Protein AF-A0A1P8YBC1-F1 (afdb_monomer)

Radius of gyration: 30.81 Å; Cα contacts (8 Å, |Δi|>4): 524; chains: 1; bounding box: 71×52×91 Å

Mean predicted aligned error: 14.17 Å

pLDDT: mean 74.78, std 17.91, range [32.97, 98.19]

Sequence (508 aa):
MTTPADAQEAFTELSEHVWLVTRVGPDTVVHRADVRRLLVPGLEHSTEVDTKAIHHEAAEYYATRPASVPSDVAEIEEIYHRGFLNNIPEDMTEPQADDVARRLGEDLEYWPVQARATVKSFAGRHDQLTEEEVASLEASQQRLTRGARLEKRLASSDIGSAGYEEAQLELLDDDTGAAIPDSRWALLFDRGDFEFMTESSRVLSAFDRYFAADHSAALSTPSSNPTHEHPWYIALAISMVERGERPLFSDATLNRLESSWAEVRRYGAALAAVAGDFPAHTRIIDQVRGEIPPRLDLARVDDIVVCQAAASRDHLDHFATTFQTSSCDQFRLSHIASIATAAGDSALADRVAETTDQYATRRPDTKTINHFRATLARKYLNLGGANELRAAPTTLSFLYGAIRTIVAPLDRTSWLDLVEDLERRSVFWPVDLTARVLEPTLRATLTPSDLTALIETADRCGLIVDLIDAASSRATTRLSLQLALGIRRIEGLLFPFAKPRAELPSIR

Nearest PDB structures (foldseek):
  1sly-assembly1_A  TM=1.915E-01  e=8.825E-01  Escherichia coli
  1qsa-assembly1_A  TM=1.783E-01  e=1.276E+00  Escherichia coli
  9e8j-assembly1_Y  TM=2.706E-01  e=6.314E+00  Homo sapiens

Structure (mmCIF, N/CA/C/O backbone):
data_AF-A0A1P8YBC1-F1
#
_entry.id   AF-A0A1P8YBC1-F1
#
loop_
_atom_site.group_PDB
_atom_site.id
_atom_site.type_symbol
_atom_site.label_atom_id
_atom_site.label_alt_id
_atom_site.label_comp_id
_atom_site.label_asym_id
_atom_site.label_entity_id
_atom_site.label_seq_id
_atom_site.pdbx_PDB_ins_code
_atom_site.Cartn_x
_atom_site.Cartn_y
_atom_site.Cartn_z
_atom_site.occupancy
_atom_site.B_iso_or_equiv
_atom_site.auth_seq_id
_atom_site.auth_comp_id
_atom_site.auth_asym_id
_atom_site.auth_atom_id
_atom_site.pdbx_PDB_model_num
ATOM 1 N N . MET A 1 1 ? -26.951 -0.087 47.797 1.00 49.94 1 MET A N 1
ATOM 2 C CA . MET A 1 1 ? -28.108 0.100 46.900 1.00 49.94 1 MET A CA 1
ATOM 3 C C . MET A 1 1 ? -28.586 1.523 47.079 1.00 49.94 1 MET A C 1
ATOM 5 O O . MET A 1 1 ? -29.176 1.822 48.107 1.00 49.94 1 MET A O 1
ATOM 9 N N . THR A 1 2 ? -28.237 2.390 46.139 1.00 71.88 2 THR A N 1
ATOM 10 C CA . THR A 1 2 ? -28.827 3.722 45.982 1.00 71.88 2 THR A CA 1
ATOM 11 C C . THR A 1 2 ? -30.273 3.558 45.522 1.00 71.88 2 THR A C 1
ATOM 13 O O . THR A 1 2 ? -30.566 2.711 44.676 1.00 71.88 2 THR A O 1
ATOM 16 N N . THR A 1 3 ? -31.200 4.302 46.115 1.00 89.81 3 THR A N 1
ATOM 17 C CA . THR A 1 3 ? -32.588 4.332 45.643 1.00 89.81 3 THR A CA 1
ATOM 18 C C . THR A 1 3 ? -32.687 5.182 44.367 1.00 89.81 3 THR A C 1
ATOM 20 O O . THR A 1 3 ? -31.817 6.020 44.124 1.00 89.81 3 THR A O 1
ATOM 23 N N . PRO A 1 4 ? -33.741 5.028 43.540 1.00 86.44 4 PRO A N 1
ATOM 24 C CA . PRO A 1 4 ? -33.962 5.918 42.395 1.00 86.44 4 PRO A CA 1
ATOM 25 C C . PRO A 1 4 ? -34.032 7.403 42.783 1.00 86.44 4 PRO A C 1
ATOM 27 O O . PRO A 1 4 ? -33.641 8.259 41.998 1.00 86.44 4 PRO A O 1
ATOM 30 N N . ALA A 1 5 ? -34.499 7.706 44.001 1.00 90.12 5 ALA A N 1
ATOM 31 C CA . ALA A 1 5 ? -34.513 9.064 44.533 1.00 90.12 5 ALA A CA 1
ATOM 32 C C . ALA A 1 5 ? -33.089 9.586 44.783 1.00 90.12 5 ALA A C 1
ATOM 34 O O . ALA A 1 5 ? -32.772 10.681 44.328 1.00 90.12 5 ALA A O 1
ATOM 35 N N . ASP A 1 6 ? -32.222 8.777 45.405 1.00 89.94 6 ASP A N 1
ATOM 36 C CA . ASP A 1 6 ? -30.817 9.146 45.643 1.00 89.94 6 ASP A CA 1
ATOM 37 C C . ASP A 1 6 ? -30.065 9.358 44.317 1.00 89.94 6 ASP A C 1
ATOM 39 O O . ASP A 1 6 ? -29.264 10.279 44.183 1.00 89.94 6 ASP A O 1
ATOM 43 N N . ALA A 1 7 ? -30.344 8.523 43.307 1.00 86.00 7 ALA A N 1
ATOM 44 C CA . ALA A 1 7 ? -29.755 8.664 41.976 1.00 86.00 7 ALA A CA 1
ATOM 45 C C . ALA A 1 7 ? -30.205 9.960 41.278 1.00 86.00 7 ALA A C 1
ATOM 47 O O . ALA A 1 7 ? -29.386 10.641 40.662 1.00 86.00 7 ALA A O 1
ATOM 48 N N . GLN A 1 8 ? -31.486 10.325 41.399 1.00 88.25 8 GLN A N 1
ATOM 49 C CA . GLN A 1 8 ? -32.014 11.568 40.834 1.00 88.25 8 GLN A CA 1
ATOM 50 C C . GLN A 1 8 ? -31.465 12.809 41.552 1.00 88.25 8 GLN A C 1
ATOM 52 O O . GLN A 1 8 ? -31.193 13.819 40.899 1.00 88.25 8 GLN A O 1
ATOM 57 N N . GLU A 1 9 ? -31.294 12.750 42.875 1.00 93.12 9 GLU A N 1
ATOM 58 C CA . GLU A 1 9 ? -30.666 13.818 43.661 1.00 93.12 9 GLU A CA 1
ATOM 59 C C . GLU A 1 9 ? -29.211 14.024 43.221 1.00 93.12 9 GLU A C 1
ATOM 61 O O . GLU A 1 9 ? -28.847 15.133 42.826 1.00 93.12 9 GLU A O 1
ATOM 66 N N . ALA A 1 10 ? -28.424 12.945 43.147 1.00 89.44 10 ALA A N 1
ATOM 67 C CA . ALA A 1 10 ? -27.040 12.991 42.676 1.00 89.44 10 ALA A CA 1
ATOM 68 C C . ALA A 1 10 ? -26.922 13.487 41.223 1.00 89.44 10 ALA A C 1
ATOM 70 O O . ALA A 1 10 ? -26.030 14.272 40.899 1.00 89.44 10 ALA A O 1
ATOM 71 N N . PHE A 1 11 ? -27.834 13.072 40.335 1.00 90.25 11 PHE A N 1
ATOM 72 C CA . PHE A 1 11 ? -27.891 13.586 38.965 1.00 90.25 11 PHE A CA 1
ATOM 73 C C . PHE A 1 11 ? -28.188 15.088 38.938 1.00 90.25 11 PHE A C 1
ATOM 75 O O . PHE A 1 11 ? -27.555 15.827 38.184 1.00 90.25 11 PHE A O 1
ATOM 82 N N . THR A 1 12 ? -29.142 15.543 39.755 1.00 91.75 12 THR A N 1
ATOM 83 C CA . THR A 1 12 ? -29.522 16.958 39.827 1.00 91.75 12 THR A CA 1
ATOM 84 C C . THR A 1 12 ? -28.323 17.796 40.260 1.00 91.75 12 THR A C 1
ATOM 86 O O . THR A 1 12 ? -27.970 18.733 39.546 1.00 91.75 12 THR A O 1
ATOM 89 N N . GLU A 1 13 ? -27.634 17.390 41.329 1.00 93.88 13 GLU A N 1
ATOM 90 C CA . GLU A 1 13 ? -26.409 18.041 41.812 1.00 93.88 13 GLU A CA 1
ATOM 91 C C . GLU A 1 13 ? -25.314 18.072 40.733 1.00 93.88 13 GLU A C 1
ATOM 93 O O . GLU A 1 13 ? -24.784 19.135 40.401 1.00 93.88 13 GLU A O 1
ATOM 98 N N . LEU A 1 14 ? -25.027 16.931 40.094 1.00 90.75 14 LEU A N 1
ATOM 99 C CA . LEU A 1 14 ? -24.037 16.862 39.017 1.00 90.75 14 LEU A CA 1
ATOM 100 C C . LEU A 1 14 ? -24.401 17.783 37.842 1.00 90.75 14 LEU A C 1
ATOM 102 O O . LEU A 1 14 ? -23.526 18.445 37.283 1.00 90.75 14 LEU A O 1
ATOM 106 N N . SER A 1 15 ? -25.683 17.848 37.472 1.00 90.88 15 SER A N 1
ATOM 107 C CA . SER A 1 15 ? -26.168 18.653 36.346 1.00 90.88 15 SER A CA 1
ATOM 108 C C . SER A 1 15 ? -26.046 20.164 36.569 1.00 90.88 15 SER A C 1
ATOM 110 O O . SER A 1 15 ? -25.969 20.921 35.598 1.00 90.88 15 SER A O 1
ATOM 112 N N . GLU A 1 16 ? -25.991 20.609 37.827 1.00 93.06 16 GLU A N 1
ATOM 113 C CA . GLU A 1 16 ? -25.779 22.013 38.195 1.00 93.06 16 GLU A CA 1
ATOM 114 C C . GLU A 1 16 ? -24.304 22.427 38.077 1.00 93.06 16 GLU A C 1
ATOM 116 O O . GLU A 1 16 ? -23.983 23.607 37.890 1.00 93.06 16 GLU A O 1
ATOM 121 N N . HIS A 1 17 ? -23.379 21.466 38.099 1.00 90.75 17 HIS A N 1
ATOM 122 C CA . HIS A 1 17 ? -21.957 21.705 37.890 1.00 90.75 17 HIS A CA 1
ATOM 123 C C . HIS A 1 17 ? -21.612 21.821 36.399 1.00 90.75 17 HIS A C 1
ATOM 125 O O . HIS A 1 17 ? -20.918 20.984 35.826 1.00 90.75 17 HIS A O 1
ATOM 131 N N . VAL A 1 18 ? -22.022 22.929 35.773 1.00 84.06 18 VAL A N 1
ATOM 132 C CA . VAL A 1 18 ? -21.775 23.243 34.344 1.00 84.06 18 VAL A CA 1
ATOM 133 C C . VAL A 1 18 ? -20.295 23.236 33.931 1.00 84.06 18 VAL A C 1
ATOM 135 O O . VAL A 1 18 ? -19.959 23.190 32.751 1.00 84.06 18 VAL A O 1
ATOM 138 N N . TRP A 1 19 ? -19.383 23.308 34.901 1.00 87.06 19 TRP A N 1
ATOM 139 C CA . TRP A 1 19 ? -17.947 23.204 34.669 1.00 87.06 19 TRP A CA 1
ATOM 140 C C . TRP A 1 19 ? -17.472 21.749 34.525 1.00 87.06 19 TRP A C 1
ATOM 142 O O . TRP A 1 19 ? -16.408 21.549 33.944 1.00 87.06 19 TRP A O 1
ATOM 152 N N . LEU A 1 20 ? -18.258 20.764 34.981 1.00 86.88 20 LEU A N 1
ATOM 153 C CA . LEU A 1 20 ? -18.002 19.323 34.873 1.00 86.88 20 LEU A CA 1
ATOM 154 C C . LEU A 1 20 ? -18.723 18.674 33.688 1.00 86.88 20 LEU A C 1
ATOM 156 O O . LEU A 1 20 ? -18.166 17.803 33.014 1.00 86.88 20 LEU A O 1
ATOM 160 N N . VAL A 1 21 ? -19.968 19.084 33.445 1.00 92.19 21 VAL A N 1
ATOM 161 C CA . VAL A 1 21 ? -20.861 18.431 32.485 1.00 92.19 21 VAL A CA 1
ATOM 162 C C . VAL A 1 21 ? -21.571 19.429 31.579 1.00 92.19 21 VAL A C 1
ATOM 164 O O . VAL A 1 21 ? -21.800 20.582 31.936 1.00 92.19 21 VAL A O 1
ATOM 167 N N . THR A 1 22 ? -21.955 18.959 30.397 1.00 89.81 22 THR A N 1
ATOM 168 C CA . THR A 1 22 ? -22.850 19.647 29.468 1.00 89.81 22 THR A CA 1
ATOM 169 C C . THR A 1 22 ? -24.192 18.931 29.468 1.00 89.81 22 THR A C 1
ATOM 171 O O . THR A 1 22 ? -24.256 17.720 29.264 1.00 89.81 22 THR A O 1
ATOM 174 N N . ARG A 1 23 ? -25.281 19.666 29.692 1.00 88.25 23 ARG A N 1
ATOM 175 C CA . ARG A 1 23 ? -26.631 19.098 29.641 1.00 88.25 23 ARG A CA 1
ATOM 176 C C . ARG A 1 23 ? -27.043 18.880 28.186 1.00 88.25 23 ARG A C 1
ATOM 178 O O . ARG A 1 23 ? -27.060 19.834 27.413 1.00 88.25 23 ARG A O 1
ATOM 185 N N . VAL A 1 24 ? -27.374 17.641 27.830 1.00 86.25 24 VAL A N 1
ATOM 186 C CA . VAL A 1 24 ? -27.813 17.262 26.470 1.00 86.25 24 VAL A CA 1
ATOM 187 C C . VAL A 1 24 ? -29.301 16.912 26.410 1.00 86.25 24 VAL A C 1
ATOM 189 O O . VAL A 1 24 ? -29.890 16.950 25.336 1.00 86.25 24 VAL A O 1
ATOM 192 N N . GLY A 1 25 ? -29.920 16.650 27.565 1.00 84.00 25 GLY A N 1
ATOM 193 C CA . GLY A 1 25 ? -31.348 16.382 27.707 1.00 84.00 25 GLY A CA 1
ATOM 194 C C . GLY A 1 25 ? -31.865 16.721 29.113 1.00 84.00 25 GLY A C 1
ATOM 195 O O . GLY A 1 25 ? -31.088 17.157 29.969 1.00 84.00 25 GLY A O 1
ATOM 196 N N . PRO A 1 26 ? -33.172 16.541 29.382 1.00 85.75 26 PRO A N 1
ATOM 197 C CA . PRO A 1 26 ? -33.752 16.799 30.704 1.00 85.75 26 PRO A CA 1
ATOM 198 C C . PRO A 1 26 ? -33.064 15.969 31.798 1.00 85.75 26 PRO A C 1
ATOM 200 O O . PRO A 1 26 ? -32.621 16.537 32.799 1.00 85.75 26 PRO A O 1
ATOM 203 N N . ASP A 1 27 ? -32.852 14.683 31.516 1.00 85.88 27 ASP A N 1
ATOM 204 C CA . ASP A 1 27 ? -32.270 13.692 32.427 1.00 85.88 27 ASP A CA 1
ATOM 205 C C . ASP A 1 27 ? -30.984 13.085 31.844 1.00 85.88 27 ASP A C 1
ATOM 207 O O . ASP A 1 27 ? -30.668 11.913 32.036 1.00 85.88 27 ASP A O 1
ATOM 211 N N . THR A 1 28 ? -30.245 13.871 31.053 1.00 84.31 28 THR A N 1
ATOM 212 C CA . THR A 1 28 ? -28.983 13.416 30.463 1.00 84.31 28 THR A CA 1
ATOM 213 C C . THR A 1 28 ? -27.942 14.526 30.447 1.00 84.31 28 THR A C 1
ATOM 215 O O . THR A 1 28 ? -28.183 15.645 29.977 1.00 84.31 28 THR A O 1
ATOM 218 N N . VAL A 1 29 ? -26.752 14.189 30.935 1.00 87.81 29 VAL A N 1
ATOM 219 C CA . VAL A 1 29 ? -25.568 15.043 30.910 1.00 87.81 29 VAL A CA 1
ATOM 220 C C . VAL A 1 29 ? -24.408 14.281 30.283 1.00 87.81 29 VAL A C 1
ATOM 222 O O . VAL A 1 29 ? -24.320 13.064 30.406 1.00 87.81 29 VAL A O 1
ATOM 225 N N . VAL A 1 30 ? -23.516 15.006 29.619 1.00 85.00 30 VAL A N 1
ATOM 226 C CA . VAL A 1 30 ? -22.272 14.473 29.060 1.00 85.00 30 VAL A CA 1
ATOM 227 C C . VAL A 1 30 ? -21.117 15.161 29.767 1.00 85.00 30 VAL A C 1
ATOM 229 O O . VAL A 1 30 ? -21.085 16.390 29.858 1.00 85.00 30 VAL A O 1
ATOM 232 N N . HIS A 1 31 ? -20.165 14.390 30.289 1.00 88.25 31 HIS A N 1
ATOM 233 C CA . HIS A 1 31 ? -18.943 14.969 30.841 1.00 88.25 31 HIS A CA 1
ATOM 234 C C . HIS A 1 31 ? -18.188 15.726 29.756 1.00 88.25 31 HIS A C 1
ATOM 236 O O . HIS A 1 31 ? -18.060 15.259 28.626 1.00 88.25 31 HIS A O 1
ATOM 242 N N . ARG A 1 32 ? -17.654 16.897 30.101 1.00 89.06 32 ARG A N 1
ATOM 243 C CA . ARG A 1 32 ? -16.724 17.567 29.193 1.00 89.06 32 ARG A CA 1
ATOM 244 C C . ARG A 1 32 ? -15.494 16.681 28.976 1.00 89.06 32 ARG A C 1
ATOM 246 O O . ARG A 1 32 ? -15.059 15.991 29.898 1.00 89.06 32 ARG A O 1
ATOM 253 N N . ALA A 1 33 ? -14.921 16.733 27.776 1.00 86.12 33 ALA A N 1
ATOM 254 C CA . ALA A 1 33 ? -13.785 15.888 27.407 1.00 86.12 33 ALA A CA 1
ATOM 255 C C . ALA A 1 33 ? -12.587 16.055 28.364 1.00 86.12 33 ALA A C 1
ATOM 257 O O . ALA A 1 33 ? -12.018 15.078 28.833 1.00 86.12 33 ALA A O 1
ATOM 258 N N . ASP A 1 34 ? -12.249 17.288 28.749 1.00 88.56 34 ASP A N 1
ATOM 259 C CA . ASP A 1 34 ? -11.161 17.573 29.694 1.00 88.56 34 ASP A CA 1
ATOM 260 C C . ASP A 1 34 ? -11.398 16.976 31.089 1.00 88.56 34 ASP A C 1
ATOM 262 O O . ASP A 1 34 ? -10.477 16.452 31.714 1.00 88.56 34 ASP A O 1
ATOM 266 N N . VAL A 1 35 ? -12.643 17.001 31.560 1.00 89.12 35 VAL A N 1
ATOM 267 C CA . VAL A 1 35 ? -13.047 16.418 32.845 1.00 89.12 35 VAL A CA 1
ATOM 268 C C . VAL A 1 35 ? -12.976 14.894 32.793 1.00 89.12 35 VAL A C 1
ATOM 270 O O . VAL A 1 35 ? -12.430 14.268 33.699 1.00 89.12 35 VAL A O 1
ATOM 273 N N . ARG A 1 36 ? -13.471 14.289 31.710 1.00 87.75 36 ARG A N 1
ATOM 274 C CA . ARG A 1 36 ? -13.416 12.840 31.478 1.00 87.75 36 ARG A CA 1
ATOM 275 C C . ARG A 1 36 ? -11.977 12.318 31.540 1.00 87.75 36 ARG A C 1
ATOM 277 O O . ARG A 1 36 ? -11.724 11.335 32.228 1.00 87.75 36 ARG A O 1
ATOM 284 N N . ARG A 1 37 ? -11.023 13.026 30.929 1.00 86.81 37 ARG A N 1
ATOM 285 C CA . ARG A 1 37 ? -9.586 12.678 30.951 1.00 86.81 37 ARG A CA 1
ATOM 286 C C . ARG A 1 37 ? -8.959 12.691 32.341 1.00 86.81 37 ARG A C 1
ATOM 288 O O . ARG A 1 37 ? -7.995 11.972 32.581 1.00 86.81 37 ARG A O 1
ATOM 295 N N . LEU A 1 38 ? -9.486 13.510 33.247 1.00 88.00 38 LEU A N 1
ATOM 296 C CA . LEU A 1 38 ? -9.039 13.549 34.639 1.00 88.00 38 LEU A CA 1
ATOM 297 C C . LEU A 1 38 ? -9.704 12.452 35.478 1.00 88.00 38 LEU A C 1
ATOM 299 O O . LEU A 1 38 ? -9.048 11.853 36.327 1.00 88.00 38 LEU A O 1
ATOM 303 N N . LEU A 1 39 ? -10.995 12.194 35.250 1.00 86.19 39 LEU A N 1
ATOM 304 C CA . LEU A 1 39 ? -11.785 11.271 36.067 1.00 86.19 39 LEU A CA 1
ATOM 305 C C . LEU A 1 39 ? -11.553 9.802 35.716 1.00 86.19 39 LEU A C 1
ATOM 307 O O . LEU A 1 39 ? -11.412 8.988 36.625 1.00 86.19 39 LEU A O 1
ATOM 311 N N . VAL A 1 40 ? -11.516 9.456 34.426 1.00 86.19 40 VAL A N 1
ATOM 312 C CA . VAL A 1 40 ? -11.479 8.057 33.970 1.00 86.19 40 VAL A CA 1
ATOM 313 C C . VAL A 1 40 ? -10.266 7.304 34.522 1.00 86.19 40 VAL A C 1
ATOM 315 O O . VAL A 1 40 ? -10.484 6.280 35.169 1.00 86.19 40 VAL A O 1
ATOM 318 N N . PRO A 1 41 ? -9.022 7.822 34.426 1.00 86.12 41 PRO A N 1
ATOM 319 C CA . PRO A 1 41 ? -7.880 7.141 35.030 1.00 86.12 41 PRO A CA 1
ATOM 320 C C . PRO A 1 41 ? -8.047 6.946 36.542 1.00 86.12 41 PRO A C 1
ATOM 322 O O . PRO A 1 41 ? -7.664 5.912 37.077 1.00 86.12 41 PRO A O 1
ATOM 325 N N . GLY A 1 42 ? -8.644 7.910 37.251 1.00 86.31 42 GLY A N 1
ATOM 326 C CA . GLY A 1 42 ? -8.899 7.788 38.689 1.00 86.31 42 GLY A CA 1
ATOM 327 C C . GLY A 1 42 ? -9.917 6.695 39.028 1.00 86.31 42 GLY A C 1
ATOM 328 O O . GLY A 1 42 ? -9.733 5.966 40.002 1.00 86.31 42 GLY A O 1
ATOM 329 N N . LEU A 1 43 ? -10.963 6.554 38.210 1.00 85.19 43 LEU A N 1
ATOM 330 C CA . LEU A 1 43 ? -11.990 5.525 38.375 1.00 85.19 43 LEU A CA 1
ATOM 331 C C . LEU A 1 43 ? -11.443 4.124 38.089 1.00 85.19 43 LEU A C 1
ATOM 333 O O . LEU A 1 43 ? -11.737 3.204 38.844 1.00 85.19 43 LEU A O 1
ATOM 337 N N . GLU A 1 44 ? -10.616 3.958 37.057 1.00 83.00 44 GLU A N 1
ATOM 338 C CA . GLU A 1 44 ? -10.039 2.654 36.689 1.00 83.00 44 GLU A CA 1
ATOM 339 C C . GLU A 1 44 ? -9.112 2.067 37.761 1.00 83.00 44 GLU A C 1
ATOM 341 O O . GLU A 1 44 ? -8.998 0.849 37.881 1.00 83.00 44 GLU A O 1
ATOM 346 N N . HIS A 1 45 ? -8.475 2.922 38.564 1.00 85.12 45 HIS A N 1
ATOM 347 C CA . HIS A 1 45 ? -7.622 2.498 39.678 1.00 85.12 45 HIS A CA 1
ATOM 348 C C . HIS A 1 45 ? -8.389 2.351 41.001 1.00 85.12 45 HIS A C 1
ATOM 350 O O . HIS A 1 45 ? -7.805 1.937 42.006 1.00 85.12 45 HIS A O 1
ATOM 356 N N . SER A 1 46 ? -9.678 2.697 41.031 1.00 86.81 46 SER A N 1
ATOM 357 C CA . SER A 1 46 ? -10.501 2.569 42.229 1.00 86.81 46 SER A CA 1
ATOM 358 C C . SER A 1 46 ? -10.918 1.118 42.449 1.00 86.81 46 SER A C 1
ATOM 360 O O . SER A 1 46 ? -11.469 0.473 41.563 1.00 86.81 46 SER A O 1
ATOM 362 N N . THR A 1 47 ? -10.718 0.604 43.664 1.00 83.50 47 THR A N 1
ATOM 363 C CA . THR A 1 47 ? -11.268 -0.697 44.082 1.00 83.50 47 THR A CA 1
ATOM 364 C C . THR A 1 47 ? -12.708 -0.596 44.585 1.00 83.50 47 THR A C 1
ATOM 366 O O . THR A 1 47 ? -13.330 -1.617 44.866 1.00 83.50 47 THR A O 1
ATOM 369 N N . GLU A 1 48 ? -13.231 0.621 44.748 1.00 82.81 48 GLU A N 1
ATOM 370 C CA . GLU A 1 48 ? -14.563 0.877 45.308 1.00 82.81 48 GLU A CA 1
ATOM 371 C C . GLU A 1 48 ? -15.664 0.895 44.239 1.00 82.81 48 GLU A C 1
ATOM 373 O O . GLU A 1 48 ? -16.841 0.750 44.568 1.00 82.81 48 GLU A O 1
ATOM 378 N N . VAL A 1 49 ? -15.293 1.064 42.966 1.00 84.44 49 VAL A N 1
ATOM 379 C CA . VAL A 1 49 ? -16.226 1.243 41.849 1.00 84.44 49 VAL A CA 1
ATOM 380 C C . VAL A 1 49 ? -15.988 0.168 40.794 1.00 84.44 49 VAL A C 1
ATOM 382 O O . VAL A 1 49 ? -14.885 0.036 40.273 1.00 84.44 49 VAL A O 1
ATOM 385 N N . ASP A 1 50 ? -17.037 -0.573 40.437 1.00 89.75 50 ASP A N 1
ATOM 386 C CA . ASP A 1 50 ? -17.001 -1.493 39.297 1.00 89.75 50 ASP A CA 1
ATOM 387 C C . ASP A 1 50 ? -17.180 -0.708 37.988 1.00 89.75 50 ASP A C 1
ATOM 389 O O . ASP A 1 50 ? -18.286 -0.529 37.472 1.00 89.75 50 ASP A O 1
ATOM 393 N N . THR A 1 51 ? -16.073 -0.184 37.466 1.00 90.12 51 THR A N 1
ATOM 394 C CA . THR A 1 51 ? -16.056 0.623 36.237 1.00 90.12 51 THR A CA 1
ATOM 395 C C . THR A 1 51 ? -16.543 -0.146 35.015 1.00 90.12 51 THR A C 1
ATOM 397 O O . THR A 1 51 ? -17.188 0.435 34.141 1.00 90.12 51 THR A O 1
ATOM 400 N N . LYS A 1 52 ? -16.308 -1.462 34.959 1.00 92.00 52 LYS A N 1
ATOM 401 C CA . LYS A 1 52 ? -16.785 -2.305 33.856 1.00 92.00 52 LYS A CA 1
ATOM 402 C C . LYS A 1 52 ? -18.302 -2.413 33.860 1.00 92.00 52 LYS A C 1
ATOM 404 O O . LYS A 1 52 ? -18.901 -2.288 32.795 1.00 92.00 52 LYS A O 1
ATOM 409 N N . ALA A 1 53 ? -18.918 -2.590 35.031 1.00 92.62 53 ALA A N 1
ATOM 410 C CA . ALA A 1 53 ? -20.374 -2.585 35.149 1.00 92.62 53 ALA A CA 1
ATOM 411 C C . ALA A 1 53 ? -20.972 -1.247 34.682 1.00 92.62 53 ALA A C 1
ATOM 413 O O . ALA A 1 53 ? -21.936 -1.243 33.924 1.00 92.62 53 ALA A O 1
ATOM 414 N N . ILE A 1 54 ? -20.351 -0.116 35.044 1.00 91.19 54 ILE A N 1
ATOM 415 C CA . ILE A 1 54 ? -20.787 1.213 34.579 1.00 91.19 54 ILE A CA 1
ATOM 416 C C . ILE A 1 54 ? -20.718 1.315 33.051 1.00 91.19 54 ILE A C 1
ATOM 418 O O . ILE A 1 54 ? -21.681 1.753 32.427 1.00 91.19 54 ILE A O 1
ATOM 422 N N . HIS A 1 55 ? -19.605 0.905 32.435 1.00 94.00 55 HIS A N 1
ATOM 423 C CA . HIS A 1 55 ? -19.474 0.927 30.977 1.00 94.00 55 HIS A CA 1
ATOM 424 C C . HIS A 1 55 ? -20.468 -0.008 30.281 1.00 94.00 55 HIS A C 1
ATOM 426 O O . HIS A 1 55 ? -20.990 0.350 29.230 1.00 94.00 55 HIS A O 1
ATOM 432 N N . HIS A 1 56 ? -20.767 -1.169 30.864 1.00 95.81 56 HIS A N 1
ATOM 433 C CA . HIS A 1 56 ? -21.747 -2.100 30.311 1.00 95.81 56 HIS A CA 1
ATOM 434 C C . HIS A 1 56 ? -23.157 -1.498 30.303 1.00 95.81 56 HIS A C 1
ATOM 436 O O . HIS A 1 56 ? -23.774 -1.394 29.246 1.00 95.81 56 HIS A O 1
ATOM 442 N N . GLU A 1 57 ? -23.630 -1.024 31.457 1.00 94.94 57 GLU A N 1
ATOM 443 C CA . GLU A 1 57 ? -24.951 -0.395 31.604 1.00 94.94 57 GLU A CA 1
ATOM 444 C C . GLU A 1 57 ? -25.082 0.859 30.726 1.00 94.94 57 GLU A C 1
ATOM 446 O O . GLU A 1 57 ? -26.113 1.090 30.095 1.00 94.94 57 GLU A O 1
ATOM 451 N N . ALA A 1 58 ? -24.019 1.665 30.629 1.00 92.75 58 ALA A N 1
ATOM 452 C CA . ALA A 1 58 ? -24.020 2.850 29.782 1.00 92.75 58 ALA A CA 1
ATOM 453 C C . ALA A 1 58 ? -24.067 2.493 28.285 1.00 92.75 58 ALA A C 1
ATOM 455 O O . ALA A 1 58 ? -24.821 3.115 27.534 1.00 92.75 58 ALA A O 1
ATOM 456 N N . ALA A 1 59 ? -23.315 1.477 27.847 1.00 96.19 59 ALA A N 1
ATOM 457 C CA . ALA A 1 59 ? -23.386 0.984 26.473 1.00 96.19 59 ALA A CA 1
ATOM 458 C C . ALA A 1 59 ? -24.796 0.472 26.131 1.00 96.19 59 ALA A C 1
ATOM 460 O O . ALA A 1 59 ? -25.335 0.834 25.085 1.00 96.19 59 ALA A O 1
ATOM 461 N N . GLU A 1 60 ? -25.424 -0.304 27.022 1.00 96.69 60 GLU A N 1
ATOM 462 C CA . GLU A 1 60 ? -26.800 -0.786 26.842 1.00 96.69 60 GLU A CA 1
ATOM 463 C C . GLU A 1 60 ? -27.811 0.362 26.781 1.00 96.69 60 GLU A C 1
ATOM 465 O O . GLU A 1 60 ? -28.663 0.387 25.892 1.00 96.69 60 GLU A O 1
ATOM 470 N N . TYR A 1 61 ? -27.692 1.349 27.673 1.00 93.94 61 TYR A N 1
ATOM 471 C CA . TYR A 1 61 ? -28.553 2.528 27.679 1.00 93.94 61 TYR A CA 1
ATOM 472 C C . TYR A 1 61 ? -28.504 3.272 26.339 1.00 93.94 61 TYR A C 1
ATOM 474 O O . TYR A 1 61 ? -29.551 3.505 25.728 1.00 93.94 61 TYR A O 1
ATOM 482 N N . TYR A 1 62 ? -27.311 3.608 25.839 1.00 94.50 62 TYR A N 1
ATOM 483 C CA . TYR A 1 62 ? -27.178 4.346 24.580 1.00 94.50 62 TYR A CA 1
ATOM 484 C C . TYR A 1 62 ? -27.563 3.515 23.349 1.00 94.50 62 TYR A C 1
ATOM 486 O O . TYR A 1 62 ? -28.121 4.074 22.399 1.00 94.50 62 TYR A O 1
ATOM 494 N N . ALA A 1 63 ? -27.389 2.190 23.394 1.00 96.00 63 ALA A N 1
ATOM 495 C CA . ALA A 1 63 ? -27.859 1.287 22.345 1.00 96.00 63 ALA A CA 1
ATOM 496 C C . ALA A 1 63 ? -29.385 1.365 22.137 1.00 96.00 63 ALA A C 1
ATOM 498 O O . ALA A 1 63 ? -29.859 1.201 21.013 1.00 96.00 63 ALA A O 1
ATOM 499 N N . THR A 1 64 ? -30.166 1.694 23.180 1.00 96.12 64 THR A N 1
ATOM 500 C CA . THR A 1 64 ? -31.628 1.890 23.060 1.00 96.12 64 THR A CA 1
ATOM 501 C C . THR A 1 64 ? -32.039 3.161 22.311 1.00 96.12 64 THR A C 1
ATOM 503 O O . THR A 1 64 ? -33.219 3.320 21.999 1.00 96.12 64 THR A O 1
ATOM 506 N N . ARG A 1 65 ? -31.088 4.060 22.009 1.00 94.94 65 ARG A N 1
ATOM 507 C CA . ARG A 1 65 ? -31.325 5.372 21.379 1.00 94.94 65 ARG A CA 1
ATOM 508 C C . ARG A 1 65 ? -32.362 6.194 22.154 1.00 94.94 65 ARG A C 1
ATOM 510 O O . ARG A 1 65 ? -33.440 6.494 21.633 1.00 94.94 65 ARG A O 1
ATOM 517 N N . PRO A 1 66 ? -32.055 6.557 23.413 1.00 91.81 66 PRO A N 1
ATOM 518 C CA . PRO A 1 66 ? -32.994 7.260 24.276 1.00 91.81 66 PRO A CA 1
ATOM 519 C C . PRO A 1 66 ? -33.455 8.567 23.626 1.00 91.81 66 PRO A C 1
ATOM 521 O O . PRO A 1 66 ? -32.648 9.348 23.130 1.00 91.81 66 PRO A O 1
ATOM 524 N N . ALA A 1 67 ? -34.763 8.836 23.666 1.00 91.56 67 ALA A N 1
ATOM 525 C CA . ALA A 1 67 ? -35.369 9.984 22.983 1.00 91.56 67 ALA A CA 1
ATOM 526 C C . ALA A 1 67 ? -34.846 11.353 23.465 1.00 91.56 67 ALA A C 1
ATOM 528 O O . ALA A 1 67 ? -35.008 12.356 22.772 1.00 91.56 67 ALA A O 1
ATOM 529 N N . SER A 1 68 ? -34.239 11.405 24.655 1.00 88.06 68 SER A N 1
ATOM 530 C CA . SER A 1 68 ? -33.613 12.599 25.228 1.00 88.06 68 SER A CA 1
ATOM 531 C C . SER A 1 68 ? -32.225 12.909 24.663 1.00 88.06 68 SER A C 1
ATOM 533 O O . SER A 1 68 ? -31.692 13.973 24.971 1.00 88.06 68 SER A O 1
ATOM 535 N N . VAL A 1 69 ? -31.634 12.010 23.869 1.00 88.06 69 VAL A N 1
ATOM 536 C CA . VAL A 1 69 ? -30.271 12.133 23.341 1.00 88.06 69 VAL A CA 1
ATOM 537 C C . VAL A 1 69 ? -30.315 12.114 21.813 1.00 88.06 69 VAL A C 1
ATOM 539 O O . VAL A 1 69 ? -30.943 11.229 21.232 1.00 88.06 69 VAL A O 1
ATOM 542 N N . PRO A 1 70 ? -29.647 13.059 21.126 1.00 92.19 70 PRO A N 1
ATOM 543 C CA . PRO A 1 70 ? -29.494 12.990 19.676 1.00 92.19 70 PRO A CA 1
ATOM 544 C C . PRO A 1 70 ? -28.898 11.644 19.237 1.00 92.19 70 PRO A C 1
ATOM 546 O O . PRO A 1 70 ? -27.955 11.145 19.851 1.00 92.19 70 PRO A O 1
ATOM 549 N N . SER A 1 71 ? -29.441 11.050 18.172 1.00 93.38 71 SER A N 1
ATOM 550 C CA . SER A 1 71 ? -29.077 9.687 17.751 1.00 93.38 71 SER A CA 1
ATOM 551 C C . SER A 1 71 ? -27.587 9.524 17.440 1.00 93.38 71 SER A C 1
ATOM 553 O O . SER A 1 71 ? -27.014 8.479 17.739 1.00 93.38 71 SER A O 1
ATOM 555 N N . ASP A 1 72 ? -26.967 10.548 16.855 1.00 93.19 72 ASP A N 1
ATOM 556 C CA . ASP A 1 72 ? -25.542 10.584 16.521 1.00 93.19 72 ASP A CA 1
ATOM 557 C C . ASP A 1 72 ? -24.653 10.697 17.767 1.00 93.19 72 ASP A C 1
ATOM 559 O O . ASP A 1 72 ? -23.519 10.231 17.765 1.00 93.19 72 ASP A O 1
ATOM 563 N N . VAL A 1 73 ? -25.146 11.330 18.835 1.00 91.50 73 VAL A N 1
ATOM 564 C CA . VAL A 1 73 ? -24.455 11.397 20.129 1.00 91.50 73 VAL A CA 1
ATOM 565 C C . VAL A 1 73 ? -24.567 10.052 20.836 1.00 91.50 73 VAL A C 1
ATOM 567 O O . VAL A 1 73 ? -23.561 9.542 21.318 1.00 91.50 73 VAL A O 1
ATOM 570 N N . ALA A 1 74 ? -25.760 9.447 20.836 1.00 92.94 74 ALA A N 1
ATOM 571 C CA . ALA A 1 74 ? -25.972 8.121 21.408 1.00 92.94 74 ALA A CA 1
ATOM 572 C C . ALA A 1 74 ? -25.091 7.054 20.732 1.00 92.94 74 ALA A C 1
ATOM 574 O O . ALA A 1 74 ? -24.554 6.198 21.420 1.00 92.94 74 ALA A O 1
ATOM 575 N N . GLU A 1 75 ? -24.877 7.133 19.413 1.00 95.50 75 GLU A N 1
ATOM 576 C CA . GLU A 1 75 ? -23.976 6.211 18.699 1.00 95.50 75 GLU A CA 1
ATOM 577 C C . GLU A 1 75 ? -22.539 6.285 19.206 1.00 95.50 75 GLU A C 1
ATOM 579 O O . GLU A 1 75 ? -21.919 5.267 19.505 1.00 95.50 75 GLU A O 1
ATOM 584 N N . ILE A 1 76 ? -22.010 7.502 19.317 1.00 95.12 76 ILE A N 1
ATOM 585 C CA . ILE A 1 76 ? -20.627 7.709 19.733 1.00 95.12 76 ILE A CA 1
ATOM 586 C C . ILE A 1 76 ? -20.434 7.365 21.202 1.00 95.12 76 ILE A C 1
ATOM 588 O O . ILE A 1 76 ? -19.413 6.777 21.541 1.00 95.12 76 ILE A O 1
ATOM 592 N N . GLU A 1 77 ? -21.396 7.686 22.068 1.00 93.75 77 GLU A N 1
ATOM 593 C CA . GLU A 1 77 ? -21.325 7.321 23.486 1.00 93.75 77 GLU A CA 1
ATOM 594 C C . GLU A 1 77 ? -21.470 5.801 23.693 1.00 93.75 77 GLU A C 1
ATOM 596 O O . GLU A 1 77 ? -20.755 5.220 24.511 1.00 93.75 77 GLU A O 1
ATOM 601 N N . GLU A 1 78 ? -22.303 5.118 22.899 1.00 96.00 78 GLU A N 1
ATOM 602 C CA . GLU A 1 78 ? -22.354 3.651 22.874 1.00 96.00 78 GLU A CA 1
ATOM 603 C C . GLU A 1 78 ? -20.979 3.060 22.515 1.00 96.00 78 GLU A C 1
ATOM 605 O O . GLU A 1 78 ? -20.444 2.226 23.251 1.00 96.00 78 GLU A O 1
ATOM 610 N N . ILE A 1 79 ? -20.381 3.513 21.407 1.00 97.56 79 ILE A N 1
ATOM 611 C CA . ILE A 1 79 ? -19.064 3.044 20.951 1.00 97.56 79 ILE A CA 1
ATOM 612 C C . ILE A 1 79 ? -17.973 3.406 21.965 1.00 97.56 79 ILE A C 1
ATOM 614 O O . ILE A 1 79 ? -17.080 2.598 22.217 1.00 97.56 79 ILE A O 1
ATOM 618 N N . TYR A 1 80 ? -18.070 4.579 22.595 1.00 95.88 80 TYR A N 1
ATOM 619 C CA . TYR A 1 80 ? -17.168 5.017 23.654 1.00 95.88 80 TYR A CA 1
ATOM 620 C C . TYR A 1 80 ? -17.112 4.022 24.805 1.00 95.88 80 TYR A C 1
ATOM 622 O O . TYR A 1 80 ? -16.033 3.560 25.174 1.00 95.88 80 TYR A O 1
ATOM 630 N N . HIS A 1 81 ? -18.268 3.635 25.334 1.00 95.69 81 HIS A N 1
ATOM 631 C CA . HIS A 1 81 ? -18.332 2.677 26.428 1.00 95.69 81 HIS A CA 1
ATOM 632 C C . HIS A 1 81 ? -17.946 1.258 26.002 1.00 95.69 81 HIS A C 1
ATOM 634 O O . HIS A 1 81 ? -17.227 0.575 26.733 1.00 95.69 81 HIS A O 1
ATOM 640 N N . ARG A 1 82 ? -18.329 0.834 24.793 1.00 97.81 82 ARG A N 1
ATOM 641 C CA . ARG A 1 82 ? -17.875 -0.436 24.207 1.00 97.81 82 ARG A CA 1
ATOM 642 C C . ARG A 1 82 ? -16.352 -0.506 24.045 1.00 97.81 82 ARG A C 1
ATOM 644 O O . ARG A 1 82 ? -15.775 -1.574 24.246 1.00 97.81 82 ARG A O 1
ATOM 651 N N . GLY A 1 83 ? -15.695 0.615 23.742 1.00 97.19 83 GLY A N 1
ATOM 652 C CA . GLY A 1 83 ? -14.240 0.708 23.626 1.00 97.19 83 GLY A CA 1
ATOM 653 C C . GLY A 1 83 ? -13.502 0.366 24.917 1.00 97.19 83 GLY A C 1
ATOM 654 O O . GLY A 1 83 ? -12.593 -0.462 24.891 1.00 97.19 83 GLY A O 1
ATOM 655 N N . PHE A 1 84 ? -13.956 0.880 26.065 1.00 95.94 84 PHE A N 1
ATOM 656 C CA . PHE A 1 84 ? -13.405 0.505 27.381 1.00 95.94 84 PHE A CA 1
ATOM 657 C C . PHE A 1 84 ? -13.587 -0.978 27.722 1.00 95.94 84 PHE A C 1
ATOM 659 O O . PHE A 1 84 ? -12.840 -1.536 28.526 1.00 95.94 84 PHE A O 1
ATOM 666 N N . LEU A 1 85 ? -14.559 -1.636 27.092 1.00 96.44 85 LEU A N 1
ATOM 667 C CA . LEU A 1 85 ? -14.834 -3.059 27.258 1.00 96.44 85 LEU A CA 1
ATOM 668 C C . LEU A 1 85 ? -14.109 -3.945 26.231 1.00 96.44 85 LEU A C 1
ATOM 670 O O . LEU A 1 85 ? -14.315 -5.156 26.255 1.00 96.44 85 LEU A O 1
ATOM 674 N N . ASN A 1 86 ? -13.276 -3.381 25.341 1.00 96.94 86 ASN A N 1
ATOM 675 C CA . ASN A 1 86 ? -12.692 -4.099 24.198 1.00 96.94 86 ASN A CA 1
ATOM 676 C C . ASN A 1 86 ? -13.747 -4.785 23.302 1.00 96.94 86 ASN A C 1
ATOM 678 O O . ASN A 1 86 ? -13.485 -5.826 22.709 1.00 96.94 86 ASN A O 1
ATOM 682 N N . ASN A 1 87 ? -14.946 -4.205 23.195 1.00 97.19 87 ASN A N 1
ATOM 683 C CA . ASN A 1 87 ? -16.084 -4.783 22.472 1.00 97.19 87 ASN A CA 1
ATOM 684 C C . ASN A 1 87 ? -16.517 -3.896 21.291 1.00 97.19 87 ASN A C 1
ATOM 686 O O . ASN A 1 87 ? -17.670 -3.463 21.198 1.00 97.19 87 ASN A O 1
ATOM 690 N N . ILE A 1 88 ? -15.561 -3.562 20.424 1.00 97.75 88 ILE A N 1
ATOM 691 C CA . ILE A 1 88 ? -15.808 -2.760 19.220 1.00 97.75 88 ILE A CA 1
ATOM 692 C C . ILE A 1 88 ? -16.603 -3.598 18.203 1.00 97.75 88 ILE A C 1
ATOM 694 O O . ILE A 1 88 ? -16.210 -4.735 17.954 1.00 97.75 88 ILE A O 1
ATOM 698 N N . PRO A 1 89 ? -17.691 -3.068 17.608 1.00 96.25 89 PRO A N 1
ATOM 699 C CA . PRO A 1 89 ? -18.438 -3.769 16.563 1.00 96.25 89 PRO A CA 1
ATOM 700 C C . PRO A 1 89 ? -17.541 -4.218 15.400 1.00 96.25 89 PRO A C 1
ATOM 702 O O . PRO A 1 89 ? -16.826 -3.404 14.815 1.00 96.25 89 PRO A O 1
ATOM 705 N N . GLU A 1 90 ? -17.593 -5.507 15.057 1.00 93.69 90 GLU A N 1
ATOM 706 C CA . GLU A 1 90 ? -16.806 -6.097 13.961 1.00 93.69 90 GLU A CA 1
ATOM 707 C C . GLU A 1 90 ? -17.234 -5.579 12.578 1.00 93.69 90 GLU A C 1
ATOM 709 O O . GLU A 1 90 ? -16.441 -5.575 11.640 1.00 93.69 90 GLU A O 1
ATOM 714 N N . ASP A 1 91 ? -18.483 -5.128 12.452 1.00 93.50 91 ASP A N 1
ATOM 715 C CA . ASP A 1 91 ? -19.093 -4.600 11.231 1.00 93.50 91 ASP A CA 1
ATOM 716 C C . ASP A 1 91 ? -18.982 -3.070 11.103 1.00 93.50 91 ASP A C 1
ATOM 718 O O . ASP A 1 91 ? -19.634 -2.464 10.248 1.00 93.50 91 ASP A O 1
ATOM 722 N N . MET A 1 92 ? -18.145 -2.430 11.928 1.00 96.44 92 MET A N 1
ATOM 723 C CA . MET A 1 92 ? -17.899 -0.992 11.858 1.00 96.44 92 MET A CA 1
ATOM 724 C C . MET A 1 92 ? -17.293 -0.606 10.503 1.00 96.44 92 MET A C 1
ATOM 726 O O . MET A 1 92 ? -16.206 -1.048 10.132 1.00 96.44 92 MET A O 1
ATOM 730 N N . THR A 1 93 ? -17.986 0.262 9.766 1.00 95.38 93 THR A N 1
ATOM 731 C CA . THR A 1 93 ? -17.492 0.765 8.476 1.00 95.38 93 THR A CA 1
ATOM 732 C C . THR A 1 93 ? -16.368 1.790 8.660 1.00 95.38 93 THR A C 1
ATOM 734 O O . THR A 1 93 ? -16.297 2.468 9.687 1.00 95.38 93 THR A O 1
ATOM 737 N N . GLU A 1 94 ? -15.520 1.969 7.642 1.00 95.19 94 GLU A N 1
ATOM 738 C CA . GLU A 1 94 ? -14.437 2.967 7.666 1.00 95.19 94 GLU A CA 1
ATOM 739 C C . GLU A 1 94 ? -14.932 4.397 7.982 1.00 95.19 94 GLU A C 1
ATOM 741 O O . GLU A 1 94 ? -14.363 5.023 8.879 1.00 95.19 94 GLU A O 1
ATOM 746 N N . PRO A 1 95 ? -16.024 4.919 7.376 1.00 96.44 95 PRO A N 1
ATOM 747 C CA . PRO A 1 95 ? -16.541 6.245 7.726 1.00 96.44 95 PRO A CA 1
ATOM 748 C C . PRO A 1 95 ? -17.014 6.364 9.180 1.00 96.44 95 PRO A C 1
ATOM 750 O O . PRO A 1 95 ? -16.847 7.418 9.791 1.00 96.44 95 PRO A O 1
ATOM 753 N N . GLN A 1 96 ? -17.599 5.302 9.745 1.00 96.19 96 GLN A N 1
ATOM 754 C CA . GLN A 1 96 ? -18.008 5.288 11.153 1.00 96.19 96 GLN A CA 1
ATOM 755 C C . GLN A 1 96 ? -16.788 5.279 12.076 1.00 96.19 96 GLN A C 1
ATOM 757 O O . GLN A 1 96 ? -16.734 6.058 13.025 1.00 96.19 96 GLN A O 1
ATOM 762 N N . ALA A 1 97 ? -15.790 4.443 11.779 1.00 97.56 97 ALA A N 1
ATOM 763 C CA . ALA A 1 97 ? -14.549 4.385 12.543 1.00 97.56 97 ALA A CA 1
ATOM 764 C C . ALA A 1 97 ? -13.794 5.723 12.508 1.00 97.56 97 ALA A C 1
ATOM 766 O O . ALA A 1 97 ? -13.293 6.176 13.541 1.00 97.56 97 ALA A O 1
ATOM 767 N N . ASP A 1 98 ? -13.749 6.392 11.350 1.00 97.50 98 ASP A N 1
ATOM 768 C CA . ASP A 1 98 ? -13.147 7.722 11.237 1.00 97.50 98 ASP A CA 1
ATOM 769 C C . ASP A 1 98 ? -13.933 8.781 12.026 1.00 97.50 98 ASP A C 1
ATOM 771 O O . ASP A 1 98 ? -13.318 9.594 12.724 1.00 97.50 98 ASP A O 1
ATOM 775 N N . ASP A 1 99 ? -15.273 8.743 12.002 1.00 96.69 99 ASP A N 1
ATOM 776 C CA . ASP A 1 99 ? -16.099 9.648 12.811 1.00 96.69 99 ASP A CA 1
ATOM 777 C C . ASP A 1 99 ? -15.856 9.452 14.313 1.00 96.69 99 ASP A C 1
ATOM 779 O O . ASP A 1 99 ? -15.643 10.430 15.034 1.00 96.69 99 ASP A O 1
ATOM 783 N N . VAL A 1 100 ? -15.788 8.199 14.774 1.00 97.06 100 VAL A N 1
ATOM 784 C CA . VAL A 1 100 ? -15.447 7.843 16.160 1.00 97.06 100 VAL A CA 1
ATOM 785 C C . VAL A 1 100 ? -14.069 8.386 16.528 1.00 97.06 100 VAL A C 1
ATOM 787 O O . VAL A 1 100 ? -13.941 9.138 17.497 1.00 97.06 100 VAL A O 1
ATOM 790 N N . ALA A 1 101 ? -13.039 8.079 15.733 1.00 97.06 101 ALA A N 1
ATOM 791 C CA . ALA A 1 101 ? -11.674 8.535 15.986 1.00 97.06 101 ALA A CA 1
ATOM 792 C C . ALA A 1 101 ? -11.572 10.070 16.009 1.00 97.06 101 ALA A C 1
ATOM 794 O O . ALA A 1 101 ? -10.837 10.646 16.812 1.00 97.06 101 ALA A O 1
ATOM 795 N N . ARG A 1 102 ? -12.321 10.757 15.140 1.00 96.56 102 ARG A N 1
ATOM 796 C CA . ARG A 1 102 ? -12.354 12.222 15.058 1.00 96.56 102 ARG A CA 1
ATOM 797 C C . ARG A 1 102 ? -13.094 12.863 16.231 1.00 96.56 102 ARG A C 1
ATOM 799 O O . ARG A 1 102 ? -12.620 13.874 16.744 1.00 96.56 102 ARG A O 1
ATOM 806 N N . ARG A 1 103 ? -14.249 12.325 16.634 1.00 94.88 103 ARG A N 1
ATOM 807 C CA . ARG A 1 103 ? -15.085 12.900 17.703 1.00 94.88 103 ARG A CA 1
ATOM 808 C C . ARG A 1 103 ? -14.514 12.644 19.090 1.00 94.88 103 ARG A C 1
ATOM 810 O O . ARG A 1 103 ? -14.612 13.527 19.936 1.00 94.88 103 ARG A O 1
ATOM 817 N N . LEU A 1 104 ? -13.903 11.482 19.311 1.00 93.94 104 LEU A N 1
ATOM 818 C CA . LEU A 1 104 ? -13.243 11.167 20.578 1.00 93.94 104 LEU A CA 1
ATOM 819 C C . LEU A 1 104 ? -11.877 11.851 20.698 1.00 93.94 104 LEU A C 1
ATOM 821 O O . LEU A 1 104 ? -11.500 12.290 21.785 1.00 93.94 104 LEU A O 1
ATOM 825 N N . GLY A 1 105 ? -11.145 11.988 19.588 1.00 94.88 105 GLY A N 1
ATOM 826 C CA . GLY A 1 105 ? -9.830 12.623 19.581 1.00 94.88 105 GLY A CA 1
ATOM 827 C C . GLY A 1 105 ? -8.885 11.953 20.581 1.00 94.88 105 GLY A C 1
ATOM 828 O O . GLY A 1 105 ? -8.646 10.752 20.509 1.00 94.88 105 GLY A O 1
ATOM 829 N N . GLU A 1 106 ? -8.371 12.725 21.538 1.00 92.75 106 GLU A N 1
ATOM 830 C CA . GLU A 1 106 ? -7.445 12.226 22.566 1.00 92.75 106 GLU A CA 1
ATOM 831 C C . GLU A 1 106 ? -8.114 11.294 23.591 1.00 92.75 106 GLU A C 1
ATOM 833 O O . GLU A 1 106 ? -7.414 10.538 24.255 1.00 92.75 106 GLU A O 1
ATOM 838 N N . ASP A 1 107 ? -9.448 11.292 23.717 1.00 92.38 107 ASP A N 1
ATOM 839 C CA . ASP A 1 107 ? -10.145 10.378 24.638 1.00 92.38 107 ASP A CA 1
ATOM 840 C C . ASP A 1 107 ? -9.940 8.909 24.232 1.00 92.38 107 ASP A C 1
ATOM 842 O O . ASP A 1 107 ? -9.985 8.014 25.076 1.00 92.38 107 ASP A O 1
ATOM 846 N N . LEU A 1 108 ? -9.663 8.668 22.946 1.00 95.50 108 LEU A N 1
ATOM 847 C CA . LEU A 1 108 ? -9.338 7.352 22.408 1.00 95.50 108 LEU A CA 1
ATOM 848 C C . LEU A 1 108 ? -8.036 6.790 23.008 1.00 95.50 108 LEU A C 1
ATOM 850 O O . LEU A 1 108 ? -7.879 5.578 23.095 1.00 95.50 108 LEU A O 1
ATOM 854 N N . GLU A 1 109 ? -7.110 7.645 23.458 1.00 94.25 109 GLU A N 1
ATOM 855 C CA . GLU A 1 109 ? -5.821 7.226 24.031 1.00 94.25 109 GLU A CA 1
ATOM 856 C C . GLU A 1 109 ? -5.940 6.583 25.422 1.00 94.25 109 GLU A C 1
ATOM 858 O O . GLU A 1 109 ? -4.988 5.965 25.898 1.00 94.25 109 GLU A O 1
ATOM 863 N N . TYR A 1 110 ? -7.111 6.695 26.052 1.00 92.81 110 TYR A N 1
ATOM 864 C CA . TYR A 1 110 ? -7.415 6.068 27.340 1.00 92.81 110 TYR A CA 1
ATOM 865 C C . TYR A 1 110 ? -8.072 4.699 27.190 1.00 92.81 110 TYR A C 1
ATOM 867 O O . TYR A 1 110 ? -8.270 4.004 28.180 1.00 92.81 110 TYR A O 1
ATOM 875 N N . TRP A 1 111 ? -8.433 4.303 25.971 1.00 95.44 111 TRP A N 1
ATOM 876 C CA . TRP A 1 111 ? -8.981 2.977 25.743 1.00 95.44 111 TRP A CA 1
ATOM 877 C C . TRP A 1 111 ? -7.910 1.900 25.917 1.00 95.44 111 TRP A C 1
ATOM 879 O O . TRP A 1 111 ? -6.716 2.162 25.719 1.00 95.44 111 TRP A O 1
ATOM 889 N N . PRO A 1 112 ? -8.323 0.652 26.191 1.00 96.25 112 PRO A N 1
ATOM 890 C CA . PRO A 1 112 ? -7.423 -0.475 26.058 1.00 96.25 112 PRO A CA 1
ATOM 891 C C . PRO A 1 112 ? -6.788 -0.500 24.659 1.00 96.25 112 PRO A C 1
ATOM 893 O O . PRO A 1 112 ? -7.435 -0.203 23.649 1.00 96.25 112 PRO A O 1
ATOM 896 N N . VAL A 1 113 ? -5.509 -0.886 24.610 1.00 97.56 113 VAL A N 1
ATOM 897 C CA . VAL A 1 113 ? -4.663 -0.817 23.406 1.00 97.56 113 VAL A CA 1
ATOM 898 C C . VAL A 1 113 ? -5.333 -1.462 22.187 1.00 97.56 113 VAL A C 1
ATOM 900 O O . VAL A 1 113 ? -5.330 -0.869 21.111 1.00 97.56 113 VAL A O 1
ATOM 903 N N . GLN A 1 114 ? -5.967 -2.624 22.373 1.00 97.81 114 GLN A N 1
ATOM 904 C CA . GLN A 1 114 ? -6.640 -3.369 21.307 1.00 97.81 114 GLN A CA 1
ATOM 905 C C . GLN A 1 114 ? -7.839 -2.620 20.707 1.00 97.81 114 GLN A C 1
ATOM 907 O O . GLN A 1 114 ? -7.932 -2.510 19.484 1.00 97.81 114 GLN A O 1
ATOM 912 N N . ALA A 1 115 ? -8.745 -2.070 21.524 1.00 97.94 115 ALA A N 1
ATOM 913 C CA . ALA A 1 115 ? -9.885 -1.296 21.027 1.00 97.94 115 ALA A CA 1
ATOM 914 C C . ALA A 1 115 ? -9.436 -0.050 20.256 1.00 97.94 115 ALA A C 1
ATOM 916 O O . ALA A 1 115 ? -9.943 0.225 19.164 1.00 97.94 115 ALA A O 1
ATOM 917 N N . ARG A 1 116 ? -8.446 0.676 20.794 1.00 98.00 116 ARG A N 1
ATOM 918 C CA . ARG A 1 116 ? -7.860 1.850 20.135 1.00 98.00 116 ARG A CA 1
ATOM 919 C C . ARG A 1 116 ? -7.237 1.480 18.790 1.00 98.00 116 ARG A C 1
ATOM 921 O O . ARG A 1 116 ? -7.513 2.138 17.787 1.00 98.00 116 ARG A O 1
ATOM 928 N N . ALA A 1 117 ? -6.441 0.411 18.760 1.00 98.12 117 ALA A N 1
ATOM 929 C CA . ALA A 1 117 ? -5.834 -0.101 17.539 1.00 98.12 117 ALA A CA 1
ATOM 930 C C . ALA A 1 117 ? -6.899 -0.486 16.503 1.00 98.12 117 ALA A C 1
ATOM 932 O O . ALA A 1 117 ? -6.781 -0.117 15.336 1.00 98.12 117 ALA A O 1
ATOM 933 N N . THR A 1 118 ? -7.959 -1.175 16.935 1.00 97.75 118 THR A N 1
ATOM 934 C CA . THR A 1 118 ? -9.052 -1.642 16.069 1.00 97.75 118 THR A CA 1
ATOM 935 C C . THR A 1 118 ? -9.750 -0.471 15.382 1.00 97.75 118 THR A C 1
ATOM 937 O O . THR A 1 118 ? -9.851 -0.456 14.157 1.00 97.75 118 THR A O 1
ATOM 940 N N . VAL A 1 119 ? -10.145 0.562 16.137 1.00 98.00 119 VAL A N 1
ATOM 941 C CA . VAL A 1 119 ? -10.788 1.755 15.561 1.00 98.00 119 VAL A CA 1
ATOM 942 C C . VAL A 1 119 ? -9.843 2.515 14.630 1.00 98.00 119 VAL A C 1
ATOM 944 O O . VAL A 1 119 ? -10.250 2.888 13.533 1.00 98.00 119 VAL A O 1
ATOM 947 N N . LYS A 1 120 ? -8.570 2.713 15.007 1.00 98.06 120 LYS A N 1
ATOM 948 C CA . LYS A 1 120 ? -7.587 3.377 14.127 1.00 98.06 120 LYS A CA 1
ATOM 949 C C . LYS A 1 120 ? -7.360 2.591 12.828 1.00 98.06 120 LYS A C 1
ATOM 951 O O . LYS A 1 120 ? -7.224 3.203 11.771 1.00 98.06 120 LYS A O 1
ATOM 956 N N . SER A 1 121 ? -7.329 1.260 12.907 1.00 97.00 121 SER A N 1
ATOM 957 C CA . SER A 1 121 ? -7.190 0.368 11.753 1.00 97.00 121 SER A CA 1
ATOM 958 C C . SER A 1 121 ? -8.407 0.458 10.827 1.00 97.00 121 SER A C 1
ATOM 960 O O . SER A 1 121 ? -8.237 0.702 9.636 1.00 97.00 121 SER A O 1
ATOM 962 N N . PHE A 1 122 ? -9.628 0.358 11.366 1.00 96.50 122 PHE A N 1
ATOM 963 C CA . PHE A 1 122 ? -10.859 0.505 10.579 1.00 96.50 122 PHE A CA 1
ATOM 964 C C . PHE A 1 122 ? -11.015 1.893 9.959 1.00 96.50 122 PHE A C 1
ATOM 966 O O . PHE A 1 122 ? -11.517 1.999 8.850 1.00 96.50 122 PHE A O 1
ATOM 973 N N . ALA A 1 123 ? -10.535 2.945 10.623 1.00 97.12 123 ALA A N 1
ATOM 974 C CA . ALA A 1 123 ? -10.539 4.308 10.096 1.00 97.12 123 ALA A CA 1
ATOM 975 C C . ALA A 1 123 ? -9.479 4.562 9.000 1.00 97.12 123 ALA A C 1
ATOM 977 O O . ALA A 1 123 ? -9.265 5.713 8.623 1.00 97.12 123 ALA A O 1
ATOM 978 N N . GLY A 1 124 ? -8.723 3.543 8.567 1.00 95.12 124 GLY A N 1
ATOM 979 C CA . GLY A 1 124 ? -7.637 3.695 7.592 1.00 95.12 124 GLY A CA 1
ATOM 980 C C . GLY A 1 124 ? -6.433 4.495 8.115 1.00 95.12 124 GLY A C 1
ATOM 981 O O . GLY A 1 124 ? -5.543 4.882 7.356 1.00 95.12 124 GLY A O 1
ATOM 982 N N . ARG A 1 125 ? -6.354 4.759 9.427 1.00 96.56 125 ARG A N 1
ATOM 983 C CA . ARG A 1 125 ? -5.320 5.604 10.053 1.00 96.56 125 ARG A CA 1
ATOM 984 C C . ARG A 1 125 ? -4.064 4.809 10.402 1.00 96.56 125 ARG A C 1
ATOM 986 O O . ARG A 1 125 ? -3.473 5.012 11.461 1.00 96.56 125 ARG A O 1
ATOM 993 N N . HIS A 1 126 ? -3.633 3.924 9.507 1.00 96.06 126 HIS A N 1
ATOM 994 C CA . HIS A 1 126 ? -2.597 2.920 9.761 1.00 96.06 126 HIS A CA 1
ATOM 995 C C . HIS A 1 126 ? -1.279 3.501 10.304 1.00 96.06 126 HIS A C 1
ATOM 997 O O . HIS A 1 126 ? -0.654 2.910 11.187 1.00 96.06 126 HIS A O 1
ATOM 1003 N N . ASP A 1 127 ? -0.875 4.691 9.853 1.00 94.81 127 ASP A N 1
ATOM 1004 C CA . ASP A 1 127 ? 0.359 5.355 10.305 1.00 94.81 127 ASP A CA 1
ATOM 1005 C C . ASP A 1 127 ? 0.280 5.977 11.703 1.00 94.81 127 ASP A C 1
ATOM 1007 O O . ASP A 1 127 ? 1.304 6.379 12.248 1.00 94.81 127 ASP A O 1
ATOM 1011 N N . GLN A 1 128 ? -0.922 6.102 12.270 1.00 96.25 128 GLN A N 1
ATOM 1012 C CA . GLN A 1 128 ? -1.131 6.646 13.616 1.00 96.25 128 GLN A CA 1
ATOM 1013 C C . GLN A 1 128 ? -1.107 5.564 14.698 1.00 96.25 128 GLN A C 1
ATOM 1015 O O . GLN A 1 128 ? -1.179 5.895 15.882 1.00 96.25 128 GLN A O 1
ATOM 1020 N N . LEU A 1 129 ? -1.044 4.285 14.314 1.00 97.25 129 LEU A N 1
ATOM 1021 C CA . LEU A 1 129 ? -0.851 3.210 15.279 1.00 97.25 129 LEU A CA 1
ATOM 1022 C C . LEU A 1 129 ? 0.622 3.179 15.735 1.00 97.25 129 LEU A C 1
ATOM 1024 O O . LEU A 1 129 ? 1.560 3.471 14.997 1.00 97.25 129 LEU A O 1
ATOM 1028 N N . THR A 1 130 ? 0.846 2.781 16.966 1.00 97.12 130 THR A N 1
ATOM 1029 C CA . THR A 1 130 ? 2.137 2.394 17.532 1.00 97.12 130 THR A CA 1
ATOM 1030 C C . THR A 1 130 ? 2.391 0.908 17.269 1.00 97.12 130 THR A C 1
ATOM 1032 O O . THR A 1 130 ? 1.474 0.175 16.901 1.00 97.12 130 THR A O 1
ATOM 1035 N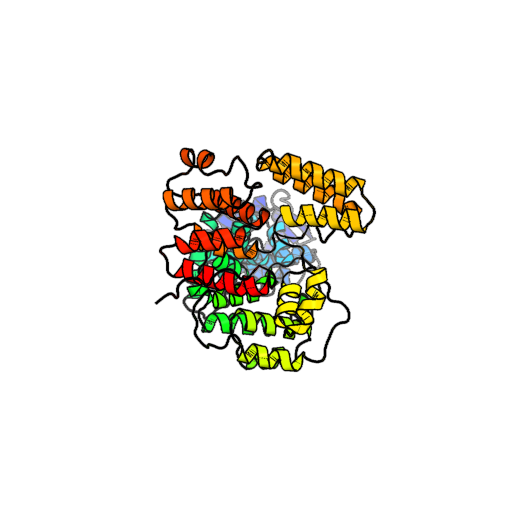 N . GLU A 1 131 ? 3.618 0.421 17.465 1.00 95.56 131 GLU A N 1
ATOM 1036 C CA . GLU A 1 131 ? 3.892 -1.019 17.307 1.00 95.56 131 GLU A CA 1
ATOM 1037 C C . GLU A 1 131 ? 3.150 -1.882 18.334 1.00 95.56 131 GLU A C 1
ATOM 1039 O O . GLU A 1 131 ? 2.750 -2.996 18.011 1.00 95.56 131 GLU A O 1
ATOM 1044 N N . GLU A 1 132 ? 2.915 -1.367 19.544 1.00 97.56 132 GLU A N 1
ATOM 1045 C CA . GLU A 1 132 ? 2.107 -2.051 20.560 1.00 97.56 132 GLU A CA 1
ATOM 1046 C C . GLU A 1 132 ? 0.647 -2.186 20.104 1.00 97.56 132 GLU A C 1
ATOM 1048 O O . GLU A 1 132 ? 0.057 -3.260 20.202 1.00 97.56 132 GLU A O 1
ATOM 1053 N N . GLU A 1 133 ? 0.083 -1.119 19.529 1.00 98.19 133 GLU A N 1
ATOM 1054 C CA . GLU A 1 133 ? -1.257 -1.151 18.944 1.00 98.19 133 GLU A CA 1
ATOM 1055 C C . GLU A 1 133 ? -1.335 -2.140 17.785 1.00 98.19 133 GLU A C 1
ATOM 1057 O O . GLU A 1 133 ? -2.234 -2.977 17.778 1.00 98.19 133 GLU A O 1
ATOM 1062 N N . VAL A 1 134 ? -0.378 -2.113 16.850 1.00 97.50 134 VAL A N 1
ATOM 1063 C CA . VAL A 1 134 ? -0.338 -3.093 15.756 1.00 97.50 134 VAL A CA 1
ATOM 1064 C C . VAL A 1 134 ? -0.252 -4.512 16.316 1.00 97.50 134 VAL A C 1
ATOM 1066 O O . VAL A 1 134 ? -1.044 -5.354 15.919 1.00 97.50 134 VAL A O 1
ATOM 1069 N N . ALA A 1 135 ? 0.628 -4.783 17.281 1.00 95.56 135 ALA A N 1
ATOM 1070 C CA . ALA A 1 135 ? 0.770 -6.114 17.875 1.00 95.56 135 ALA A CA 1
ATOM 1071 C C . ALA A 1 135 ? -0.497 -6.611 18.600 1.00 95.56 135 ALA A C 1
ATOM 1073 O O . ALA A 1 135 ? -0.689 -7.820 18.723 1.00 95.56 135 ALA A O 1
ATOM 1074 N N . SER A 1 136 ? -1.356 -5.700 19.068 1.00 97.19 136 SER A N 1
ATOM 1075 C CA . SER A 1 136 ? -2.626 -6.034 19.727 1.00 97.19 136 SER A CA 1
ATOM 1076 C C . SER A 1 136 ? -3.774 -6.370 18.766 1.00 97.19 136 SER A C 1
ATOM 1078 O O . SER A 1 136 ? -4.792 -6.903 19.205 1.00 97.19 136 SER A O 1
ATOM 1080 N N . LEU A 1 137 ? -3.631 -6.058 17.473 1.00 96.50 137 LEU A N 1
ATOM 1081 C CA . LEU A 1 137 ? -4.633 -6.367 16.449 1.00 96.50 137 LEU A CA 1
ATOM 1082 C C . LEU A 1 137 ? -4.680 -7.866 16.134 1.00 96.50 137 LEU A C 1
ATOM 1084 O O . LEU A 1 137 ? -3.711 -8.598 16.340 1.00 96.50 137 LEU A O 1
ATOM 1088 N N . GLU A 1 138 ? -5.773 -8.317 15.520 1.00 93.56 138 GLU A N 1
ATOM 1089 C CA . GLU A 1 138 ? -5.822 -9.650 14.913 1.00 93.56 138 GLU A CA 1
ATOM 1090 C C . GLU A 1 138 ? -4.863 -9.769 13.719 1.00 93.56 138 GLU A C 1
ATOM 1092 O O . GLU A 1 138 ? -4.606 -8.794 13.014 1.00 93.56 138 GLU A O 1
ATOM 1097 N N . ALA A 1 139 ? -4.368 -10.975 13.422 1.00 89.69 139 ALA A N 1
ATOM 1098 C CA . ALA A 1 139 ? -3.371 -11.195 12.365 1.00 89.69 139 ALA A CA 1
ATOM 1099 C C . ALA A 1 139 ? -3.805 -10.676 10.976 1.00 89.69 139 ALA A C 1
ATOM 1101 O O . ALA A 1 139 ? -2.986 -10.178 10.203 1.00 89.69 139 ALA A O 1
ATOM 1102 N N . SER A 1 140 ? -5.097 -10.766 10.642 1.00 87.12 140 SER A N 1
ATOM 1103 C CA . SER A 1 140 ? -5.672 -10.195 9.414 1.00 87.12 140 SER A CA 1
ATOM 1104 C C . SER A 1 140 ? -5.529 -8.668 9.370 1.00 87.12 140 SER A C 1
ATOM 1106 O O . SER A 1 140 ? -5.049 -8.120 8.377 1.00 87.12 140 SER A O 1
ATOM 1108 N N . GLN A 1 141 ? -5.877 -7.987 10.462 1.00 90.75 141 GLN A N 1
ATOM 1109 C CA . GLN A 1 141 ? -5.779 -6.535 10.610 1.00 90.75 141 GLN A CA 1
ATOM 1110 C C . GLN A 1 141 ? -4.328 -6.053 10.728 1.00 90.75 141 GLN A C 1
ATOM 1112 O O . GLN A 1 141 ? -4.001 -4.989 10.197 1.00 90.75 141 GLN A O 1
ATOM 1117 N N . GLN A 1 142 ? -3.445 -6.833 11.363 1.00 93.75 142 GLN A N 1
ATOM 1118 C CA . GLN A 1 142 ? -2.003 -6.575 11.378 1.00 93.75 142 GLN A CA 1
ATOM 1119 C C . GLN A 1 142 ? -1.448 -6.541 9.958 1.00 93.75 142 GLN A C 1
ATOM 1121 O O . GLN A 1 142 ? -0.772 -5.583 9.588 1.00 93.75 142 GLN A O 1
ATOM 1126 N N . ARG A 1 143 ? -1.785 -7.546 9.139 1.00 88.00 143 ARG A N 1
ATOM 1127 C CA . ARG A 1 143 ? -1.367 -7.602 7.732 1.00 88.00 143 ARG A CA 1
ATOM 1128 C C . ARG A 1 143 ? -1.876 -6.418 6.926 1.00 88.00 143 ARG A C 1
ATOM 1130 O O . ARG A 1 143 ? -1.085 -5.795 6.225 1.00 88.00 143 ARG A O 1
ATOM 1137 N N . LEU A 1 144 ? -3.160 -6.080 7.058 1.00 86.88 144 LEU A N 1
ATOM 1138 C CA . LEU A 1 144 ? -3.735 -4.900 6.404 1.00 86.88 144 LEU A CA 1
ATOM 1139 C C . LEU A 1 144 ? -2.997 -3.619 6.812 1.00 86.88 144 LEU A C 1
ATOM 1141 O O . LEU A 1 144 ? -2.533 -2.872 5.955 1.00 86.88 144 LEU A O 1
ATOM 1145 N N . THR A 1 145 ? -2.813 -3.407 8.116 1.00 92.19 145 THR A N 1
ATOM 1146 C CA . THR A 1 145 ? -2.165 -2.201 8.647 1.00 92.19 145 THR A CA 1
ATOM 1147 C C . THR A 1 145 ? -0.711 -2.084 8.208 1.00 92.19 145 THR A C 1
ATOM 1149 O O . THR A 1 145 ? -0.290 -1.025 7.742 1.00 92.19 145 THR A O 1
ATOM 1152 N N . ARG A 1 146 ? 0.066 -3.165 8.321 1.00 92.75 146 ARG A N 1
ATOM 1153 C CA . ARG A 1 146 ? 1.471 -3.172 7.896 1.00 92.75 146 ARG A CA 1
ATOM 1154 C C . ARG A 1 146 ? 1.606 -3.039 6.381 1.00 92.75 146 ARG A C 1
ATOM 1156 O O . ARG A 1 146 ? 2.482 -2.314 5.923 1.00 92.75 146 ARG A O 1
ATOM 1163 N N . GLY A 1 147 ? 0.708 -3.652 5.607 1.00 86.81 147 GLY A N 1
ATOM 1164 C CA . GLY A 1 147 ? 0.646 -3.500 4.151 1.00 86.81 147 GLY A CA 1
ATOM 1165 C C . GLY A 1 147 ? 0.392 -2.054 3.716 1.00 86.81 147 GLY A C 1
ATOM 1166 O O . GLY A 1 147 ? 1.112 -1.538 2.863 1.00 86.81 147 GLY A O 1
ATOM 1167 N N . ALA A 1 148 ? -0.560 -1.369 4.354 1.00 87.31 148 ALA A N 1
ATOM 1168 C CA . ALA A 1 148 ? -0.851 0.037 4.072 1.00 87.31 148 ALA A CA 1
ATOM 1169 C C . ALA A 1 148 ? 0.321 0.967 4.442 1.00 87.31 148 ALA A C 1
ATOM 1171 O O . ALA A 1 148 ? 0.686 1.865 3.680 1.00 87.31 148 ALA A O 1
ATOM 1172 N N . ARG A 1 149 ? 0.970 0.727 5.590 1.00 92.12 149 ARG A N 1
ATOM 1173 C CA . ARG A 1 149 ? 2.185 1.464 5.986 1.00 92.12 149 ARG A CA 1
ATOM 1174 C C . ARG A 1 149 ? 3.334 1.242 5.018 1.00 92.12 149 ARG A C 1
ATOM 1176 O O . ARG A 1 149 ? 4.051 2.189 4.701 1.00 92.12 149 ARG A O 1
ATOM 1183 N N . LEU A 1 150 ? 3.524 0.001 4.577 1.00 85.81 150 LEU A N 1
ATOM 1184 C CA . LEU A 1 150 ? 4.546 -0.357 3.607 1.00 85.81 150 LEU A CA 1
ATOM 1185 C C . LEU A 1 150 ? 4.339 0.430 2.313 1.00 85.81 150 LEU A C 1
ATOM 1187 O O . LEU A 1 150 ? 5.253 1.129 1.886 1.00 85.81 150 LEU A O 1
ATOM 1191 N N . GLU A 1 151 ? 3.130 0.398 1.749 1.00 79.06 151 GLU A N 1
ATOM 1192 C CA . GLU A 1 151 ? 2.784 1.139 0.531 1.00 79.06 151 GLU A CA 1
ATOM 1193 C C . GLU A 1 151 ? 3.079 2.637 0.671 1.00 79.06 151 GLU A C 1
ATOM 1195 O O . GLU A 1 151 ? 3.758 3.228 -0.173 1.00 79.06 151 GLU A O 1
ATOM 1200 N N . LYS A 1 152 ? 2.667 3.248 1.786 1.00 83.75 152 LYS A N 1
ATOM 1201 C CA . LYS A 1 152 ? 2.945 4.663 2.038 1.00 83.75 152 LYS A CA 1
ATOM 1202 C C . LYS A 1 152 ? 4.441 4.965 2.152 1.00 83.75 152 LYS A C 1
ATOM 1204 O O . LYS A 1 152 ? 4.901 5.967 1.606 1.00 83.75 152 LYS A O 1
ATOM 1209 N N . ARG A 1 153 ? 5.206 4.115 2.845 1.00 83.62 153 ARG A N 1
ATOM 1210 C CA . ARG A 1 153 ? 6.663 4.276 3.018 1.00 83.62 153 ARG A CA 1
ATOM 1211 C C . ARG A 1 153 ? 7.413 4.120 1.698 1.00 83.62 153 ARG A C 1
ATOM 1213 O O . ARG A 1 153 ? 8.378 4.845 1.458 1.00 83.62 153 ARG A O 1
ATOM 1220 N N . LEU A 1 154 ? 6.943 3.232 0.822 1.00 72.31 154 LEU A N 1
ATOM 1221 C CA . LEU A 1 154 ? 7.455 3.107 -0.542 1.00 72.31 154 LEU A CA 1
ATOM 1222 C C . LEU A 1 154 ? 7.159 4.359 -1.362 1.00 72.31 154 LEU A C 1
ATOM 1224 O O . LEU A 1 154 ? 8.075 4.922 -1.961 1.00 72.31 154 LEU A O 1
ATOM 1228 N N . ALA A 1 155 ? 5.922 4.856 -1.310 1.00 72.88 155 ALA A N 1
ATOM 1229 C CA . ALA A 1 155 ? 5.541 6.092 -1.985 1.00 72.88 155 ALA A CA 1
ATOM 1230 C C . ALA A 1 155 ? 6.368 7.301 -1.504 1.00 72.88 155 ALA A C 1
ATOM 1232 O O . ALA A 1 155 ? 6.702 8.181 -2.297 1.00 72.88 155 ALA A O 1
ATOM 1233 N N . SER A 1 156 ? 6.761 7.335 -0.225 1.00 76.00 156 SER A N 1
ATOM 1234 C CA . SER A 1 156 ? 7.629 8.380 0.331 1.00 76.00 156 SER A CA 1
ATOM 1235 C C . SER A 1 156 ? 9.133 8.118 0.174 1.00 76.00 156 SER A C 1
ATOM 1237 O O . SER A 1 156 ? 9.928 8.910 0.677 1.00 76.00 156 SER A O 1
ATOM 1239 N N . SER A 1 157 ? 9.545 7.034 -0.497 1.00 75.44 157 SER A N 1
ATOM 1240 C CA . SER A 1 157 ? 10.953 6.614 -0.634 1.00 75.44 157 SER A CA 1
ATOM 1241 C C . SER A 1 157 ? 11.694 6.403 0.701 1.00 75.44 157 SER A C 1
ATOM 1243 O O . SER A 1 157 ? 12.922 6.504 0.756 1.00 75.44 157 SER A O 1
ATOM 1245 N N . ASP A 1 158 ? 10.979 6.082 1.784 1.00 79.19 158 ASP A N 1
ATOM 1246 C CA . ASP A 1 158 ? 11.578 5.743 3.080 1.00 79.19 158 ASP A CA 1
ATOM 1247 C C . ASP A 1 158 ? 11.903 4.243 3.133 1.00 79.19 158 ASP A C 1
ATOM 1249 O O . ASP A 1 158 ? 11.199 3.431 3.739 1.00 79.19 158 ASP A O 1
ATOM 1253 N N . ILE A 1 159 ? 12.978 3.871 2.431 1.00 71.69 159 ILE A N 1
ATOM 1254 C CA . ILE A 1 159 ? 13.371 2.472 2.202 1.00 71.69 159 ILE A CA 1
ATOM 1255 C C . ILE A 1 159 ? 13.655 1.736 3.521 1.00 71.69 159 ILE A C 1
ATOM 1257 O O . ILE A 1 159 ? 13.320 0.560 3.648 1.00 71.69 159 ILE A O 1
ATOM 1261 N N . GLY A 1 160 ? 14.252 2.410 4.511 1.00 71.81 160 GLY A N 1
ATOM 1262 C CA . GLY A 1 160 ? 14.596 1.790 5.795 1.00 71.81 160 GLY A CA 1
ATOM 1263 C C . GLY A 1 160 ? 13.351 1.383 6.578 1.00 71.81 160 GLY A C 1
ATOM 1264 O O . GLY A 1 160 ? 13.224 0.241 7.022 1.00 71.81 160 GLY A O 1
ATOM 1265 N N . SER A 1 161 ? 12.394 2.302 6.673 1.00 80.50 161 SER A N 1
ATOM 1266 C CA . SER A 1 161 ? 11.107 2.055 7.312 1.00 80.50 161 SER A CA 1
ATOM 1267 C C . SER A 1 161 ? 10.268 1.039 6.526 1.00 80.50 161 SER A C 1
ATOM 1269 O O . SER A 1 161 ? 9.562 0.239 7.140 1.00 80.50 161 SER A O 1
ATOM 1271 N N . ALA A 1 162 ? 10.328 1.043 5.190 1.00 76.62 162 ALA A N 1
ATOM 1272 C CA . ALA A 1 162 ? 9.653 0.048 4.354 1.00 76.62 162 ALA A CA 1
ATOM 1273 C C . ALA A 1 162 ? 10.202 -1.369 4.603 1.00 76.62 162 ALA A C 1
ATOM 1275 O O . ALA A 1 162 ? 9.428 -2.299 4.810 1.00 76.62 162 ALA A O 1
ATOM 1276 N N . GLY A 1 163 ? 11.529 -1.524 4.673 1.00 72.25 163 GLY A N 1
ATOM 1277 C CA . GLY A 1 163 ? 12.161 -2.808 4.995 1.00 72.25 163 GLY A CA 1
ATOM 1278 C C . GLY A 1 163 ? 11.751 -3.358 6.365 1.00 72.25 163 GLY A C 1
ATOM 1279 O O . GLY A 1 163 ? 11.573 -4.563 6.510 1.00 72.25 163 GLY A O 1
ATOM 1280 N N . TYR A 1 164 ? 11.536 -2.487 7.359 1.00 82.62 164 TYR A N 1
ATOM 1281 C CA . TYR A 1 164 ? 11.021 -2.905 8.666 1.00 82.62 164 TYR A CA 1
ATOM 1282 C C . TYR A 1 164 ? 9.593 -3.467 8.589 1.00 82.62 164 TYR A C 1
ATOM 1284 O O . TYR A 1 164 ? 9.351 -4.554 9.107 1.00 82.62 164 TYR A O 1
ATOM 1292 N N . GLU A 1 165 ? 8.652 -2.759 7.949 1.00 87.62 165 GLU A N 1
ATOM 1293 C CA . GLU A 1 165 ? 7.254 -3.225 7.864 1.00 87.62 165 GLU A CA 1
ATOM 1294 C C . GLU A 1 165 ? 7.137 -4.546 7.106 1.00 87.62 165 GLU A C 1
ATOM 1296 O O . GLU A 1 165 ? 6.342 -5.409 7.464 1.00 87.62 165 GLU A O 1
ATOM 1301 N N . GLU A 1 166 ? 7.961 -4.728 6.083 1.00 79.75 166 GLU A N 1
ATOM 1302 C CA . GLU A 1 166 ? 8.004 -5.969 5.326 1.00 79.75 166 GLU A CA 1
ATO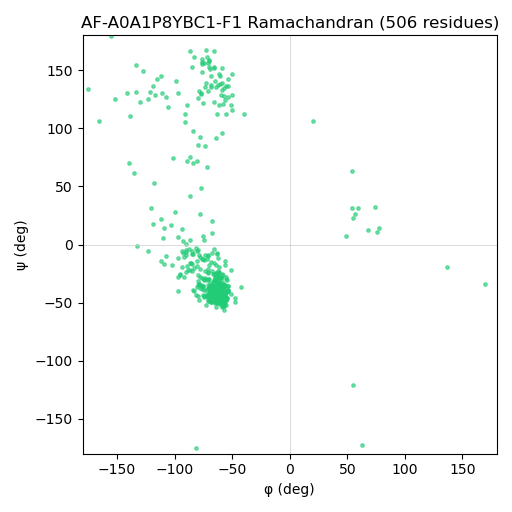M 1303 C C . GLU A 1 166 ? 8.577 -7.137 6.125 1.00 79.75 166 GLU A C 1
ATOM 1305 O O . GLU A 1 166 ? 7.968 -8.201 6.130 1.00 79.75 166 GLU A O 1
ATOM 1310 N N . ALA A 1 167 ? 9.681 -6.943 6.852 1.00 77.69 167 ALA A N 1
ATOM 1311 C CA . ALA A 1 167 ? 10.207 -7.981 7.737 1.00 77.69 167 ALA A CA 1
ATOM 1312 C C . ALA A 1 167 ? 9.157 -8.401 8.781 1.00 77.69 167 ALA A C 1
ATOM 1314 O O . ALA A 1 167 ? 9.049 -9.571 9.135 1.00 77.69 167 ALA A O 1
ATOM 1315 N N . GLN A 1 168 ? 8.337 -7.458 9.254 1.00 87.12 168 GLN A N 1
ATOM 1316 C CA . GLN A 1 168 ? 7.215 -7.772 10.137 1.00 87.12 168 GLN A CA 1
ATOM 1317 C C . GLN A 1 168 ? 6.077 -8.512 9.414 1.00 87.12 168 GLN A C 1
ATOM 1319 O O . GLN A 1 168 ? 5.479 -9.409 9.999 1.00 87.12 168 GLN A O 1
ATOM 1324 N N . LEU A 1 169 ? 5.779 -8.179 8.154 1.00 84.38 169 LEU A N 1
ATOM 1325 C CA . LEU A 1 169 ? 4.820 -8.930 7.333 1.00 84.38 169 LEU A CA 1
ATOM 1326 C C . LEU A 1 169 ? 5.291 -10.362 7.056 1.00 84.38 169 LEU A C 1
ATOM 1328 O O . LEU A 1 169 ? 4.477 -11.277 7.087 1.00 84.38 169 LEU A O 1
ATOM 1332 N N . GLU A 1 170 ? 6.588 -10.572 6.830 1.00 79.81 170 GLU A N 1
ATOM 1333 C CA . GLU A 1 170 ? 7.182 -11.904 6.662 1.00 79.81 170 GLU A CA 1
ATOM 1334 C C . GLU A 1 170 ? 6.955 -12.790 7.882 1.00 79.81 170 GLU A C 1
ATOM 1336 O O . GLU A 1 170 ? 6.502 -13.923 7.740 1.00 79.81 170 GLU A O 1
ATOM 1341 N N . LEU A 1 171 ? 7.163 -12.243 9.082 1.00 81.38 171 LEU A N 1
ATOM 1342 C CA . LEU A 1 171 ? 6.902 -12.955 10.335 1.00 81.38 171 LEU A CA 1
ATOM 1343 C C . LEU A 1 171 ? 5.424 -13.346 10.509 1.00 81.38 171 LEU A C 1
ATOM 1345 O O . LEU A 1 171 ? 5.128 -14.293 11.234 1.00 81.38 171 LEU A O 1
ATOM 1349 N N . LEU A 1 172 ? 4.496 -12.632 9.863 1.00 82.75 172 LEU A N 1
ATOM 1350 C CA . LEU A 1 172 ? 3.059 -12.933 9.896 1.00 82.75 172 LEU A CA 1
ATOM 1351 C C . LEU A 1 172 ? 2.628 -13.958 8.832 1.00 82.75 172 LEU A C 1
ATOM 1353 O O . LEU A 1 172 ? 1.520 -14.502 8.920 1.00 82.75 172 LEU A O 1
ATOM 1357 N N . ASP A 1 173 ? 3.467 -14.216 7.829 1.00 71.56 173 ASP A N 1
ATOM 1358 C CA . ASP A 1 173 ? 3.139 -15.071 6.685 1.00 71.56 173 ASP A CA 1
ATOM 1359 C C . ASP A 1 173 ? 3.558 -16.533 6.862 1.00 71.56 173 ASP A C 1
ATOM 1361 O O . ASP A 1 173 ? 2.982 -17.400 6.199 1.00 71.56 173 ASP A O 1
ATOM 1365 N N . ASP A 1 174 ? 4.483 -16.820 7.781 1.00 62.38 174 ASP A N 1
ATOM 1366 C CA . ASP A 1 174 ? 5.112 -18.142 7.919 1.00 62.38 174 ASP A CA 1
ATOM 1367 C C . ASP A 1 174 ? 4.147 -19.291 8.280 1.00 62.38 174 ASP A C 1
ATOM 1369 O O . ASP A 1 174 ? 4.525 -20.451 8.139 1.00 62.38 174 ASP A O 1
ATOM 1373 N N . ASP A 1 175 ? 2.893 -19.015 8.672 1.00 56.34 175 ASP A N 1
ATOM 1374 C CA . ASP A 1 175 ? 2.016 -20.062 9.229 1.00 56.34 175 ASP A CA 1
ATOM 1375 C C . ASP A 1 175 ? 0.583 -20.139 8.668 1.00 56.34 175 ASP A C 1
ATOM 1377 O O . ASP A 1 175 ? -0.196 -20.999 9.073 1.00 56.34 175 ASP A O 1
ATOM 1381 N N . THR A 1 176 ? 0.175 -19.270 7.733 1.00 54.50 176 THR A N 1
ATOM 1382 C CA . THR A 1 176 ? -1.267 -19.170 7.387 1.00 54.50 176 THR A CA 1
ATOM 1383 C C . THR A 1 176 ? -1.630 -19.395 5.926 1.00 54.50 176 THR A C 1
ATOM 1385 O O . THR A 1 176 ? -2.819 -19.414 5.604 1.00 54.50 176 THR A O 1
ATOM 1388 N N . GLY A 1 177 ? -0.655 -19.560 5.023 1.00 57.59 177 GLY A N 1
ATOM 1389 C CA . GLY A 1 177 ? -0.939 -19.601 3.579 1.00 57.59 177 GLY A CA 1
ATOM 1390 C C . GLY A 1 177 ? -1.713 -18.362 3.107 1.00 57.59 177 GLY A C 1
ATOM 1391 O O . GLY A 1 177 ? -2.454 -18.416 2.123 1.00 57.59 177 GLY A O 1
ATOM 1392 N N . ALA A 1 178 ? -1.605 -17.265 3.863 1.00 58.62 178 ALA A N 1
ATOM 1393 C CA . ALA A 1 178 ? -2.375 -16.072 3.626 1.00 58.62 178 ALA A CA 1
ATOM 1394 C C . ALA A 1 178 ? -1.916 -15.383 2.346 1.00 58.62 178 ALA A C 1
ATOM 1396 O O . ALA A 1 178 ? -0.782 -15.485 1.882 1.00 58.62 178 ALA A O 1
ATOM 1397 N N . ALA A 1 179 ? -2.872 -14.679 1.768 1.00 63.38 179 ALA A N 1
ATOM 1398 C CA . ALA A 1 179 ? -2.691 -13.806 0.638 1.00 63.38 179 ALA A CA 1
ATOM 1399 C C . ALA A 1 179 ? -1.528 -12.826 0.832 1.00 63.38 179 ALA A C 1
ATOM 1401 O O . ALA A 1 179 ? -1.640 -11.933 1.665 1.00 63.38 179 ALA A O 1
ATOM 1402 N N . ILE A 1 180 ? -0.481 -12.926 0.003 1.00 65.81 180 ILE A N 1
ATOM 1403 C CA . ILE A 1 180 ? 0.471 -11.823 -0.176 1.00 65.81 180 ILE A CA 1
ATOM 1404 C C . ILE A 1 180 ? -0.333 -10.603 -0.654 1.00 65.81 180 ILE A C 1
ATOM 1406 O O . ILE A 1 180 ? -1.004 -10.725 -1.688 1.00 65.81 180 ILE A O 1
ATOM 1410 N N . PRO A 1 181 ? -0.307 -9.471 0.078 1.00 66.56 181 PRO A N 1
ATOM 1411 C CA . PRO A 1 181 ? -0.969 -8.249 -0.354 1.00 66.56 181 PRO A CA 1
ATOM 1412 C C . PRO A 1 181 ? -0.405 -7.757 -1.687 1.00 66.56 181 PRO A C 1
ATOM 1414 O O . PRO A 1 181 ? 0.793 -7.851 -1.946 1.00 66.56 181 PRO A O 1
ATOM 1417 N N . ASP A 1 182 ? -1.275 -7.178 -2.499 1.00 65.06 182 ASP A N 1
ATOM 1418 C CA . ASP A 1 182 ? -1.001 -6.620 -3.823 1.00 65.06 182 ASP A CA 1
ATOM 1419 C C . ASP A 1 182 ? 0.241 -5.703 -3.855 1.00 65.06 182 ASP A C 1
ATOM 1421 O O . ASP A 1 182 ? 1.190 -5.944 -4.608 1.00 65.06 182 ASP A O 1
ATOM 1425 N N . SER A 1 183 ? 0.334 -4.744 -2.929 1.00 61.38 183 SER A N 1
ATOM 1426 C CA . SER A 1 183 ? 1.474 -3.820 -2.807 1.00 61.38 183 SER A CA 1
ATOM 1427 C C . SER A 1 183 ? 2.828 -4.510 -2.581 1.00 61.38 183 SER A C 1
ATOM 1429 O O . SER A 1 183 ? 3.871 -3.982 -2.974 1.00 61.38 183 SER A O 1
ATOM 1431 N N . ARG A 1 184 ? 2.838 -5.719 -2.008 1.00 70.88 184 ARG A N 1
ATOM 1432 C CA . ARG A 1 184 ? 4.070 -6.475 -1.766 1.00 70.88 184 ARG A CA 1
ATOM 1433 C C . ARG A 1 184 ? 4.629 -7.104 -3.041 1.00 70.88 184 ARG A C 1
ATOM 1435 O O . ARG A 1 184 ? 5.843 -7.229 -3.154 1.00 70.88 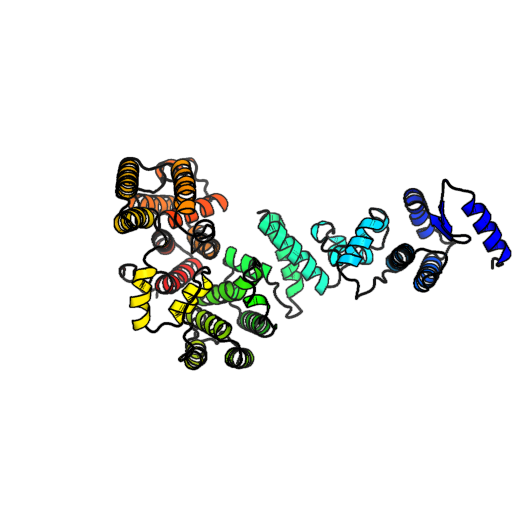184 ARG A O 1
ATOM 1442 N N . TRP A 1 185 ? 3.798 -7.440 -4.029 1.00 72.94 185 TRP A N 1
ATOM 1443 C CA . TRP A 1 185 ? 4.291 -7.975 -5.306 1.00 72.94 185 TRP A CA 1
ATOM 1444 C C . TRP A 1 185 ? 5.126 -6.957 -6.083 1.00 72.94 185 TRP A C 1
ATOM 1446 O O . TRP A 1 185 ? 6.173 -7.318 -6.615 1.00 72.94 185 TRP A O 1
ATOM 1456 N N . ALA A 1 186 ? 4.697 -5.692 -6.112 1.00 65.06 186 ALA A N 1
ATOM 1457 C CA . ALA A 1 186 ? 5.466 -4.618 -6.741 1.00 65.06 186 ALA A CA 1
ATOM 1458 C C . ALA A 1 186 ? 6.814 -4.411 -6.031 1.00 65.06 186 ALA A C 1
ATOM 1460 O O . ALA A 1 186 ? 7.852 -4.320 -6.679 1.00 65.06 186 ALA A O 1
ATOM 1461 N N . LEU A 1 187 ? 6.815 -4.439 -4.693 1.00 64.81 187 LEU A N 1
ATOM 1462 C CA . LEU A 1 187 ? 8.036 -4.300 -3.901 1.00 64.81 187 LEU A CA 1
ATOM 1463 C C . LEU A 1 187 ? 9.043 -5.431 -4.140 1.00 64.81 187 LEU A C 1
ATOM 1465 O O . LEU A 1 187 ? 10.225 -5.166 -4.359 1.00 64.81 187 LEU A O 1
ATOM 1469 N N . LEU A 1 188 ? 8.575 -6.681 -4.098 1.00 69.31 188 LEU A N 1
ATOM 1470 C CA . LEU A 1 188 ? 9.411 -7.855 -4.346 1.00 69.31 188 LEU A CA 1
ATOM 1471 C C . LEU A 1 188 ? 10.026 -7.793 -5.750 1.00 69.31 188 LEU A C 1
ATOM 1473 O O . LEU A 1 188 ? 11.207 -8.094 -5.928 1.00 69.31 188 LEU A O 1
ATOM 1477 N N . PHE A 1 189 ? 9.250 -7.338 -6.737 1.00 69.19 189 PHE A N 1
ATOM 1478 C CA . PHE A 1 189 ? 9.741 -7.136 -8.096 1.00 69.19 189 PHE A CA 1
ATOM 1479 C C . PHE A 1 189 ? 10.809 -6.038 -8.155 1.00 69.19 189 PHE A C 1
ATOM 1481 O O . PHE A 1 189 ? 11.865 -6.229 -8.760 1.00 69.19 189 PHE A O 1
ATOM 1488 N N . ASP A 1 190 ? 10.576 -4.912 -7.477 1.00 63.72 190 ASP A N 1
ATOM 1489 C CA . ASP A 1 190 ? 11.489 -3.767 -7.457 1.00 63.72 190 ASP A CA 1
ATOM 1490 C C . ASP A 1 190 ? 12.842 -4.058 -6.798 1.00 63.72 190 ASP A C 1
ATOM 1492 O O . ASP A 1 190 ? 13.859 -3.447 -7.152 1.00 63.72 190 ASP A O 1
ATOM 1496 N N . ARG A 1 191 ? 12.863 -4.990 -5.843 1.00 63.81 191 ARG A N 1
ATOM 1497 C CA . ARG A 1 191 ? 14.082 -5.488 -5.185 1.00 63.81 191 ARG A CA 1
ATOM 1498 C C . ARG A 1 191 ? 14.768 -6.608 -5.950 1.00 63.81 191 ARG A C 1
ATOM 1500 O O . ARG A 1 191 ? 15.948 -6.883 -5.735 1.00 63.81 191 ARG A O 1
ATOM 1507 N N . GLY A 1 192 ? 14.042 -7.213 -6.875 1.00 60.47 192 GLY A N 1
ATOM 1508 C CA . GLY A 1 192 ? 14.480 -8.369 -7.621 1.00 60.47 192 GLY A CA 1
ATOM 1509 C C . GLY A 1 192 ? 14.487 -9.663 -6.817 1.00 60.47 192 GLY A C 1
ATOM 1510 O O . GLY A 1 192 ? 15.294 -10.550 -7.099 1.00 60.47 192 GLY A O 1
ATOM 1511 N N . ASP A 1 193 ? 13.560 -9.802 -5.868 1.00 71.00 193 ASP A N 1
ATOM 1512 C CA . ASP A 1 193 ? 13.319 -11.024 -5.092 1.00 71.00 193 ASP A CA 1
ATOM 1513 C C . ASP A 1 193 ? 12.542 -12.064 -5.925 1.00 71.00 193 ASP A C 1
ATOM 1515 O O . ASP A 1 193 ? 11.532 -12.645 -5.516 1.00 71.00 193 ASP A O 1
ATOM 1519 N N . PHE A 1 194 ? 13.014 -12.306 -7.149 1.00 73.06 194 PHE A N 1
ATOM 1520 C CA . PHE A 1 194 ? 12.315 -13.116 -8.142 1.00 73.06 194 PHE A CA 1
ATOM 1521 C C . PHE A 1 194 ? 12.179 -14.577 -7.713 1.00 73.06 194 PHE A C 1
ATOM 1523 O O . PHE A 1 194 ? 11.173 -15.207 -8.024 1.00 73.06 194 PHE A O 1
ATOM 1530 N N . GLU A 1 195 ? 13.132 -15.132 -6.960 1.00 70.62 195 GLU A N 1
ATOM 1531 C CA . GLU A 1 195 ? 13.016 -16.497 -6.423 1.00 70.62 195 GLU A CA 1
ATOM 1532 C C . GLU A 1 195 ? 11.795 -16.638 -5.502 1.00 70.62 195 GLU A C 1
ATOM 1534 O O . GLU A 1 195 ? 11.009 -17.574 -5.654 1.00 70.62 195 GLU A O 1
ATOM 1539 N N . PHE A 1 19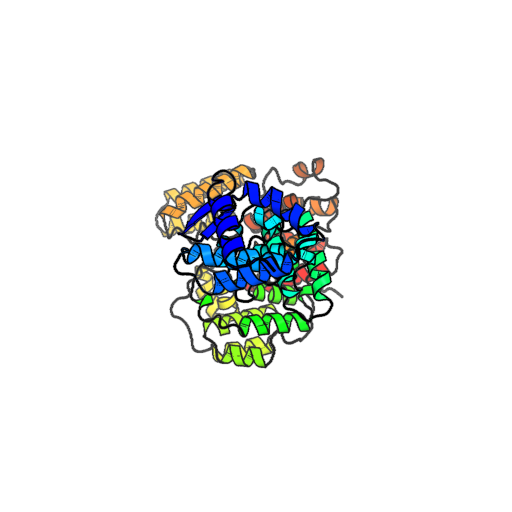6 ? 11.574 -15.661 -4.616 1.00 74.38 196 PHE A N 1
ATOM 1540 C CA . PHE A 1 196 ? 10.413 -15.623 -3.726 1.00 74.38 196 PHE A CA 1
ATOM 1541 C C . PHE A 1 196 ? 9.108 -15.470 -4.517 1.00 74.38 196 PHE A C 1
ATOM 1543 O O . PHE A 1 196 ? 8.125 -16.173 -4.254 1.00 74.38 196 PHE A O 1
ATOM 1550 N N . MET A 1 197 ? 9.103 -14.568 -5.506 1.00 72.88 197 MET A N 1
ATOM 1551 C CA . MET A 1 197 ? 7.938 -14.318 -6.360 1.00 72.88 197 MET A CA 1
ATOM 1552 C C . MET A 1 197 ? 7.571 -15.524 -7.228 1.00 72.88 197 MET A C 1
ATOM 1554 O O . MET A 1 197 ? 6.410 -15.711 -7.588 1.00 72.88 197 MET A O 1
ATOM 1558 N N . THR A 1 198 ? 8.559 -16.347 -7.571 1.00 73.56 198 THR A N 1
ATOM 1559 C CA . THR A 1 198 ? 8.420 -17.498 -8.463 1.00 73.56 198 THR A CA 1
ATOM 1560 C C . THR A 1 198 ? 8.309 -18.815 -7.704 1.00 73.56 198 THR A C 1
ATOM 1562 O O . THR A 1 198 ? 8.566 -19.889 -8.257 1.00 73.56 198 THR A O 1
ATOM 1565 N N . GLU A 1 199 ? 7.795 -18.808 -6.477 1.00 80.12 199 GLU A N 1
ATOM 1566 C CA . GLU A 1 199 ? 7.365 -20.037 -5.813 1.00 80.12 199 GLU A CA 1
ATOM 1567 C C . GLU A 1 199 ? 6.006 -20.516 -6.364 1.00 80.12 199 GLU A C 1
ATOM 1569 O O . GLU A 1 199 ? 5.063 -19.740 -6.521 1.00 80.12 199 GLU A O 1
ATOM 1574 N N . SER A 1 200 ? 5.903 -21.794 -6.754 1.00 71.12 200 SER A N 1
ATOM 1575 C CA . SER A 1 200 ? 4.755 -22.323 -7.524 1.00 71.12 200 SER A CA 1
ATOM 1576 C C . SER A 1 200 ? 3.411 -22.179 -6.809 1.00 71.12 200 SER A C 1
ATOM 1578 O O . SER A 1 200 ? 2.436 -21.783 -7.442 1.00 71.12 200 SER A O 1
ATOM 1580 N N . SER A 1 201 ? 3.370 -22.428 -5.503 1.00 72.88 201 SER A N 1
ATOM 1581 C CA . SER A 1 201 ? 2.175 -22.267 -4.665 1.00 72.88 201 SER A CA 1
ATOM 1582 C C . SER A 1 201 ? 1.671 -20.819 -4.638 1.00 72.88 201 SER A C 1
ATOM 1584 O O . SER A 1 201 ? 0.473 -20.575 -4.778 1.00 72.88 201 SER A O 1
ATOM 1586 N N . ARG A 1 202 ? 2.586 -19.851 -4.519 1.00 76.88 202 ARG A N 1
ATOM 1587 C CA . ARG A 1 202 ? 2.268 -18.418 -4.428 1.00 76.88 202 ARG A CA 1
ATOM 1588 C C . ARG A 1 202 ? 1.785 -17.851 -5.747 1.00 76.88 202 ARG A C 1
ATOM 1590 O O . ARG A 1 202 ? 0.778 -17.154 -5.769 1.00 76.88 202 ARG A O 1
ATOM 1597 N N . VAL A 1 203 ? 2.467 -18.201 -6.836 1.00 74.06 203 VAL A N 1
ATOM 1598 C CA . VAL A 1 203 ? 2.072 -17.809 -8.193 1.00 74.06 203 VAL A CA 1
ATOM 1599 C C . VAL A 1 203 ? 0.654 -18.280 -8.495 1.00 74.06 203 VAL A C 1
ATOM 1601 O O . VAL A 1 203 ? -0.192 -17.466 -8.854 1.00 74.06 203 VAL A O 1
ATOM 1604 N N . LEU A 1 204 ? 0.379 -19.574 -8.294 1.00 75.75 204 LEU A N 1
ATOM 1605 C CA . LEU A 1 204 ? -0.947 -20.134 -8.546 1.00 75.75 204 LEU A CA 1
ATOM 1606 C C . LEU A 1 204 ? -1.998 -19.466 -7.659 1.00 75.75 204 LEU A C 1
ATOM 1608 O O . LEU A 1 204 ? -3.022 -19.028 -8.167 1.00 75.75 204 LEU A O 1
ATOM 1612 N N . SER A 1 205 ? -1.723 -19.292 -6.361 1.00 74.94 205 SER A N 1
ATOM 1613 C CA . SER A 1 205 ? -2.657 -18.617 -5.455 1.00 74.94 205 SER A CA 1
ATOM 1614 C C . SER A 1 205 ? -2.930 -17.161 -5.846 1.00 74.94 205 SER A C 1
ATOM 1616 O O . SER A 1 205 ? -4.064 -16.705 -5.685 1.00 74.94 205 SER A O 1
ATOM 1618 N N . ALA A 1 206 ? -1.922 -16.428 -6.321 1.00 75.31 206 ALA A N 1
ATOM 1619 C CA . ALA A 1 206 ? -2.064 -15.035 -6.726 1.00 75.31 206 ALA A CA 1
ATOM 1620 C C . ALA A 1 206 ? -2.909 -14.912 -7.999 1.00 75.31 206 ALA A C 1
ATOM 1622 O O . ALA A 1 206 ? -3.885 -14.162 -8.007 1.00 75.31 206 ALA A O 1
ATOM 1623 N N . PHE A 1 207 ? -2.607 -15.702 -9.034 1.00 76.50 207 PHE A N 1
ATOM 1624 C CA . PHE A 1 207 ? -3.403 -15.722 -10.263 1.00 76.50 207 PHE A CA 1
ATOM 1625 C C . PHE A 1 207 ? -4.823 -16.234 -10.028 1.00 76.50 207 PHE A C 1
ATOM 1627 O O . PHE A 1 207 ? -5.776 -15.626 -10.514 1.00 76.50 207 PHE A O 1
ATOM 1634 N N . ASP A 1 208 ? -4.981 -17.301 -9.242 1.00 79.12 208 ASP A N 1
ATOM 1635 C CA . ASP A 1 208 ? -6.291 -17.848 -8.904 1.00 79.12 208 ASP A CA 1
ATOM 1636 C C . ASP A 1 208 ? -7.159 -16.821 -8.188 1.00 79.12 208 ASP A C 1
ATOM 1638 O O . ASP A 1 208 ? -8.353 -16.755 -8.466 1.00 79.12 208 ASP A O 1
ATOM 1642 N N . ARG A 1 209 ? -6.580 -16.006 -7.297 1.00 75.06 209 ARG A N 1
ATOM 1643 C CA . ARG A 1 209 ? -7.300 -14.928 -6.612 1.00 75.06 209 ARG A CA 1
ATOM 1644 C C . ARG A 1 209 ? -7.640 -13.787 -7.560 1.00 75.06 209 ARG A C 1
ATOM 1646 O O . ARG A 1 209 ? -8.795 -13.366 -7.585 1.00 75.06 209 ARG A O 1
ATOM 1653 N N . TYR A 1 210 ? -6.663 -13.322 -8.338 1.00 75.75 210 TYR A N 1
ATOM 1654 C CA . TYR A 1 210 ? -6.848 -12.224 -9.285 1.00 75.75 210 TYR A CA 1
ATOM 1655 C C . TYR A 1 210 ? -7.992 -12.528 -10.260 1.00 75.75 210 TYR A C 1
ATOM 1657 O O . TYR A 1 210 ? -8.918 -11.735 -10.404 1.00 75.75 210 TYR A O 1
ATOM 1665 N N . PHE A 1 211 ? -7.998 -13.729 -10.844 1.00 76.94 211 PHE A N 1
ATOM 1666 C CA . PHE A 1 211 ? -9.044 -14.160 -11.773 1.00 76.94 211 PHE A CA 1
ATOM 1667 C C . PHE A 1 211 ? -10.292 -14.764 -11.094 1.00 76.94 211 PHE A C 1
ATOM 1669 O O . PHE A 1 211 ? -11.258 -15.079 -11.788 1.00 76.94 211 PHE A O 1
ATOM 1676 N N . ALA A 1 212 ? -10.306 -14.958 -9.765 1.00 75.06 212 ALA A N 1
ATOM 1677 C CA . ALA A 1 212 ? -11.514 -15.336 -9.012 1.00 75.06 212 ALA A CA 1
ATOM 1678 C C . ALA A 1 212 ? -12.375 -14.133 -8.635 1.00 75.06 212 ALA A C 1
ATOM 1680 O O . ALA A 1 212 ? -13.600 -14.246 -8.615 1.00 75.06 212 ALA A O 1
ATOM 1681 N N . ALA A 1 213 ? -11.745 -13.022 -8.257 1.00 68.44 213 ALA A N 1
ATOM 1682 C CA . ALA A 1 213 ? -12.469 -11.811 -7.919 1.00 68.44 213 ALA A CA 1
ATOM 1683 C C . ALA A 1 213 ? -13.113 -11.243 -9.191 1.00 68.44 213 ALA A C 1
ATOM 1685 O O . ALA A 1 213 ? -12.501 -11.252 -10.260 1.00 68.44 213 ALA A O 1
ATOM 1686 N N . ASP A 1 214 ? -14.366 -10.801 -9.075 1.00 63.31 214 ASP A N 1
ATOM 1687 C CA . ASP A 1 214 ? -15.212 -10.339 -10.181 1.00 63.31 214 ASP A CA 1
ATOM 1688 C C . ASP A 1 214 ? -14.729 -8.971 -10.706 1.00 63.31 214 ASP A C 1
ATOM 1690 O O . ASP A 1 214 ? -15.359 -7.929 -10.544 1.00 63.31 214 ASP A O 1
ATOM 1694 N N . HIS A 1 215 ? -13.538 -8.963 -11.309 1.00 59.16 215 HIS A N 1
ATOM 1695 C CA . HIS A 1 215 ? -12.854 -7.789 -11.852 1.00 59.16 215 HIS A CA 1
ATOM 1696 C C . HIS A 1 215 ? -13.454 -7.310 -13.181 1.00 59.16 215 HIS A C 1
ATOM 1698 O O . HIS A 1 215 ? -12.914 -6.389 -13.800 1.00 59.16 215 HIS A O 1
ATOM 1704 N N . SER A 1 216 ? -14.580 -7.894 -13.608 1.00 53.59 216 SER A N 1
ATOM 1705 C CA . SER A 1 216 ? -15.333 -7.472 -14.792 1.00 53.59 216 SER A CA 1
ATOM 1706 C C . SER A 1 216 ? -15.676 -5.977 -14.742 1.00 53.59 216 SER A C 1
ATOM 1708 O O . SER A 1 216 ? -15.572 -5.293 -15.756 1.00 53.59 216 SER A O 1
ATOM 1710 N N . ALA A 1 217 ? -15.969 -5.443 -13.550 1.00 54.00 217 ALA A N 1
ATOM 1711 C CA . ALA A 1 217 ? -16.210 -4.017 -13.335 1.00 54.00 217 ALA A CA 1
ATOM 1712 C C . ALA A 1 217 ? -14.921 -3.170 -13.270 1.00 54.00 217 ALA A C 1
ATOM 1714 O O . ALA A 1 217 ? -14.908 -2.028 -13.730 1.00 54.00 217 ALA A O 1
ATOM 1715 N N . ALA A 1 218 ? -13.829 -3.716 -12.726 1.00 51.31 218 ALA A N 1
ATOM 1716 C CA . ALA A 1 218 ? -12.599 -2.963 -12.467 1.00 51.31 218 ALA A CA 1
ATOM 1717 C C . ALA A 1 218 ? -11.771 -2.710 -13.740 1.00 51.31 218 ALA A C 1
ATOM 1719 O O . ALA A 1 218 ? -11.223 -1.624 -13.917 1.00 51.31 218 ALA A O 1
ATOM 1720 N N . LEU A 1 219 ? -11.740 -3.672 -14.671 1.00 50.72 219 LEU A N 1
ATOM 1721 C CA . LEU A 1 219 ? -11.048 -3.510 -15.958 1.00 50.72 219 LEU A CA 1
ATOM 1722 C C . LEU A 1 219 ? -11.766 -2.533 -16.903 1.00 50.72 219 LEU A C 1
ATOM 1724 O O . LEU A 1 219 ? -11.119 -1.904 -17.737 1.00 50.72 219 LEU A O 1
ATOM 1728 N N . SER A 1 220 ? -13.081 -2.350 -16.737 1.00 48.94 220 SER A N 1
ATOM 1729 C CA . SER A 1 220 ? -13.884 -1.426 -17.550 1.00 48.94 220 SER A CA 1
ATOM 1730 C C . SER A 1 220 ? -13.754 0.058 -17.171 1.00 48.94 220 SER A C 1
ATOM 1732 O O . SER A 1 220 ? -14.215 0.917 -17.924 1.00 48.94 220 SER A O 1
ATOM 1734 N N . THR A 1 221 ? -13.122 0.393 -16.040 1.00 47.34 221 THR A N 1
ATOM 1735 C CA . THR A 1 221 ? -12.881 1.786 -15.624 1.00 47.34 221 THR A CA 1
ATOM 1736 C C . THR A 1 221 ? -11.412 2.182 -15.821 1.00 47.34 221 THR A C 1
ATOM 1738 O O . THR A 1 221 ? -10.547 1.630 -15.146 1.00 47.34 221 THR A O 1
ATOM 1741 N N . PRO A 1 222 ? -11.091 3.180 -16.670 1.00 39.91 222 PRO A N 1
ATOM 1742 C CA . PRO A 1 222 ? -9.712 3.628 -16.929 1.00 39.91 222 PRO A CA 1
ATOM 1743 C C . PRO A 1 222 ? -8.987 4.310 -15.748 1.00 39.91 222 PRO A C 1
ATOM 1745 O O . PRO A 1 222 ? -7.939 4.924 -15.947 1.00 39.91 222 PRO A O 1
ATOM 1748 N N . SER A 1 223 ? -9.531 4.298 -14.528 1.00 38.12 223 SER A N 1
ATOM 1749 C CA . SER A 1 223 ? -9.014 5.112 -13.424 1.00 38.12 223 SER A CA 1
ATOM 1750 C C . SER A 1 223 ? -7.956 4.386 -12.588 1.00 38.12 223 SER A C 1
ATOM 1752 O O . SER A 1 223 ? -8.284 3.534 -11.770 1.00 38.12 223 SER A O 1
ATOM 1754 N N . SER A 1 224 ? -6.698 4.788 -12.789 1.00 37.84 224 SER A N 1
ATOM 1755 C CA . SER A 1 224 ? -5.666 5.105 -11.778 1.00 37.84 224 SER A CA 1
ATOM 1756 C C . SER A 1 224 ? -5.354 4.155 -10.612 1.00 37.84 224 SER A C 1
ATOM 1758 O O . SER A 1 224 ? -4.585 4.576 -9.752 1.00 37.84 224 SER A O 1
ATOM 1760 N N . ASN A 1 225 ? -5.889 2.935 -10.530 1.00 41.22 225 ASN A N 1
ATOM 1761 C CA . ASN A 1 225 ? -5.561 2.045 -9.417 1.00 41.22 225 ASN A CA 1
ATOM 1762 C C . ASN A 1 225 ? -4.342 1.158 -9.766 1.00 41.22 225 ASN A C 1
ATOM 1764 O O . ASN A 1 225 ? -4.460 0.304 -10.649 1.00 41.22 225 ASN A O 1
ATOM 1768 N N . PRO A 1 226 ? -3.174 1.340 -9.115 1.00 42.31 226 PRO A N 1
ATOM 1769 C CA . PRO A 1 226 ? -1.949 0.563 -9.366 1.00 42.31 226 PRO A CA 1
ATOM 1770 C C . PRO A 1 226 ? -2.067 -0.929 -8.998 1.00 42.31 226 PRO A C 1
ATOM 1772 O O . PRO A 1 226 ? -1.168 -1.715 -9.288 1.00 42.31 226 PRO A O 1
ATOM 1775 N N . THR A 1 227 ? -3.198 -1.352 -8.426 1.00 43.44 227 THR A N 1
ATOM 1776 C CA . THR A 1 227 ? -3.502 -2.745 -8.061 1.00 43.44 227 THR A CA 1
ATOM 1777 C C . THR A 1 227 ? -3.682 -3.690 -9.259 1.00 43.44 227 THR A C 1
ATOM 1779 O O . THR A 1 227 ? -3.777 -4.906 -9.100 1.00 43.44 227 THR A O 1
ATOM 1782 N N . HIS A 1 228 ? -3.707 -3.167 -10.488 1.00 53.00 228 HIS A N 1
ATOM 1783 C CA . HIS A 1 228 ? -3.856 -3.973 -11.705 1.00 53.00 228 HIS A CA 1
ATOM 1784 C C . HIS A 1 228 ? -2.534 -4.504 -12.290 1.00 53.00 228 HIS A C 1
ATOM 1786 O O . HIS A 1 228 ? -2.572 -5.283 -13.239 1.00 53.00 228 HIS A O 1
ATOM 1792 N N . GLU A 1 229 ? -1.375 -4.143 -11.731 1.00 59.34 229 GLU A N 1
ATOM 1793 C CA . GLU A 1 229 ? -0.060 -4.468 -12.314 1.00 59.34 229 GLU A CA 1
ATOM 1794 C C . GLU A 1 229 ? 0.558 -5.790 -11.798 1.00 59.34 229 GLU A C 1
ATOM 1796 O O . GLU A 1 229 ? 1.530 -6.296 -12.360 1.00 59.34 229 GLU A O 1
ATOM 1801 N N . HIS A 1 230 ? 0.000 -6.411 -10.752 1.00 66.00 230 HIS A N 1
ATOM 1802 C CA . HIS A 1 230 ? 0.593 -7.599 -10.106 1.00 66.00 230 HIS A CA 1
ATOM 1803 C C . HIS A 1 230 ? 0.711 -8.849 -10.985 1.00 66.00 230 HIS A C 1
ATOM 1805 O O . HIS A 1 230 ? 1.759 -9.498 -10.928 1.00 66.00 230 HIS A O 1
ATOM 1811 N N . PRO A 1 231 ? -0.278 -9.198 -11.831 1.00 66.81 231 PRO A N 1
ATOM 1812 C CA . PRO A 1 231 ? -0.150 -10.352 -12.714 1.00 66.81 231 PRO A CA 1
ATOM 1813 C C . PRO A 1 231 ? 1.047 -10.213 -13.664 1.00 66.81 231 PRO A C 1
ATOM 1815 O O . PRO A 1 231 ? 1.737 -11.201 -13.920 1.00 66.81 231 PRO A O 1
ATOM 1818 N N . TRP A 1 232 ? 1.355 -8.988 -14.109 1.00 68.44 232 TRP A N 1
ATOM 1819 C CA . TRP A 1 232 ? 2.549 -8.701 -14.902 1.00 68.44 232 TRP A CA 1
ATOM 1820 C C . TRP A 1 232 ? 3.829 -8.859 -14.110 1.00 68.44 232 TRP A C 1
ATOM 1822 O O . TRP A 1 232 ? 4.718 -9.560 -14.578 1.00 68.44 232 TRP A O 1
ATOM 1832 N N . TYR A 1 233 ? 3.930 -8.269 -12.916 1.00 67.06 233 TYR A N 1
ATOM 1833 C CA . TYR A 1 233 ? 5.115 -8.446 -12.073 1.00 67.06 233 TYR A CA 1
ATOM 1834 C C . TYR A 1 233 ? 5.409 -9.930 -11.834 1.00 67.06 233 TYR A C 1
ATOM 1836 O O . TYR A 1 233 ? 6.555 -10.362 -11.941 1.00 67.06 233 TYR A O 1
ATOM 1844 N N . ILE A 1 234 ? 4.371 -10.738 -11.609 1.00 68.88 234 ILE A N 1
ATOM 1845 C CA . ILE A 1 234 ? 4.505 -12.185 -11.442 1.00 68.88 234 ILE A CA 1
ATOM 1846 C C . ILE A 1 234 ? 4.928 -12.864 -12.754 1.00 68.88 234 ILE A C 1
ATOM 1848 O O . ILE A 1 234 ? 5.880 -13.643 -12.751 1.00 68.88 234 ILE A O 1
ATOM 1852 N N . ALA A 1 235 ? 4.266 -12.585 -13.880 1.00 67.81 235 ALA A N 1
ATOM 1853 C CA . ALA A 1 235 ? 4.606 -13.191 -15.172 1.00 67.81 235 ALA A CA 1
ATOM 1854 C C . ALA A 1 235 ? 6.030 -12.832 -15.626 1.00 67.81 235 ALA A C 1
ATOM 1856 O O . ALA A 1 235 ? 6.774 -13.695 -16.092 1.00 67.81 235 ALA A O 1
ATOM 1857 N N . LEU A 1 236 ? 6.437 -11.578 -15.429 1.00 67.00 236 LEU A N 1
ATOM 1858 C CA . LEU A 1 236 ? 7.786 -11.091 -15.688 1.00 67.00 236 LEU A CA 1
ATOM 1859 C C . LEU A 1 236 ? 8.794 -11.776 -14.766 1.00 67.00 236 LEU A C 1
ATOM 1861 O O . LEU A 1 236 ? 9.780 -12.312 -15.265 1.00 67.00 236 LEU A O 1
ATOM 1865 N N . ALA A 1 237 ? 8.525 -11.849 -13.459 1.00 69.25 237 ALA A N 1
ATOM 1866 C CA . ALA A 1 237 ? 9.378 -12.569 -12.516 1.00 69.25 237 ALA A CA 1
ATOM 1867 C C . ALA A 1 237 ? 9.567 -14.034 -12.938 1.00 69.25 237 ALA A C 1
ATOM 1869 O O . ALA A 1 237 ? 10.685 -14.540 -12.936 1.00 69.25 237 ALA A O 1
ATOM 1870 N N . ILE A 1 238 ? 8.499 -14.703 -13.384 1.00 71.06 238 ILE A N 1
ATOM 1871 C CA . ILE A 1 238 ? 8.562 -16.076 -13.905 1.00 71.06 238 ILE A CA 1
ATOM 1872 C C . ILE A 1 238 ? 9.394 -16.149 -15.180 1.00 71.06 238 ILE A C 1
ATOM 1874 O O . ILE A 1 238 ? 10.215 -17.049 -15.302 1.00 71.06 238 ILE A O 1
ATOM 1878 N N . SER A 1 239 ? 9.235 -15.203 -16.106 1.00 66.06 239 SER A N 1
ATOM 1879 C CA . SER A 1 239 ? 10.040 -15.150 -17.333 1.00 66.06 239 SER A CA 1
ATOM 1880 C C . SER A 1 239 ? 11.539 -14.965 -17.055 1.00 66.06 239 SER A C 1
ATOM 1882 O O . SER A 1 239 ? 12.385 -15.413 -17.836 1.00 66.06 239 SER A O 1
ATOM 1884 N N . MET A 1 240 ? 11.851 -14.311 -15.932 1.00 65.38 240 MET A N 1
ATOM 1885 C CA . MET A 1 240 ? 13.195 -13.987 -15.467 1.00 65.38 240 MET A CA 1
ATOM 1886 C C . MET A 1 240 ? 13.844 -15.124 -14.670 1.00 65.38 240 MET A C 1
ATOM 1888 O O . MET A 1 240 ? 15.058 -15.109 -14.518 1.00 65.38 240 MET A O 1
ATOM 1892 N N . VAL A 1 241 ? 13.091 -16.120 -14.195 1.00 68.56 241 VAL A N 1
ATOM 1893 C CA . VAL A 1 241 ? 13.626 -17.282 -13.466 1.00 68.56 241 VAL A CA 1
ATOM 1894 C C . VAL A 1 241 ? 13.477 -18.532 -14.333 1.00 68.56 241 VAL A C 1
ATOM 1896 O O . VAL A 1 241 ? 12.406 -18.821 -14.856 1.00 68.56 241 VAL A O 1
ATOM 1899 N N . GLU A 1 242 ? 14.541 -19.325 -14.495 1.00 65.81 242 GLU A N 1
ATOM 1900 C CA . GLU A 1 242 ? 14.449 -20.621 -15.186 1.00 65.81 242 GLU A CA 1
ATOM 1901 C C . GLU A 1 242 ? 13.543 -21.585 -14.407 1.00 65.81 242 GLU A C 1
ATOM 1903 O O . GLU A 1 242 ? 13.991 -22.311 -13.521 1.00 65.81 242 GLU A O 1
ATOM 1908 N N . ARG A 1 243 ? 12.249 -21.597 -14.732 1.00 62.06 243 ARG A N 1
ATOM 1909 C CA . ARG A 1 243 ? 11.243 -22.373 -13.995 1.00 62.06 243 ARG A CA 1
ATOM 1910 C C . ARG A 1 243 ? 10.952 -23.763 -14.567 1.00 62.06 243 ARG A C 1
ATOM 1912 O O . ARG A 1 243 ? 10.231 -24.539 -13.937 1.00 62.06 243 ARG A O 1
ATOM 1919 N N . GLY A 1 244 ? 11.533 -24.092 -15.722 1.00 63.88 244 GLY A N 1
ATOM 1920 C CA . GLY A 1 244 ? 11.137 -25.261 -16.509 1.00 63.88 244 GLY A CA 1
ATOM 1921 C C . GLY A 1 244 ? 9.683 -25.159 -16.990 1.00 63.88 244 GLY A C 1
ATOM 1922 O O . GLY A 1 244 ? 9.036 -24.127 -16.832 1.00 63.88 244 GLY A O 1
ATOM 1923 N N . GLU A 1 245 ? 9.160 -26.233 -17.578 1.00 66.06 245 GLU A N 1
ATOM 1924 C CA . GLU A 1 245 ? 7.757 -26.322 -18.006 1.00 66.06 245 GLU A CA 1
ATOM 1925 C C . GLU A 1 245 ? 6.849 -26.482 -16.777 1.00 66.06 245 GLU A C 1
ATOM 1927 O O . GLU A 1 245 ? 6.531 -27.593 -16.352 1.00 66.06 245 GLU A O 1
ATOM 1932 N N . ARG A 1 246 ? 6.475 -25.369 -16.141 1.00 74.44 246 ARG A N 1
ATOM 1933 C CA . ARG A 1 246 ? 5.490 -25.360 -15.054 1.00 74.44 246 ARG A CA 1
ATOM 1934 C C . ARG A 1 246 ? 4.290 -24.506 -15.446 1.00 74.44 246 ARG A C 1
ATOM 1936 O O . ARG A 1 246 ? 4.500 -23.407 -15.954 1.00 74.44 246 ARG A O 1
ATOM 1943 N N . PRO A 1 247 ? 3.061 -24.972 -15.171 1.00 79.75 247 PRO A N 1
ATOM 1944 C CA . PRO A 1 247 ? 1.865 -24.211 -15.490 1.00 79.75 247 PRO A CA 1
ATOM 1945 C C . PRO A 1 247 ? 1.818 -22.911 -14.677 1.00 79.75 247 PRO A C 1
ATOM 1947 O O . PRO A 1 247 ? 2.085 -22.904 -13.471 1.00 79.75 247 PRO A O 1
ATOM 1950 N N . LEU A 1 248 ? 1.480 -21.817 -15.356 1.00 80.69 248 LEU A N 1
ATOM 1951 C CA . LEU A 1 248 ? 1.247 -20.494 -14.782 1.00 80.69 248 LEU A CA 1
ATOM 1952 C C . LEU A 1 248 ? -0.114 -20.427 -14.086 1.00 80.69 248 LEU A C 1
ATOM 1954 O O . LEU A 1 248 ? -0.248 -19.806 -13.033 1.00 80.69 248 LEU A O 1
ATOM 1958 N N . PHE A 1 249 ? -1.112 -21.071 -14.689 1.00 84.00 249 PHE A N 1
ATOM 1959 C CA . PHE A 1 249 ? -2.499 -21.060 -14.244 1.00 84.00 249 PHE A CA 1
ATOM 1960 C C . PHE A 1 249 ? -2.923 -22.437 -13.738 1.00 84.00 249 PHE A C 1
ATOM 1962 O O . PHE A 1 249 ? -2.534 -23.464 -14.295 1.00 84.00 249 PHE A O 1
ATOM 1969 N N . SER A 1 250 ? -3.771 -22.464 -12.709 1.00 85.25 250 SER A N 1
ATOM 1970 C CA . SER A 1 250 ? -4.506 -23.680 -12.365 1.00 85.25 250 SER A CA 1
ATOM 1971 C C . SER A 1 250 ? -5.560 -23.986 -13.435 1.00 85.25 250 SER A C 1
ATOM 1973 O O . SER A 1 250 ? -6.026 -23.088 -14.144 1.00 85.25 250 SER A O 1
ATOM 1975 N N . ASP A 1 251 ? -6.013 -25.239 -13.513 1.00 87.94 251 ASP A N 1
ATOM 1976 C CA . ASP A 1 251 ? -7.130 -25.608 -14.393 1.00 87.94 251 ASP A CA 1
ATOM 1977 C C . ASP A 1 251 ? -8.402 -24.809 -14.080 1.00 87.94 251 ASP A C 1
ATOM 1979 O O . ASP A 1 251 ? -9.152 -24.446 -14.985 1.00 87.94 251 ASP A O 1
ATOM 1983 N N . ALA A 1 252 ? -8.635 -24.491 -12.801 1.00 84.44 252 ALA A N 1
ATOM 1984 C CA . ALA A 1 252 ? -9.768 -23.672 -12.385 1.00 84.44 252 ALA A CA 1
ATOM 1985 C C . ALA A 1 252 ? -9.680 -22.257 -12.975 1.00 84.44 252 ALA A C 1
ATOM 1987 O O . ALA A 1 252 ? -10.677 -21.739 -13.478 1.00 84.44 252 ALA A O 1
ATOM 1988 N N . THR A 1 253 ? -8.490 -21.655 -12.961 1.00 83.69 253 THR A N 1
ATOM 1989 C CA . THR A 1 253 ? -8.249 -20.333 -13.549 1.00 83.69 253 THR A CA 1
ATOM 1990 C C . THR A 1 253 ? -8.331 -20.352 -15.063 1.00 83.69 253 THR A C 1
ATOM 1992 O O . THR A 1 253 ? -8.967 -19.469 -15.631 1.00 83.69 253 THR A O 1
ATOM 1995 N N . LEU A 1 254 ? -7.791 -21.382 -15.722 1.00 87.44 254 LEU A N 1
ATOM 1996 C CA . LEU A 1 254 ? -7.963 -21.558 -17.165 1.00 87.44 254 LEU A CA 1
ATOM 1997 C C . LEU A 1 254 ? -9.446 -21.619 -17.536 1.00 87.44 254 LEU A C 1
ATOM 1999 O O . LEU A 1 254 ? -9.889 -20.832 -18.361 1.00 87.44 254 LEU A O 1
ATOM 2003 N N . ASN A 1 255 ? -10.239 -22.458 -16.868 1.00 87.88 255 ASN A N 1
ATOM 2004 C CA . ASN A 1 255 ? -11.674 -22.568 -17.149 1.00 87.88 255 ASN A CA 1
ATOM 2005 C C . ASN A 1 255 ? -12.418 -21.233 -16.936 1.00 87.88 255 ASN A C 1
ATOM 2007 O O . ASN A 1 255 ? -13.322 -20.893 -17.701 1.00 87.88 255 ASN A O 1
ATOM 2011 N N . ARG A 1 256 ? -12.034 -20.447 -15.918 1.00 84.25 256 ARG A N 1
ATOM 2012 C CA . ARG A 1 256 ? -12.593 -19.101 -15.699 1.00 84.25 256 ARG A CA 1
ATOM 2013 C C . ARG A 1 256 ? -12.219 -18.148 -16.826 1.00 84.25 256 ARG A C 1
ATOM 2015 O O . ARG A 1 256 ? -13.109 -17.488 -17.357 1.00 84.25 256 ARG A O 1
ATOM 2022 N N . LEU A 1 257 ? -10.940 -18.105 -17.207 1.00 83.19 257 LEU A N 1
ATOM 2023 C CA . LEU A 1 257 ? -10.453 -17.293 -18.321 1.00 83.19 257 LEU A CA 1
ATOM 2024 C C . LEU A 1 257 ? -11.219 -17.624 -19.601 1.00 83.19 257 LEU A C 1
ATOM 2026 O O . LEU A 1 257 ? -11.712 -16.714 -20.258 1.00 83.19 257 LEU A O 1
ATOM 2030 N N . GLU A 1 258 ? -11.420 -18.901 -19.909 1.00 86.19 258 GLU A N 1
ATOM 2031 C CA . GLU A 1 258 ? -12.188 -19.334 -21.081 1.00 86.19 258 GLU A CA 1
ATOM 2032 C C . GLU A 1 258 ? -13.611 -18.744 -21.093 1.00 86.19 258 GLU A C 1
ATOM 2034 O O . GLU A 1 258 ? -14.067 -18.217 -22.110 1.00 86.19 258 GLU A O 1
ATOM 2039 N N . SER A 1 259 ? -14.275 -18.721 -19.934 1.00 83.31 259 SER A N 1
ATOM 2040 C CA . SER A 1 259 ? -15.615 -18.138 -19.760 1.00 83.31 259 SER A CA 1
ATOM 2041 C C . SER A 1 259 ? -15.659 -16.609 -19.596 1.00 83.31 259 SER A C 1
ATOM 2043 O O . SER A 1 259 ? -16.745 -16.035 -19.529 1.00 83.31 259 SER A O 1
ATOM 2045 N N . SER A 1 260 ? -14.503 -15.945 -19.508 1.00 82.12 260 SER A N 1
ATOM 2046 C CA . SER A 1 260 ? -14.406 -14.507 -19.231 1.00 82.12 260 SER A CA 1
ATOM 2047 C C . SER A 1 260 ? -14.627 -13.642 -20.483 1.00 82.12 260 SER A C 1
ATOM 2049 O O . SER A 1 260 ? -14.981 -14.132 -21.556 1.00 82.12 260 SER A O 1
ATOM 2051 N N . TRP A 1 261 ? -14.471 -12.323 -20.369 1.00 80.38 261 TRP A N 1
ATOM 2052 C CA . TRP A 1 261 ? -14.567 -11.421 -21.521 1.00 80.38 261 TRP A CA 1
ATOM 2053 C C . TRP A 1 261 ? -13.302 -11.480 -22.386 1.00 80.38 261 TRP A C 1
ATOM 2055 O O . TRP A 1 261 ? -12.222 -11.831 -21.911 1.00 80.38 261 TRP A O 1
ATOM 2065 N N . ALA A 1 262 ? -13.423 -11.105 -23.663 1.00 75.56 262 ALA A N 1
ATOM 2066 C CA . ALA A 1 262 ? -12.336 -11.193 -24.641 1.00 75.56 262 ALA A CA 1
ATOM 2067 C C . ALA A 1 262 ? -11.044 -10.498 -24.176 1.00 75.56 262 ALA A C 1
ATOM 2069 O O . ALA A 1 262 ? -9.955 -11.028 -24.369 1.00 75.56 262 ALA A O 1
ATOM 2070 N N . GLU A 1 263 ? -11.157 -9.336 -23.531 1.00 67.38 263 GLU A N 1
ATOM 2071 C CA . GLU A 1 263 ? -10.010 -8.586 -23.002 1.00 67.38 263 GLU A CA 1
ATOM 2072 C C . GLU A 1 263 ? -9.294 -9.343 -21.878 1.00 67.38 263 GLU A C 1
ATOM 2074 O O . GLU A 1 263 ? -8.074 -9.479 -21.916 1.00 67.38 263 GLU A O 1
ATOM 2079 N N . VAL A 1 264 ? -10.046 -9.934 -20.944 1.00 74.81 264 VAL A N 1
ATOM 2080 C CA . VAL A 1 264 ? -9.502 -10.746 -19.843 1.00 74.81 264 VAL A CA 1
ATOM 2081 C C . VAL A 1 264 ? -8.800 -11.995 -20.380 1.00 74.81 264 VAL A C 1
ATOM 2083 O O . VAL A 1 264 ? -7.700 -12.324 -19.935 1.00 74.81 264 VAL A O 1
ATOM 2086 N N . ARG A 1 265 ? -9.377 -12.658 -21.394 1.00 80.75 265 ARG A N 1
ATOM 2087 C CA . ARG A 1 265 ? -8.715 -13.768 -22.100 1.00 80.75 265 ARG A CA 1
ATOM 2088 C C . ARG A 1 265 ? -7.402 -13.334 -22.731 1.00 80.75 265 ARG A C 1
ATOM 2090 O O . ARG A 1 265 ? -6.387 -13.999 -22.555 1.00 80.75 265 ARG A O 1
ATOM 2097 N N . ARG A 1 266 ? -7.402 -12.224 -23.468 1.00 73.62 266 ARG A N 1
ATOM 2098 C CA . ARG A 1 266 ? -6.187 -11.731 -24.123 1.00 73.62 266 ARG A CA 1
ATOM 2099 C C . ARG A 1 266 ? -5.106 -11.353 -23.110 1.00 73.62 266 ARG A C 1
ATOM 2101 O O . ARG A 1 266 ? -3.943 -11.681 -23.330 1.00 73.62 266 ARG A O 1
ATOM 2108 N N . TYR A 1 267 ? -5.499 -10.752 -21.990 1.00 73.50 267 TYR A N 1
ATOM 2109 C CA . TYR A 1 267 ? -4.616 -10.475 -20.863 1.00 73.50 267 TYR A CA 1
ATOM 2110 C C . TYR A 1 267 ? -4.002 -11.764 -20.297 1.00 73.50 267 TYR A C 1
ATOM 2112 O O . TYR A 1 267 ? -2.782 -11.899 -20.250 1.00 73.50 267 TYR A O 1
ATOM 2120 N N . GLY A 1 268 ? -4.826 -12.771 -19.986 1.00 80.06 268 GLY A N 1
ATOM 2121 C CA . GLY A 1 268 ? -4.355 -14.083 -19.528 1.00 80.06 268 GLY A CA 1
ATOM 2122 C C . GLY A 1 268 ? -3.422 -14.780 -20.528 1.00 80.06 268 GLY A C 1
ATOM 2123 O O . GLY A 1 268 ? -2.391 -15.325 -20.135 1.00 80.06 268 GLY A O 1
ATOM 2124 N N . ALA A 1 269 ? -3.727 -14.715 -21.827 1.00 79.19 269 ALA A N 1
ATOM 2125 C CA . ALA A 1 269 ? -2.861 -15.256 -22.873 1.00 79.19 269 ALA A CA 1
ATOM 2126 C C . ALA A 1 269 ? -1.495 -14.549 -22.897 1.00 79.19 269 ALA A C 1
ATOM 2128 O O . ALA A 1 269 ? -0.465 -15.217 -22.964 1.00 79.19 269 ALA A O 1
ATOM 2129 N N . ALA A 1 270 ? -1.464 -13.219 -22.803 1.00 72.50 270 ALA A N 1
ATOM 2130 C CA . ALA A 1 270 ? -0.217 -12.458 -22.811 1.00 72.50 270 ALA A CA 1
ATOM 2131 C C . ALA A 1 270 ? 0.682 -12.802 -21.613 1.00 72.50 270 ALA A C 1
ATOM 2133 O O . ALA A 1 270 ? 1.884 -13.004 -21.787 1.00 72.50 270 ALA A O 1
ATOM 2134 N N . LEU A 1 271 ? 0.096 -12.967 -20.424 1.00 78.00 271 LEU A N 1
ATOM 2135 C CA . LEU A 1 271 ? 0.819 -13.405 -19.227 1.00 78.00 271 LEU A CA 1
ATOM 2136 C C . LEU A 1 271 ? 1.402 -14.810 -19.398 1.00 78.00 271 LEU A C 1
ATOM 2138 O O . LEU A 1 271 ? 2.570 -15.023 -19.077 1.00 78.00 271 LEU A O 1
ATOM 2142 N N . ALA A 1 272 ? 0.629 -15.750 -19.954 1.00 79.44 272 ALA A N 1
ATOM 2143 C CA . ALA A 1 272 ? 1.113 -17.096 -20.265 1.00 79.44 272 ALA A CA 1
ATOM 2144 C C . ALA A 1 272 ? 2.265 -17.077 -21.277 1.00 79.44 272 ALA A C 1
ATOM 2146 O O . ALA A 1 272 ? 3.270 -17.752 -21.069 1.00 79.44 272 ALA A O 1
ATOM 2147 N N . ALA A 1 273 ? 2.162 -16.265 -22.333 1.00 76.31 273 ALA A N 1
ATOM 2148 C CA . ALA A 1 273 ? 3.230 -16.111 -23.318 1.00 76.31 273 ALA A CA 1
ATOM 2149 C C . ALA A 1 273 ? 4.515 -15.560 -22.689 1.00 76.31 273 ALA A C 1
ATOM 2151 O O . ALA A 1 273 ? 5.589 -16.121 -22.903 1.00 76.31 273 ALA A O 1
ATOM 2152 N N . VAL A 1 274 ? 4.410 -14.496 -21.884 1.00 70.81 274 VAL A N 1
ATOM 2153 C CA . VAL A 1 274 ? 5.564 -13.892 -21.201 1.00 70.81 274 VAL A CA 1
ATOM 2154 C C . VAL A 1 274 ? 6.191 -14.867 -20.207 1.00 70.81 274 VAL A C 1
ATOM 2156 O O . VAL A 1 274 ? 7.411 -15.011 -20.186 1.00 70.81 274 VAL A O 1
ATOM 2159 N N . ALA A 1 275 ? 5.381 -15.602 -19.447 1.00 73.12 275 ALA A N 1
ATOM 2160 C CA . ALA A 1 275 ? 5.860 -16.622 -18.519 1.00 73.12 275 ALA A CA 1
ATOM 2161 C C . ALA A 1 275 ? 6.424 -17.884 -19.208 1.00 73.12 275 ALA A C 1
ATOM 2163 O O . ALA A 1 275 ? 7.005 -18.731 -18.531 1.00 73.12 275 ALA A O 1
ATOM 2164 N N . GLY A 1 276 ? 6.259 -18.031 -20.529 1.00 73.62 276 GLY A N 1
ATOM 2165 C CA . GLY A 1 276 ? 6.674 -19.217 -21.284 1.00 73.62 276 GLY A CA 1
ATOM 2166 C C . GLY A 1 276 ? 5.736 -20.427 -21.154 1.00 73.62 276 GLY A C 1
ATOM 2167 O O . GLY A 1 276 ? 6.112 -21.529 -21.549 1.00 73.62 276 GLY A O 1
ATOM 2168 N N . ASP A 1 277 ? 4.518 -20.246 -20.638 1.00 83.56 277 ASP A N 1
ATOM 2169 C CA . ASP A 1 277 ? 3.474 -21.277 -20.570 1.00 83.56 277 ASP A CA 1
ATOM 2170 C C . ASP A 1 277 ? 2.696 -21.344 -21.897 1.00 83.56 277 ASP A C 1
ATOM 2172 O O . ASP A 1 277 ? 1.538 -20.934 -22.023 1.00 83.56 277 ASP A O 1
ATOM 2176 N N . PHE A 1 278 ? 3.368 -21.836 -22.940 1.00 84.56 278 PHE A N 1
ATOM 2177 C CA . PHE A 1 278 ? 2.788 -21.958 -24.281 1.00 84.56 278 PHE A CA 1
ATOM 2178 C C . PHE A 1 278 ? 1.535 -22.848 -24.359 1.00 84.56 278 PHE A C 1
ATOM 2180 O O . PHE A 1 278 ? 0.641 -22.508 -25.142 1.00 84.56 278 PHE A O 1
ATOM 2187 N N . PRO A 1 279 ? 1.408 -23.952 -23.590 1.00 88.94 279 PRO A N 1
ATOM 2188 C CA . PRO A 1 279 ? 0.161 -24.710 -23.527 1.00 88.94 279 PRO A CA 1
ATOM 2189 C C . PRO A 1 279 ? -1.029 -23.858 -23.067 1.00 88.94 279 PRO A C 1
ATOM 2191 O O . PRO A 1 279 ? -2.069 -23.870 -23.730 1.00 88.94 279 PRO A O 1
ATOM 2194 N N . ALA A 1 280 ? -0.874 -23.077 -21.990 1.00 86.62 280 ALA A N 1
ATOM 2195 C CA . ALA A 1 280 ? -1.919 -22.165 -21.529 1.00 86.62 280 ALA A CA 1
ATOM 2196 C C . ALA A 1 280 ? -2.204 -21.053 -22.548 1.00 86.62 280 ALA A C 1
ATOM 2198 O O . ALA A 1 280 ? -3.367 -20.799 -22.863 1.00 86.62 280 ALA A O 1
ATOM 2199 N N . HIS A 1 281 ? -1.163 -20.427 -23.112 1.00 85.12 281 HIS A N 1
ATOM 2200 C CA . HIS A 1 281 ? -1.318 -19.401 -24.153 1.00 85.12 281 HIS A CA 1
ATOM 2201 C C . HIS A 1 281 ? -2.115 -19.927 -25.349 1.00 85.12 281 HIS A C 1
ATOM 2203 O O . HIS A 1 281 ? -3.094 -19.298 -25.744 1.00 85.12 281 HIS A O 1
ATOM 2209 N N . THR A 1 282 ? -1.753 -21.101 -25.873 1.00 85.44 282 THR A N 1
ATOM 2210 C CA . THR A 1 282 ? -2.425 -21.721 -27.026 1.00 85.44 282 THR A CA 1
ATOM 2211 C C . THR A 1 282 ? -3.893 -22.001 -26.714 1.00 85.44 282 THR A C 1
ATOM 2213 O O . THR A 1 282 ? -4.778 -21.642 -27.490 1.00 85.44 282 THR A O 1
ATOM 2216 N N . ARG A 1 283 ? -4.161 -22.576 -25.534 1.00 90.12 283 ARG A N 1
ATOM 2217 C CA . ARG A 1 283 ? -5.517 -22.884 -25.069 1.00 90.12 283 ARG A CA 1
ATOM 2218 C C . ARG A 1 283 ? -6.402 -21.637 -25.006 1.00 90.12 283 ARG A C 1
ATOM 2220 O O . ARG A 1 283 ? -7.543 -21.683 -25.455 1.00 90.12 283 ARG A O 1
ATOM 2227 N N . ILE A 1 284 ? -5.878 -20.526 -24.485 1.00 86.06 284 ILE A N 1
ATOM 2228 C CA . ILE A 1 284 ? -6.634 -19.275 -24.352 1.00 86.06 284 ILE A CA 1
ATOM 2229 C C . ILE A 1 284 ? -6.779 -18.569 -25.711 1.00 86.06 284 ILE A C 1
ATOM 2231 O O . ILE A 1 284 ? -7.867 -18.099 -26.047 1.00 86.06 284 ILE A O 1
ATOM 2235 N N . ILE A 1 285 ? -5.711 -18.492 -26.517 1.00 81.06 285 ILE A N 1
ATOM 2236 C CA . ILE A 1 285 ? -5.718 -17.712 -27.764 1.00 81.06 285 ILE A CA 1
ATOM 2237 C C . ILE A 1 285 ? -6.609 -18.333 -28.841 1.00 81.06 285 ILE A C 1
ATOM 2239 O O . ILE A 1 285 ? -7.253 -17.596 -29.589 1.00 81.06 285 ILE A O 1
ATOM 2243 N N . ASP A 1 286 ? -6.715 -19.663 -28.895 1.00 84.12 286 ASP A N 1
ATOM 2244 C CA . ASP A 1 286 ? -7.597 -20.352 -29.844 1.00 84.12 286 ASP A CA 1
ATOM 2245 C C . ASP A 1 286 ? -9.076 -19.999 -29.639 1.00 84.12 286 ASP A C 1
ATOM 2247 O O . ASP A 1 286 ? -9.852 -20.047 -30.591 1.00 84.12 286 ASP A O 1
ATOM 2251 N N . GLN A 1 287 ? -9.459 -19.558 -28.439 1.00 81.88 287 GLN A N 1
ATOM 2252 C CA . GLN A 1 287 ? -10.814 -19.086 -28.148 1.00 81.88 287 GLN A CA 1
ATOM 2253 C C . GLN A 1 287 ? -11.043 -17.616 -28.510 1.00 81.88 287 GLN A C 1
ATOM 2255 O O . GLN A 1 287 ? -12.177 -17.202 -28.723 1.00 81.88 287 GLN A O 1
ATOM 2260 N N . VAL A 1 288 ? -9.976 -16.817 -28.588 1.00 76.44 288 VAL A N 1
ATOM 2261 C CA . VAL A 1 288 ? -10.045 -15.397 -28.970 1.00 76.44 288 VAL A CA 1
ATOM 2262 C C . VAL A 1 288 ? -9.938 -15.222 -30.490 1.00 76.44 288 VAL A C 1
ATOM 2264 O O . VAL A 1 288 ? -10.381 -14.208 -31.036 1.00 76.44 288 VAL A O 1
ATOM 2267 N N . ARG A 1 289 ? -9.364 -16.203 -31.203 1.00 70.94 289 ARG A N 1
ATOM 2268 C CA . ARG A 1 289 ? -9.250 -16.216 -32.670 1.00 70.94 289 ARG A CA 1
ATOM 2269 C C . ARG A 1 289 ? -10.639 -16.151 -33.325 1.00 70.94 289 ARG A C 1
ATOM 2271 O O . ARG A 1 289 ? -11.308 -17.158 -33.511 1.00 70.94 289 ARG A O 1
ATOM 2278 N N . GLY A 1 290 ? -11.054 -14.940 -33.695 1.00 68.88 290 GLY A N 1
ATOM 2279 C CA . GLY A 1 290 ? -12.366 -14.640 -34.286 1.00 68.88 290 GLY A CA 1
ATOM 2280 C C . GLY A 1 290 ? -13.026 -13.387 -33.702 1.00 68.88 290 GLY A C 1
ATOM 2281 O O . GLY A 1 290 ? -13.876 -12.780 -34.347 1.00 68.88 290 GLY A O 1
ATOM 2282 N N . GLU A 1 291 ? -12.584 -12.948 -32.524 1.00 67.31 291 GLU A N 1
ATOM 2283 C CA . GLU A 1 291 ? -13.069 -11.758 -31.825 1.00 67.31 291 GLU A CA 1
ATOM 2284 C C . GLU A 1 291 ? -12.073 -10.601 -32.027 1.00 67.31 291 GLU A C 1
ATOM 2286 O O . GLU A 1 291 ? -11.294 -10.280 -31.132 1.00 67.31 291 GLU A O 1
ATOM 2291 N N . ILE A 1 292 ? -12.025 -9.988 -33.215 1.00 52.78 292 ILE A N 1
ATOM 2292 C CA . ILE A 1 292 ? -11.171 -8.808 -33.466 1.00 52.78 292 ILE A CA 1
ATOM 2293 C C . ILE A 1 292 ? -11.969 -7.540 -33.113 1.00 52.78 292 ILE A C 1
ATOM 2295 O O . ILE A 1 292 ? -13.002 -7.299 -33.744 1.00 52.78 292 ILE A O 1
ATOM 2299 N N . PRO A 1 293 ? -11.535 -6.692 -32.161 1.00 50.88 293 PRO A N 1
ATOM 2300 C CA . PRO A 1 293 ? -12.150 -5.388 -31.970 1.00 50.88 293 PRO A CA 1
ATOM 2301 C C . PRO A 1 293 ? -11.744 -4.473 -33.133 1.00 50.88 293 PRO A C 1
ATOM 2303 O O . PRO A 1 293 ? -10.573 -4.456 -33.515 1.00 50.88 293 PRO A O 1
ATOM 2306 N N . PRO A 1 294 ? -12.657 -3.655 -33.675 1.00 41.78 294 PRO A N 1
ATOM 2307 C CA . PRO A 1 294 ? -12.333 -2.740 -34.767 1.00 41.78 294 PRO A CA 1
ATOM 2308 C C . PRO A 1 294 ? -11.398 -1.586 -34.360 1.00 41.78 294 PRO A C 1
ATOM 2310 O O . PRO A 1 294 ? -10.844 -0.935 -35.243 1.00 41.78 294 PRO A O 1
ATOM 2313 N N . ARG A 1 295 ? -11.206 -1.316 -33.060 1.00 40.75 295 ARG A N 1
ATOM 2314 C CA . ARG A 1 295 ? -10.253 -0.325 -32.532 1.00 40.75 295 ARG A CA 1
ATOM 2315 C C . ARG A 1 295 ? -9.778 -0.736 -31.142 1.00 40.75 295 ARG A C 1
ATOM 2317 O O . ARG A 1 295 ? -10.609 -0.956 -30.268 1.00 40.75 295 ARG A O 1
ATOM 2324 N N . LEU A 1 296 ? -8.465 -0.823 -30.964 1.00 42.06 296 LEU A N 1
ATOM 2325 C CA . LEU A 1 296 ? -7.815 -0.904 -29.659 1.00 42.06 296 LEU A CA 1
ATOM 2326 C C . LEU A 1 296 ? -7.350 0.497 -29.264 1.00 42.06 296 LEU A C 1
ATOM 2328 O O . LEU A 1 296 ? -6.735 1.191 -30.075 1.00 42.06 296 LEU A O 1
ATOM 2332 N N . ASP A 1 297 ? -7.676 0.903 -28.043 1.00 39.38 297 ASP A N 1
ATOM 2333 C CA . ASP A 1 297 ? -7.169 2.126 -27.430 1.00 39.38 297 ASP A CA 1
ATOM 2334 C C . ASP A 1 297 ? -5.795 1.803 -26.823 1.00 39.38 297 ASP A C 1
ATOM 2336 O O . ASP A 1 297 ? -5.701 1.188 -25.771 1.00 39.38 297 ASP A O 1
ATOM 2340 N N . LEU A 1 298 ? -4.713 2.110 -27.546 1.00 41.34 298 LEU A N 1
ATOM 2341 C CA . LEU A 1 298 ? -3.335 1.690 -27.227 1.00 41.34 298 LEU A CA 1
ATOM 2342 C C . LEU A 1 298 ? -2.685 2.522 -26.102 1.00 41.34 298 LEU A C 1
ATOM 2344 O O . LEU A 1 298 ? -1.464 2.674 -26.061 1.00 41.34 298 LEU A O 1
ATOM 2348 N N . ALA A 1 299 ? -3.483 3.095 -25.203 1.00 37.56 299 ALA A N 1
ATOM 2349 C CA . ALA A 1 299 ? -2.994 3.973 -24.146 1.00 37.56 299 ALA A CA 1
ATOM 2350 C C . ALA A 1 299 ? -2.274 3.224 -23.004 1.00 37.56 299 ALA A C 1
ATOM 2352 O O . ALA A 1 299 ? -1.603 3.869 -22.196 1.00 37.56 299 ALA A O 1
ATOM 2353 N N . ARG A 1 300 ? -2.384 1.887 -22.914 1.00 48.06 300 ARG A N 1
ATOM 2354 C CA . ARG A 1 300 ? -1.784 1.073 -21.838 1.00 48.06 300 ARG A CA 1
ATOM 2355 C C . ARG A 1 300 ? -0.710 0.128 -22.388 1.00 48.06 300 ARG A C 1
ATOM 2357 O O . ARG A 1 300 ? -0.870 -0.461 -23.454 1.00 48.06 300 ARG A O 1
ATOM 2364 N N . VAL A 1 301 ? 0.375 -0.058 -21.629 1.00 45.97 301 VAL A N 1
ATOM 2365 C CA . VAL A 1 301 ? 1.428 -1.057 -21.925 1.00 45.97 301 VAL A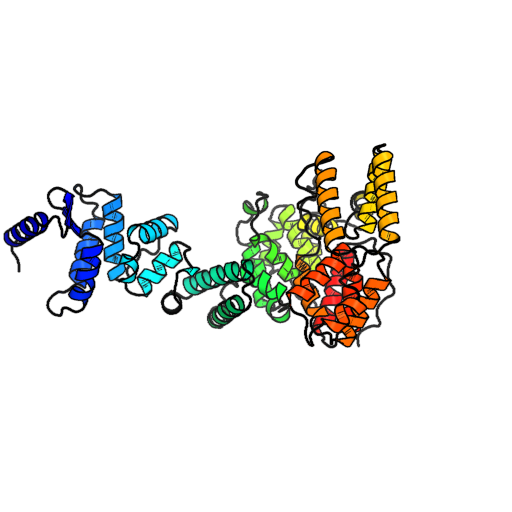 CA 1
ATOM 2366 C C . VAL A 1 301 ? 0.826 -2.461 -22.038 1.00 45.97 301 VAL A C 1
ATOM 2368 O O . VAL A 1 301 ? 1.218 -3.232 -22.913 1.00 45.97 301 VAL A O 1
ATOM 2371 N N . ASP A 1 302 ? -0.193 -2.742 -21.226 1.00 46.97 302 ASP A N 1
ATOM 2372 C CA . ASP A 1 302 ? -0.965 -3.982 -21.250 1.00 46.97 302 ASP A CA 1
ATOM 2373 C C . ASP A 1 302 ? -1.551 -4.251 -22.636 1.00 46.97 302 ASP A C 1
ATOM 2375 O O . ASP A 1 302 ? -1.353 -5.334 -23.174 1.00 46.97 302 ASP A O 1
ATOM 2379 N N . ASP A 1 303 ? -2.179 -3.256 -23.267 1.00 47.66 303 ASP A N 1
ATOM 2380 C CA . ASP A 1 303 ? -2.814 -3.401 -24.581 1.00 47.66 303 ASP A CA 1
ATOM 2381 C C . ASP A 1 303 ? -1.792 -3.684 -25.687 1.00 47.66 303 ASP A C 1
ATOM 2383 O O . ASP A 1 303 ? -2.082 -4.411 -26.637 1.00 47.66 303 ASP A O 1
ATOM 2387 N N . ILE A 1 304 ? -0.569 -3.170 -25.547 1.00 48.84 304 ILE A N 1
ATOM 2388 C CA . ILE A 1 304 ? 0.527 -3.345 -26.506 1.00 48.84 304 ILE A CA 1
ATOM 2389 C C . ILE A 1 304 ? 1.075 -4.772 -26.442 1.00 48.84 304 ILE A C 1
ATOM 2391 O O . ILE A 1 304 ? 1.125 -5.458 -27.467 1.00 48.84 304 ILE A O 1
ATOM 2395 N N . VAL A 1 305 ? 1.431 -5.239 -25.241 1.00 50.44 305 VAL A N 1
ATOM 2396 C CA . VAL A 1 305 ? 1.952 -6.600 -25.040 1.00 50.44 305 VAL A CA 1
ATOM 2397 C C . VAL A 1 305 ? 0.873 -7.630 -25.365 1.00 50.44 305 VAL A C 1
ATOM 2399 O O . VAL A 1 305 ? 1.148 -8.649 -25.999 1.00 50.44 305 VAL A O 1
ATOM 2402 N N . VAL A 1 306 ? -0.378 -7.336 -25.007 1.00 49.16 306 VAL A N 1
ATOM 2403 C CA . VAL A 1 306 ? -1.539 -8.162 -25.331 1.00 49.16 306 VAL A CA 1
ATOM 2404 C C . VAL A 1 306 ? -1.787 -8.238 -26.840 1.00 49.16 306 VAL A C 1
ATOM 2406 O O . VAL A 1 306 ? -1.995 -9.333 -27.365 1.00 49.16 306 VAL A O 1
ATOM 2409 N N . CYS A 1 307 ? -1.714 -7.121 -27.569 1.00 47.00 307 CYS A N 1
ATOM 2410 C CA . CYS A 1 307 ? -1.833 -7.122 -29.029 1.00 47.00 307 CYS A CA 1
ATOM 2411 C C . CYS A 1 307 ? -0.708 -7.910 -29.702 1.00 47.00 307 CYS A C 1
ATOM 2413 O O . CYS A 1 307 ? -0.962 -8.652 -30.650 1.00 47.00 307 CYS A O 1
ATOM 2415 N N . GLN A 1 308 ? 0.524 -7.777 -29.213 1.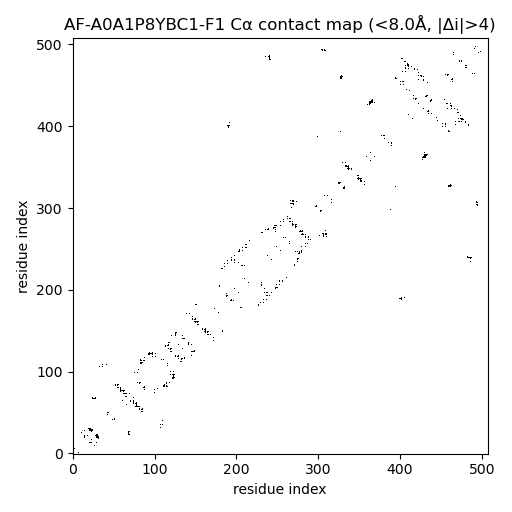00 51.59 308 GLN A N 1
ATOM 2416 C CA . GLN A 1 308 ? 1.694 -8.443 -29.787 1.00 51.59 308 GLN A CA 1
ATOM 2417 C C . GLN A 1 308 ? 1.709 -9.949 -29.495 1.00 51.59 308 GLN A C 1
ATOM 2419 O O . GLN A 1 308 ? 2.018 -10.733 -30.389 1.00 51.59 308 GLN A O 1
ATOM 2424 N N . ALA A 1 309 ? 1.309 -10.371 -28.292 1.00 48.12 309 ALA A N 1
ATOM 2425 C CA . ALA A 1 309 ? 1.174 -11.785 -27.933 1.00 48.12 309 ALA A CA 1
ATOM 2426 C C . ALA A 1 309 ? -0.026 -12.473 -28.619 1.00 48.12 309 ALA A C 1
ATOM 2428 O O . ALA A 1 309 ? -0.029 -13.699 -28.772 1.00 48.12 309 ALA A O 1
ATOM 2429 N N . ALA A 1 310 ? -1.044 -11.702 -29.025 1.00 42.88 310 ALA A N 1
ATOM 2430 C CA . ALA A 1 310 ? -2.228 -12.194 -29.731 1.00 42.88 310 ALA A CA 1
ATOM 2431 C C . ALA A 1 310 ? -2.092 -12.191 -31.268 1.00 42.88 310 ALA A C 1
ATOM 2433 O O . ALA A 1 310 ? -2.787 -12.952 -31.947 1.00 42.88 310 ALA A O 1
ATOM 2434 N N . ALA A 1 311 ? -1.217 -11.357 -31.834 1.00 42.94 311 ALA A N 1
ATOM 2435 C CA . ALA A 1 311 ? -1.023 -11.243 -33.275 1.00 42.94 311 ALA A CA 1
ATOM 2436 C C . ALA A 1 311 ? -0.140 -12.379 -33.826 1.00 42.94 311 ALA A C 1
ATOM 2438 O O . ALA A 1 311 ? 1.001 -12.572 -33.411 1.00 42.94 311 ALA A O 1
ATOM 2439 N N . SER A 1 312 ? -0.629 -13.106 -34.837 1.00 42.97 312 SER A N 1
ATOM 2440 C CA . SER A 1 312 ? 0.254 -13.873 -35.723 1.00 42.97 312 SER A CA 1
ATOM 2441 C C . SER A 1 312 ? 1.249 -12.926 -36.401 1.00 42.97 312 SER A C 1
ATOM 2443 O O . SER A 1 312 ? 0.919 -11.766 -36.648 1.00 42.97 312 SER A O 1
ATOM 2445 N N . ARG A 1 313 ? 2.442 -13.426 -36.753 1.00 39.97 313 ARG A N 1
ATOM 2446 C CA . ARG A 1 313 ? 3.534 -12.663 -37.398 1.00 39.97 313 ARG A CA 1
ATOM 2447 C C . ARG A 1 313 ? 3.057 -11.701 -38.505 1.00 39.97 313 ARG A C 1
ATOM 2449 O O . ARG A 1 313 ? 3.542 -10.582 -38.575 1.00 39.97 313 ARG A O 1
ATOM 2456 N N . ASP A 1 314 ? 2.049 -12.098 -39.282 1.00 36.97 314 ASP A N 1
ATOM 2457 C CA . ASP A 1 314 ? 1.486 -11.330 -40.405 1.00 36.97 314 ASP A CA 1
ATOM 2458 C C . ASP A 1 314 ? 0.668 -10.080 -40.003 1.00 36.97 314 ASP A C 1
ATOM 2460 O O . ASP A 1 314 ? 0.486 -9.170 -40.809 1.00 36.97 314 ASP A O 1
ATOM 2464 N N . HIS A 1 315 ? 0.162 -9.997 -38.768 1.00 38.03 315 HIS A N 1
ATOM 2465 C CA . HIS A 1 315 ? -0.540 -8.806 -38.263 1.00 38.03 315 HIS A CA 1
ATOM 2466 C C . HIS A 1 315 ? 0.416 -7.766 -37.671 1.00 38.03 315 HIS A C 1
ATOM 2468 O O . HIS A 1 315 ? 0.087 -6.578 -37.652 1.00 38.03 315 HIS A O 1
ATOM 2474 N N . LEU A 1 316 ? 1.617 -8.185 -37.262 1.00 37.88 316 LEU A N 1
ATOM 2475 C CA . LEU A 1 316 ? 2.646 -7.278 -36.758 1.00 37.88 316 LEU A CA 1
ATOM 2476 C C . LEU A 1 316 ? 3.117 -6.299 -37.839 1.00 37.88 316 LEU A C 1
ATOM 2478 O O . LEU A 1 316 ? 3.364 -5.151 -37.502 1.00 37.88 316 LEU A O 1
ATOM 2482 N N . ASP A 1 317 ? 3.146 -6.686 -39.119 1.00 35.44 317 ASP A N 1
ATOM 2483 C CA . ASP A 1 317 ? 3.600 -5.816 -40.219 1.00 35.44 317 ASP A CA 1
ATOM 2484 C C . ASP A 1 317 ? 2.683 -4.602 -40.468 1.00 35.44 317 ASP A C 1
ATOM 2486 O O . ASP A 1 317 ? 3.165 -3.528 -40.824 1.00 35.44 317 ASP A O 1
ATOM 2490 N N . HIS A 1 318 ? 1.368 -4.725 -40.242 1.00 34.97 318 HIS A N 1
ATOM 2491 C CA . HIS A 1 318 ? 0.434 -3.596 -40.377 1.00 34.97 318 HIS A CA 1
ATOM 2492 C C . HIS A 1 318 ? 0.492 -2.660 -39.157 1.00 34.97 318 HIS A C 1
ATOM 2494 O O . HIS A 1 318 ? 0.448 -1.436 -39.302 1.00 34.97 318 HIS A O 1
ATOM 2500 N N . PHE A 1 319 ? 0.659 -3.230 -37.958 1.00 33.94 319 PHE A N 1
ATOM 2501 C CA . PHE A 1 319 ? 0.850 -2.475 -36.717 1.00 33.94 319 PHE A CA 1
ATOM 2502 C C . PHE A 1 319 ? 2.233 -1.803 -36.646 1.00 33.94 319 PHE A C 1
ATOM 2504 O O . PHE A 1 319 ? 2.340 -0.701 -36.113 1.00 33.94 319 PHE A O 1
ATOM 2511 N N . ALA A 1 320 ? 3.267 -2.394 -37.254 1.00 34.38 320 ALA A N 1
ATOM 2512 C CA . ALA A 1 320 ? 4.642 -1.888 -37.328 1.00 34.38 320 ALA A CA 1
ATOM 2513 C C . ALA A 1 320 ? 4.740 -0.464 -37.872 1.00 34.38 320 ALA A C 1
ATOM 2515 O O . ALA A 1 320 ? 5.526 0.344 -37.382 1.00 34.38 320 ALA A O 1
ATOM 2516 N N . THR A 1 321 ? 3.922 -0.149 -38.876 1.00 34.06 321 THR A N 1
ATOM 2517 C CA . THR A 1 321 ? 3.856 1.183 -39.487 1.00 34.06 321 THR A CA 1
ATOM 2518 C C . THR A 1 321 ? 3.333 2.256 -38.531 1.00 34.06 321 THR A C 1
ATOM 2520 O O . THR A 1 321 ? 3.684 3.422 -38.685 1.00 34.06 321 THR A O 1
ATOM 2523 N N . THR A 1 322 ? 2.546 1.870 -37.524 1.00 33.84 322 THR A N 1
ATOM 2524 C CA . THR A 1 322 ? 2.004 2.764 -36.487 1.00 33.84 322 THR A CA 1
ATOM 2525 C C . THR A 1 322 ? 2.875 2.765 -35.223 1.00 33.84 322 THR A C 1
ATOM 2527 O O . THR A 1 322 ? 2.911 3.756 -34.505 1.00 33.84 322 THR A O 1
ATOM 2530 N N . PHE A 1 323 ? 3.607 1.673 -34.964 1.00 32.97 323 PHE A N 1
ATOM 2531 C CA . PHE A 1 323 ? 4.345 1.414 -33.719 1.00 32.97 323 PHE A CA 1
ATOM 2532 C C . PHE A 1 323 ? 5.844 1.760 -33.759 1.00 32.97 323 PHE A C 1
ATOM 2534 O O . PHE A 1 323 ? 6.574 1.480 -32.811 1.00 32.97 323 PHE A O 1
ATOM 2541 N N . GLN A 1 324 ? 6.343 2.373 -34.835 1.00 35.47 324 GLN A N 1
ATOM 2542 C CA . GLN A 1 324 ? 7.768 2.706 -35.023 1.00 35.47 324 GLN A CA 1
ATOM 2543 C C . GLN A 1 324 ? 8.330 3.782 -34.059 1.00 35.47 324 GLN A C 1
ATOM 2545 O O . GLN A 1 324 ? 9.361 4.398 -34.333 1.00 35.47 324 GLN A O 1
ATOM 2550 N N . THR A 1 325 ? 7.691 4.027 -32.914 1.00 42.31 325 THR A N 1
ATOM 2551 C CA . THR A 1 325 ? 7.905 5.225 -32.097 1.00 42.31 325 THR A CA 1
ATOM 2552 C C . THR A 1 325 ? 7.941 4.958 -30.594 1.00 42.31 325 THR A C 1
ATOM 2554 O O . THR A 1 325 ? 7.081 5.438 -29.863 1.00 42.31 325 THR A O 1
ATOM 2557 N N . SER A 1 326 ? 8.974 4.296 -30.075 1.00 42.38 326 SER A N 1
ATOM 2558 C CA . SER A 1 326 ? 9.312 4.461 -28.650 1.00 42.38 326 SER A CA 1
ATOM 2559 C C . SER A 1 326 ? 10.701 3.933 -28.303 1.00 42.38 326 SER A C 1
ATOM 2561 O O . SER A 1 326 ? 10.883 2.727 -28.217 1.00 42.38 326 SER A O 1
ATOM 2563 N N . SER A 1 327 ? 11.657 4.845 -28.080 1.00 42.09 327 SER A N 1
ATOM 2564 C CA . SER A 1 327 ? 12.462 4.925 -26.835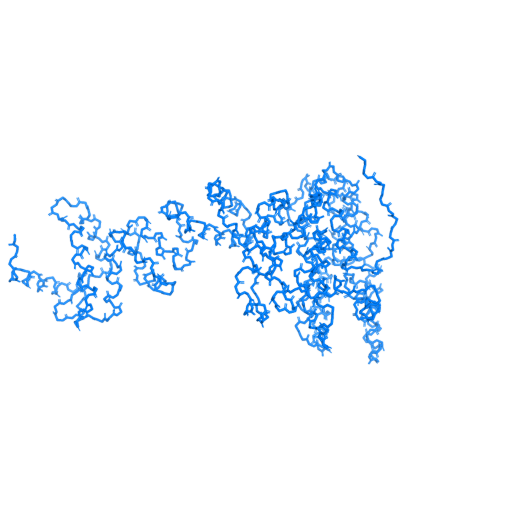 1.00 42.09 327 SER A CA 1
ATOM 2565 C C . SER A 1 327 ? 13.644 5.897 -26.960 1.00 42.09 327 SER A C 1
ATOM 2567 O O . SER A 1 327 ? 13.917 6.625 -26.016 1.00 42.09 327 SER A O 1
ATOM 2569 N N . CYS A 1 328 ? 14.287 6.043 -28.123 1.00 48.31 328 CYS A N 1
ATOM 2570 C CA . CYS A 1 328 ? 15.340 7.058 -28.278 1.00 48.31 328 CYS A CA 1
ATOM 2571 C C . CYS A 1 328 ? 14.758 8.464 -28.479 1.00 48.31 328 CYS A C 1
ATOM 2573 O O . CYS A 1 328 ? 13.987 8.680 -29.418 1.00 48.31 328 CYS A O 1
ATOM 2575 N N . ASP A 1 329 ? 15.257 9.466 -27.751 1.00 46.53 329 ASP A N 1
ATOM 2576 C CA . ASP A 1 329 ? 15.046 10.876 -28.117 1.00 46.53 329 ASP A CA 1
ATOM 2577 C C . ASP A 1 329 ? 15.583 11.197 -29.539 1.00 46.53 329 ASP A C 1
ATOM 2579 O O . ASP A 1 329 ? 15.011 12.027 -30.239 1.00 46.53 329 ASP A O 1
ATOM 2583 N N . GLN A 1 330 ? 16.578 10.456 -30.054 1.00 45.88 330 GLN A N 1
ATOM 2584 C CA . GLN A 1 330 ? 17.034 10.529 -31.457 1.00 45.88 330 GLN A CA 1
ATOM 2585 C C . GLN A 1 330 ? 15.998 9.995 -32.469 1.00 45.88 330 GLN A C 1
ATOM 2587 O O . GLN A 1 330 ? 15.788 10.594 -33.529 1.00 45.88 330 GLN A O 1
ATOM 2592 N N . PHE A 1 331 ? 15.313 8.894 -32.139 1.00 43.62 331 PHE A N 1
ATOM 2593 C CA . PHE A 1 331 ? 14.193 8.395 -32.943 1.00 43.62 331 PHE A CA 1
ATOM 2594 C C . PHE A 1 331 ? 12.991 9.327 -32.817 1.00 43.62 331 PHE A C 1
ATOM 2596 O O . PHE A 1 331 ? 12.337 9.601 -33.814 1.00 43.62 331 PHE A O 1
ATOM 2603 N N . ARG A 1 332 ? 12.746 9.910 -31.637 1.00 54.56 332 ARG A N 1
ATOM 2604 C CA . ARG A 1 332 ? 11.692 10.913 -31.458 1.00 54.56 332 ARG A CA 1
ATOM 2605 C C . ARG A 1 332 ? 11.977 12.169 -32.265 1.00 54.56 332 ARG A C 1
ATOM 2607 O O . ARG A 1 332 ? 11.057 12.659 -32.887 1.00 54.56 332 ARG A O 1
ATOM 2614 N N . LEU A 1 333 ? 13.207 12.676 -32.333 1.00 54.38 333 LEU A N 1
ATOM 2615 C CA . LEU A 1 333 ? 13.514 13.888 -33.103 1.00 54.38 333 LEU A CA 1
ATOM 2616 C C . LEU A 1 333 ? 13.468 13.677 -34.614 1.00 54.38 333 LEU A C 1
ATOM 2618 O O . LEU A 1 333 ? 12.846 14.470 -35.318 1.00 54.38 333 LEU A O 1
ATOM 2622 N N . SER A 1 334 ? 14.048 12.585 -35.112 1.00 52.50 334 SER A N 1
ATOM 2623 C CA . SER A 1 334 ? 13.940 12.227 -36.533 1.00 52.50 334 SER A CA 1
ATOM 2624 C C . SER A 1 334 ? 12.494 11.921 -36.939 1.00 52.50 334 SER A C 1
ATOM 2626 O O . SER A 1 334 ? 12.056 12.332 -38.013 1.00 52.50 334 SER A O 1
ATOM 2628 N N . HIS A 1 335 ? 11.713 11.293 -36.059 1.00 51.97 335 HIS A N 1
ATOM 2629 C CA . HIS A 1 335 ? 10.295 11.038 -36.288 1.00 51.97 335 HIS A CA 1
ATOM 2630 C C . HIS A 1 335 ? 9.430 12.295 -36.143 1.00 51.97 335 HIS A C 1
ATOM 2632 O O . HIS A 1 335 ? 8.551 12.509 -36.960 1.00 51.97 335 HIS A O 1
ATOM 2638 N N . ILE A 1 336 ? 9.699 13.184 -35.186 1.00 53.66 336 ILE A N 1
ATOM 2639 C CA . ILE A 1 336 ? 9.031 14.490 -35.061 1.00 53.66 336 ILE A CA 1
ATOM 2640 C C . ILE A 1 336 ? 9.292 15.327 -36.313 1.00 53.66 336 ILE A C 1
ATOM 2642 O O . ILE A 1 336 ? 8.368 15.957 -36.820 1.00 53.66 336 ILE A O 1
ATOM 2646 N N . ALA A 1 337 ? 10.526 15.323 -36.826 1.00 57.62 337 ALA A N 1
ATOM 2647 C CA . ALA A 1 337 ? 10.851 15.968 -38.091 1.00 57.62 337 ALA A CA 1
ATOM 2648 C C . ALA A 1 337 ? 10.105 15.306 -39.260 1.00 57.62 337 ALA A C 1
ATOM 2650 O O . ALA A 1 337 ? 9.590 16.007 -40.128 1.00 57.62 337 ALA A O 1
ATOM 2651 N N . SER A 1 338 ? 9.972 13.976 -39.257 1.00 53.38 338 SER A N 1
ATOM 2652 C CA . SER A 1 338 ? 9.202 13.226 -40.256 1.00 53.38 338 SER A CA 1
ATOM 2653 C C . SER A 1 338 ? 7.694 13.513 -40.194 1.00 53.38 338 SER A C 1
ATOM 2655 O O . SER A 1 338 ? 7.110 13.801 -41.233 1.00 53.38 338 SER A O 1
ATOM 2657 N N . ILE A 1 339 ? 7.077 13.540 -39.006 1.00 48.62 339 ILE A N 1
ATOM 2658 C CA . ILE A 1 339 ? 5.674 13.925 -38.784 1.00 48.62 339 ILE A CA 1
ATOM 2659 C C . ILE A 1 339 ? 5.458 15.368 -39.229 1.00 48.62 339 ILE A C 1
ATOM 2661 O O . ILE A 1 339 ? 4.520 15.640 -39.969 1.00 48.62 339 ILE A O 1
ATOM 2665 N N . ALA A 1 340 ? 6.323 16.293 -38.806 1.00 53.09 340 ALA A N 1
ATOM 2666 C CA . ALA A 1 340 ? 6.232 17.697 -39.189 1.00 53.09 340 ALA A CA 1
ATOM 2667 C C . ALA A 1 340 ? 6.325 17.860 -40.713 1.00 53.09 340 ALA A C 1
ATOM 2669 O O . ALA A 1 340 ? 5.524 18.574 -41.309 1.00 53.09 340 ALA A O 1
ATOM 2670 N N . THR A 1 341 ? 7.231 17.118 -41.356 1.00 61.06 341 THR A N 1
ATOM 2671 C CA . THR A 1 341 ? 7.357 17.073 -42.819 1.00 61.06 341 THR A CA 1
ATOM 2672 C C . THR A 1 341 ? 6.098 16.498 -43.474 1.00 61.06 341 THR A C 1
ATOM 2674 O O . THR A 1 341 ? 5.578 17.088 -44.418 1.00 61.06 341 THR A O 1
ATOM 2677 N N . ALA A 1 342 ? 5.568 15.384 -42.963 1.00 51.22 342 ALA A N 1
ATOM 2678 C CA . ALA A 1 342 ? 4.355 14.741 -43.471 1.00 51.22 342 ALA A CA 1
ATOM 2679 C C . ALA A 1 342 ? 3.098 15.612 -43.281 1.00 51.22 342 ALA A C 1
ATOM 2681 O O . ALA A 1 342 ? 2.196 15.586 -44.115 1.00 51.22 342 ALA A O 1
ATOM 2682 N N . ALA A 1 343 ? 3.063 16.421 -42.222 1.00 50.34 343 ALA A N 1
ATOM 2683 C CA . ALA A 1 343 ? 2.018 17.399 -41.942 1.00 50.34 343 ALA A CA 1
ATOM 2684 C C . ALA A 1 343 ? 2.192 18.721 -42.720 1.00 50.34 343 ALA A C 1
ATOM 2686 O O . ALA A 1 343 ? 1.346 19.608 -42.611 1.00 50.34 343 ALA A O 1
ATOM 2687 N N . GLY A 1 344 ? 3.273 18.875 -43.494 1.00 67.12 344 GLY A N 1
ATOM 2688 C CA . GLY A 1 344 ? 3.579 20.095 -44.245 1.00 67.12 344 GLY A CA 1
ATOM 2689 C C . GLY A 1 344 ? 4.114 21.261 -43.399 1.00 67.12 344 GLY A C 1
ATOM 2690 O O . GLY A 1 344 ? 4.228 22.373 -43.911 1.00 67.12 344 GLY A O 1
ATOM 2691 N N . ASP A 1 345 ? 4.468 21.037 -42.130 1.00 68.69 345 ASP A N 1
ATOM 2692 C CA . ASP A 1 345 ? 5.104 22.026 -41.248 1.00 68.69 345 ASP A CA 1
ATOM 2693 C C . ASP A 1 345 ? 6.634 21.954 -41.375 1.00 68.69 345 ASP A C 1
ATOM 2695 O O . ASP A 1 345 ? 7.358 21.491 -40.485 1.00 68.69 345 ASP A O 1
ATOM 2699 N N . SER A 1 346 ? 7.140 22.422 -42.518 1.00 75.06 346 SER A N 1
ATOM 2700 C CA . SER A 1 346 ? 8.578 22.440 -42.807 1.00 75.06 346 SER A CA 1
ATOM 2701 C C . SER A 1 346 ? 9.370 23.253 -41.777 1.00 75.06 346 SER A C 1
ATOM 2703 O O . SER A 1 346 ? 10.482 22.885 -41.423 1.00 75.06 346 SER A O 1
ATOM 2705 N N . ALA A 1 347 ? 8.778 24.310 -41.209 1.00 71.25 347 ALA A N 1
ATOM 2706 C CA . ALA A 1 347 ? 9.438 25.142 -40.209 1.00 71.25 347 ALA A CA 1
ATOM 2707 C C . ALA A 1 347 ? 9.668 24.397 -38.884 1.00 71.25 347 ALA A C 1
ATOM 2709 O O . ALA A 1 347 ? 10.660 24.646 -38.196 1.00 71.25 347 ALA A O 1
ATOM 2710 N N . LEU A 1 348 ? 8.755 23.510 -38.478 1.00 66.50 348 LEU A N 1
ATOM 2711 C CA . LEU A 1 348 ? 8.972 22.642 -37.322 1.00 66.50 348 LEU A CA 1
ATOM 2712 C C . LEU A 1 348 ? 10.016 21.566 -37.619 1.00 66.50 348 LEU A C 1
ATOM 2714 O O . LEU A 1 348 ? 10.883 21.354 -36.772 1.00 66.50 348 LEU A O 1
ATOM 2718 N N . ALA A 1 349 ? 9.966 20.946 -38.800 1.00 68.56 349 ALA A N 1
ATOM 2719 C CA . ALA A 1 349 ? 10.952 19.953 -39.219 1.00 68.56 349 ALA A CA 1
ATOM 2720 C C . ALA A 1 349 ? 12.377 20.534 -39.224 1.00 68.56 349 ALA A C 1
ATOM 2722 O O . ALA A 1 349 ? 13.266 19.962 -38.594 1.00 68.56 349 ALA A O 1
ATOM 2723 N N . ASP A 1 350 ? 12.563 21.715 -39.820 1.00 74.38 350 ASP A N 1
ATOM 2724 C CA . ASP A 1 350 ? 13.855 22.406 -39.892 1.00 74.38 350 ASP A CA 1
ATOM 2725 C C . ASP A 1 350 ? 14.373 22.787 -38.502 1.00 74.38 350 ASP A C 1
ATOM 2727 O O . ASP A 1 350 ? 15.531 22.535 -38.181 1.00 74.38 350 ASP A O 1
ATOM 2731 N N . ARG A 1 351 ? 13.511 23.320 -37.622 1.00 70.81 351 ARG A N 1
ATOM 2732 C CA . ARG A 1 351 ? 13.899 23.634 -36.234 1.00 70.81 351 ARG A CA 1
ATOM 2733 C C . ARG A 1 351 ? 14.309 22.390 -35.458 1.00 70.81 351 ARG A C 1
ATOM 2735 O O . ARG A 1 351 ? 15.213 22.463 -34.631 1.00 70.81 351 ARG A O 1
ATOM 2742 N N . VAL A 1 352 ? 13.623 21.268 -35.666 1.00 67.81 352 VAL A N 1
ATOM 2743 C CA . VAL A 1 352 ? 13.927 20.002 -34.989 1.00 67.81 352 VAL A CA 1
ATOM 2744 C C . VAL A 1 352 ? 15.247 19.436 -35.502 1.00 67.81 352 VAL A C 1
ATOM 2746 O O . VAL A 1 352 ? 16.066 19.022 -34.684 1.00 67.81 352 VAL A O 1
ATOM 2749 N N . ALA A 1 353 ? 15.494 19.490 -36.811 1.00 73.00 353 ALA A N 1
ATOM 2750 C CA . ALA A 1 353 ? 16.766 19.103 -37.414 1.00 73.00 353 ALA A CA 1
ATOM 2751 C C . ALA A 1 353 ? 17.922 19.992 -36.924 1.00 73.00 353 ALA A C 1
ATOM 2753 O O . ALA A 1 353 ? 18.904 19.473 -36.404 1.00 73.00 353 ALA A O 1
ATOM 2754 N N . GLU A 1 354 ? 17.768 21.319 -36.965 1.00 74.69 354 GLU A N 1
ATOM 2755 C CA . GLU A 1 354 ? 18.770 22.273 -36.474 1.00 74.69 354 GLU A CA 1
ATOM 2756 C C . GLU A 1 354 ? 19.066 22.059 -34.985 1.00 74.69 354 GLU A C 1
ATOM 2758 O O . GLU A 1 354 ? 20.221 22.034 -34.569 1.00 74.69 354 GLU A O 1
ATOM 2763 N N . THR A 1 355 ? 18.029 21.852 -34.173 1.00 68.44 355 THR A N 1
ATOM 2764 C CA . THR A 1 355 ? 18.189 21.566 -32.744 1.00 68.44 355 THR A CA 1
ATOM 2765 C C . THR A 1 355 ? 18.910 20.231 -32.525 1.00 68.44 355 THR A C 1
ATOM 2767 O O . THR A 1 355 ? 19.782 20.134 -31.664 1.00 68.44 355 THR A O 1
ATOM 2770 N N . THR A 1 356 ? 18.597 19.210 -33.328 1.00 68.62 356 THR A N 1
ATOM 2771 C CA . THR A 1 356 ? 19.278 17.906 -33.288 1.00 68.62 356 THR A CA 1
ATOM 2772 C C . THR A 1 356 ? 20.758 18.051 -33.638 1.00 68.62 356 THR A C 1
ATOM 2774 O O . THR A 1 356 ? 21.595 17.515 -32.918 1.00 68.62 356 THR A O 1
ATOM 2777 N N . ASP A 1 357 ? 21.095 18.833 -34.664 1.00 69.88 357 ASP A N 1
ATOM 2778 C CA . ASP A 1 357 ? 22.478 19.107 -35.072 1.00 69.88 357 ASP A CA 1
ATOM 2779 C C . ASP A 1 357 ? 23.239 19.945 -34.028 1.00 69.88 357 ASP A C 1
ATOM 2781 O O . ASP A 1 357 ? 24.402 19.669 -33.709 1.00 69.88 357 ASP A O 1
ATOM 2785 N N . GLN A 1 358 ? 22.584 20.938 -33.419 1.00 69.69 358 GLN A N 1
ATOM 2786 C CA . GLN A 1 358 ? 23.155 21.717 -32.314 1.00 69.69 358 GLN A CA 1
ATOM 2787 C C . GLN A 1 358 ? 23.483 20.829 -31.103 1.00 69.69 358 GLN A C 1
ATOM 2789 O O . GLN A 1 358 ? 24.519 21.021 -30.465 1.00 69.69 358 GLN A O 1
ATOM 2794 N N . TYR A 1 359 ? 22.653 19.826 -30.810 1.00 64.88 359 TYR A N 1
ATOM 2795 C CA . TYR A 1 359 ? 22.921 18.858 -29.743 1.00 64.88 359 TYR A CA 1
ATOM 2796 C C . TYR A 1 359 ? 23.922 17.769 -30.145 1.00 64.88 359 TYR A C 1
ATOM 2798 O O . TYR A 1 359 ? 24.738 17.359 -29.326 1.00 64.88 359 TYR A O 1
ATOM 2806 N N . ALA A 1 360 ? 23.941 17.339 -31.406 1.00 64.75 360 ALA A N 1
ATOM 2807 C CA . ALA A 1 360 ? 24.945 16.399 -31.901 1.00 64.75 360 ALA A CA 1
ATOM 2808 C C . ALA A 1 360 ? 26.363 17.000 -31.855 1.00 64.75 360 ALA A C 1
ATOM 2810 O O . ALA A 1 360 ? 27.341 16.284 -31.646 1.00 64.75 360 ALA A O 1
ATOM 2811 N N . THR A 1 361 ? 26.483 18.324 -32.006 1.00 71.75 361 THR A N 1
ATOM 2812 C CA . THR A 1 361 ? 27.766 19.042 -31.922 1.00 71.75 361 THR A CA 1
ATOM 2813 C C . THR A 1 361 ? 28.194 19.382 -30.492 1.00 71.75 361 THR A C 1
ATOM 2815 O O . THR A 1 361 ? 29.383 19.607 -30.250 1.00 71.75 361 THR A O 1
ATOM 2818 N N . ARG A 1 362 ? 27.267 19.407 -29.524 1.00 72.69 362 ARG A N 1
ATOM 2819 C CA . ARG A 1 362 ? 27.547 19.661 -28.103 1.00 72.69 362 ARG A CA 1
ATOM 2820 C C . ARG A 1 362 ? 26.720 18.727 -27.230 1.00 72.69 362 ARG A C 1
ATOM 2822 O O . ARG A 1 362 ? 25.515 18.927 -27.100 1.00 72.69 362 ARG A O 1
ATOM 2829 N N . ARG A 1 363 ? 27.386 17.769 -26.571 1.00 76.69 363 ARG A N 1
ATOM 2830 C CA . ARG A 1 363 ? 26.731 16.882 -25.599 1.00 76.69 363 ARG A CA 1
ATOM 2831 C C . ARG A 1 363 ? 25.940 17.711 -24.579 1.00 76.69 363 ARG A C 1
ATOM 2833 O O . ARG A 1 363 ? 26.549 18.560 -23.918 1.00 76.69 363 ARG A O 1
ATOM 2840 N N . PRO A 1 364 ? 24.615 17.519 -24.472 1.00 77.56 364 PRO A N 1
ATOM 2841 C CA . PRO A 1 364 ? 23.792 18.296 -23.557 1.00 77.56 364 PRO A CA 1
ATOM 2842 C C . PRO A 1 364 ? 24.083 17.903 -22.104 1.00 77.56 364 PRO A C 1
ATOM 2844 O O . PRO A 1 364 ? 24.546 16.799 -21.832 1.00 77.56 364 PRO A O 1
ATOM 2847 N N . ASP A 1 365 ? 23.805 18.797 -21.157 1.00 80.06 365 ASP A N 1
ATOM 2848 C CA . ASP A 1 365 ? 23.691 18.411 -19.747 1.00 80.06 365 ASP A CA 1
ATOM 2849 C C . ASP A 1 365 ? 22.287 17.853 -19.449 1.00 80.06 365 ASP A C 1
ATOM 2851 O O . ASP A 1 365 ? 21.325 18.086 -20.196 1.00 80.06 365 ASP A O 1
ATOM 2855 N N . THR A 1 366 ? 22.142 17.122 -18.341 1.00 71.81 366 THR A N 1
ATOM 2856 C CA . THR A 1 366 ? 20.859 16.524 -17.929 1.00 71.81 366 THR A CA 1
ATOM 2857 C C . THR A 1 366 ? 19.739 17.566 -17.824 1.00 71.81 366 THR A C 1
ATOM 2859 O O . THR A 1 366 ? 18.589 17.314 -18.203 1.00 71.81 366 THR A O 1
ATOM 2862 N N . LYS A 1 367 ? 20.055 18.781 -17.353 1.00 75.81 367 LYS A N 1
ATOM 2863 C CA . LYS A 1 367 ? 19.089 19.885 -17.229 1.00 75.81 367 LYS A CA 1
ATOM 2864 C C . LYS A 1 367 ? 18.553 20.320 -18.593 1.00 75.81 367 LYS A C 1
ATOM 2866 O O . LYS A 1 367 ? 17.359 20.596 -18.721 1.00 75.81 367 LYS A O 1
ATOM 2871 N N . THR A 1 368 ? 19.412 20.360 -19.601 1.00 69.44 368 THR A N 1
ATOM 2872 C CA . THR A 1 368 ? 19.092 20.736 -20.975 1.00 69.44 368 THR A CA 1
ATOM 2873 C C . THR A 1 368 ? 18.204 19.685 -21.625 1.00 69.44 368 THR A C 1
ATOM 2875 O O . THR A 1 368 ? 17.182 20.053 -22.202 1.00 69.44 368 THR A O 1
ATOM 2878 N N . ILE A 1 369 ? 18.503 18.394 -21.441 1.00 65.31 369 ILE A N 1
ATOM 2879 C CA . ILE A 1 369 ? 17.632 17.297 -21.900 1.00 65.31 369 ILE A CA 1
ATOM 2880 C C . ILE A 1 369 ? 16.240 17.410 -21.259 1.00 65.31 369 ILE A C 1
ATOM 2882 O O . ILE A 1 369 ? 15.221 17.386 -21.954 1.00 65.31 369 ILE A O 1
ATOM 2886 N N . ASN A 1 370 ? 16.176 17.615 -19.939 1.00 64.25 370 ASN A N 1
ATOM 2887 C CA . ASN A 1 370 ? 14.907 17.757 -19.219 1.00 64.25 370 ASN A CA 1
ATOM 2888 C C . ASN A 1 370 ? 14.105 18.986 -19.684 1.00 64.25 370 ASN A C 1
ATOM 2890 O O . ASN A 1 370 ? 12.895 18.901 -19.910 1.00 64.25 370 ASN A O 1
ATOM 2894 N N . HIS A 1 371 ? 14.766 20.132 -19.865 1.00 65.75 371 HIS A N 1
ATOM 2895 C CA . HIS A 1 371 ? 14.133 21.355 -20.362 1.00 65.75 371 HIS A CA 1
ATOM 2896 C C . HIS A 1 371 ? 13.603 21.193 -21.791 1.00 65.75 371 HIS A C 1
ATOM 2898 O O . HIS A 1 371 ? 12.505 21.659 -22.121 1.00 65.75 371 HIS A O 1
ATOM 2904 N N . PHE A 1 372 ? 14.376 20.519 -22.638 1.00 62.88 372 PHE A N 1
ATOM 2905 C CA . PHE A 1 372 ? 14.009 20.237 -24.012 1.00 62.88 372 PHE A CA 1
ATOM 2906 C C . PHE A 1 372 ? 12.761 19.350 -24.084 1.00 62.88 372 PHE A C 1
ATOM 2908 O O . PHE A 1 372 ? 11.792 19.720 -24.750 1.00 62.88 372 PHE A O 1
ATOM 2915 N N . ARG A 1 373 ? 12.703 18.269 -23.294 1.00 57.97 373 ARG A N 1
ATOM 2916 C CA . ARG A 1 373 ? 11.501 17.427 -23.155 1.00 57.97 373 ARG A CA 1
ATOM 2917 C C . ARG A 1 373 ? 10.290 18.216 -22.679 1.00 57.97 373 ARG A C 1
ATOM 2919 O O . ARG A 1 373 ? 9.230 18.132 -23.291 1.00 57.97 373 ARG A O 1
ATOM 2926 N N . ALA A 1 374 ? 10.445 19.037 -21.640 1.00 61.19 374 ALA A N 1
ATOM 2927 C CA . ALA A 1 374 ? 9.362 19.888 -21.148 1.00 61.19 374 ALA A CA 1
ATOM 2928 C C . ALA A 1 374 ? 8.856 20.865 -22.225 1.00 61.19 374 ALA A C 1
ATOM 2930 O O . ALA A 1 374 ? 7.696 21.277 -22.216 1.00 61.19 374 ALA A O 1
ATOM 2931 N N . THR A 1 375 ? 9.718 21.259 -23.161 1.00 59.50 375 THR A N 1
ATOM 2932 C CA . THR A 1 375 ? 9.370 22.139 -24.281 1.00 59.50 375 THR A CA 1
ATOM 2933 C C . THR A 1 375 ? 8.702 21.379 -25.424 1.00 59.50 375 THR A C 1
ATOM 2935 O O . THR A 1 375 ? 7.688 21.856 -25.930 1.00 59.50 375 THR A O 1
ATOM 2938 N N . LEU A 1 376 ? 9.200 20.195 -25.792 1.00 55.00 376 LEU A N 1
ATOM 2939 C CA . LEU A 1 376 ? 8.554 19.314 -26.766 1.00 55.00 376 LEU A CA 1
ATOM 2940 C C . LEU A 1 376 ? 7.171 18.888 -26.293 1.00 55.00 376 LEU A C 1
ATOM 2942 O O . LEU A 1 376 ? 6.212 19.102 -27.022 1.00 55.00 376 LEU A O 1
ATOM 2946 N N . ALA A 1 377 ? 7.048 18.402 -25.056 1.00 54.59 377 ALA A N 1
ATOM 2947 C CA . ALA A 1 377 ? 5.765 18.055 -24.456 1.00 54.59 377 ALA A CA 1
ATOM 2948 C C . ALA A 1 377 ? 4.801 19.248 -24.510 1.00 54.59 377 ALA A C 1
ATOM 2950 O O . ALA A 1 377 ? 3.670 19.106 -24.957 1.00 54.59 377 ALA A O 1
ATOM 2951 N N . ARG A 1 378 ? 5.262 20.459 -24.154 1.00 56.78 378 ARG A N 1
ATOM 2952 C CA . ARG A 1 378 ? 4.445 21.682 -24.247 1.00 56.78 378 ARG A CA 1
ATOM 2953 C C . ARG A 1 378 ? 4.016 22.051 -25.664 1.00 56.78 378 ARG A C 1
ATOM 2955 O O . ARG A 1 378 ? 2.911 22.551 -25.828 1.00 56.78 378 ARG A O 1
ATOM 2962 N N . LYS A 1 379 ? 4.870 21.850 -26.669 1.00 53.31 379 LYS A N 1
ATOM 2963 C CA . LYS A 1 379 ? 4.562 22.193 -28.065 1.00 53.31 379 LYS A CA 1
ATOM 2964 C C . LYS A 1 379 ? 3.707 21.127 -28.759 1.00 53.31 379 LYS A C 1
ATOM 2966 O O . LYS A 1 379 ? 2.817 21.495 -29.515 1.00 53.31 379 LYS A O 1
ATOM 2971 N N . TYR A 1 380 ? 3.924 19.846 -28.463 1.00 49.97 380 TYR A N 1
ATOM 2972 C CA . TYR A 1 380 ? 3.139 18.724 -28.992 1.00 49.97 380 TYR A CA 1
ATOM 2973 C C . TYR A 1 380 ? 1.745 18.610 -28.370 1.00 49.97 380 TYR A C 1
ATOM 2975 O O . TYR A 1 380 ? 0.812 18.220 -29.065 1.00 49.97 380 TYR A O 1
ATOM 2983 N N . LEU A 1 381 ? 1.570 19.049 -27.117 1.00 47.88 381 LEU A N 1
ATOM 2984 C CA . LEU A 1 381 ? 0.255 19.214 -26.473 1.00 47.88 381 LEU A CA 1
ATOM 2985 C C . LEU A 1 381 ? -0.747 20.031 -27.306 1.00 47.88 381 LEU A C 1
ATOM 2987 O O . LEU A 1 381 ? -1.947 19.916 -27.084 1.00 47.88 381 LEU A O 1
ATOM 2991 N N . ASN A 1 382 ? -0.267 20.853 -28.243 1.00 45.66 382 ASN A N 1
ATOM 2992 C CA . ASN A 1 382 ? -1.111 21.674 -29.106 1.00 45.66 382 ASN A CA 1
ATOM 2993 C C . ASN A 1 382 ? -1.514 20.984 -30.425 1.00 45.66 382 ASN A C 1
ATOM 2995 O O . ASN A 1 382 ? -2.338 21.541 -31.143 1.00 45.66 382 ASN A O 1
ATOM 2999 N N . LEU A 1 383 ? -0.943 19.819 -30.768 1.00 43.03 383 LEU A N 1
ATOM 3000 C CA . LEU A 1 383 ? -1.124 19.157 -32.074 1.00 43.03 383 LEU A CA 1
ATOM 3001 C C . LEU A 1 383 ? -1.913 17.832 -32.017 1.00 43.03 383 LEU A C 1
ATOM 3003 O O . LEU A 1 383 ? -2.389 17.380 -33.053 1.00 43.03 383 LEU A O 1
ATOM 3007 N N . GLY A 1 384 ? -2.124 17.237 -30.840 1.00 40.91 384 GLY A N 1
ATOM 3008 C CA . GLY A 1 384 ? -2.958 16.041 -30.674 1.00 40.91 384 GLY A CA 1
ATOM 3009 C C . GLY A 1 384 ? -3.106 15.646 -29.202 1.00 40.91 384 GLY A C 1
ATOM 3010 O O . GLY A 1 384 ? -2.122 15.674 -28.473 1.00 40.91 384 GLY A O 1
ATOM 3011 N N . GLY A 1 385 ? -4.346 15.356 -28.782 1.00 41.59 385 GLY A N 1
ATOM 3012 C CA . GLY A 1 385 ? -4.780 14.763 -27.501 1.00 41.59 385 GLY A CA 1
ATOM 3013 C C . GLY A 1 385 ? -3.825 14.837 -26.299 1.00 41.59 385 GLY A C 1
ATOM 3014 O O . GLY A 1 385 ? -2.882 14.064 -26.179 1.00 41.59 385 GLY A O 1
ATOM 3015 N N . ALA A 1 386 ? -4.128 15.707 -25.333 1.00 35.66 386 ALA A N 1
ATOM 3016 C CA . ALA A 1 386 ? -3.245 16.069 -24.220 1.00 35.66 386 ALA A CA 1
ATOM 3017 C C . ALA A 1 386 ? -2.846 14.956 -23.218 1.00 35.66 386 ALA A C 1
ATOM 3019 O O . ALA A 1 386 ? -1.990 15.206 -22.365 1.00 35.66 386 ALA A O 1
ATOM 3020 N N . ASN A 1 387 ? -3.420 13.754 -23.310 1.00 38.00 387 ASN A N 1
ATOM 3021 C CA . ASN A 1 387 ? -3.207 12.684 -22.331 1.00 38.00 387 ASN A CA 1
ATOM 3022 C C . ASN A 1 387 ? -2.128 11.668 -22.745 1.00 38.00 387 ASN A C 1
ATOM 3024 O O . ASN A 1 387 ? -1.436 11.154 -21.876 1.00 38.00 387 ASN A O 1
ATOM 3028 N N . GLU A 1 388 ? -1.890 11.443 -24.038 1.00 38.94 388 GLU A N 1
ATOM 3029 C CA . GLU A 1 388 ? -1.041 10.330 -24.505 1.00 38.94 388 GLU A CA 1
ATOM 3030 C C . GLU A 1 388 ? 0.469 10.619 -24.403 1.00 38.94 388 GLU A C 1
ATOM 3032 O O . GLU A 1 388 ? 1.267 9.729 -24.133 1.00 38.94 388 GLU A O 1
ATOM 3037 N N . LEU A 1 389 ? 0.890 11.882 -24.549 1.00 35.53 389 LEU A N 1
ATOM 3038 C CA . LEU A 1 389 ? 2.314 12.267 -24.543 1.00 35.53 389 LEU A CA 1
ATOM 3039 C C . LEU A 1 389 ? 2.839 12.729 -23.176 1.00 35.53 389 LEU A C 1
ATOM 3041 O O . LEU A 1 389 ? 4.039 12.634 -22.915 1.00 35.53 389 LEU A O 1
ATOM 3045 N N . ARG A 1 390 ? 1.965 13.242 -22.295 1.00 35.78 390 ARG A N 1
ATOM 3046 C CA . ARG A 1 390 ? 2.326 13.567 -20.898 1.00 35.78 390 ARG A CA 1
ATOM 3047 C C . ARG A 1 390 ? 2.378 12.326 -20.013 1.00 35.78 390 ARG A C 1
ATOM 3049 O O . ARG A 1 390 ? 3.129 12.333 -19.043 1.00 35.78 390 ARG A O 1
ATOM 3056 N N . ALA A 1 391 ? 1.593 11.309 -20.359 1.00 36.06 391 ALA A N 1
ATOM 3057 C CA . ALA A 1 391 ? 1.465 10.062 -19.624 1.00 36.06 391 ALA A CA 1
ATOM 3058 C C . ALA A 1 391 ? 2.039 8.867 -20.387 1.00 36.06 391 ALA A C 1
ATOM 3060 O O . ALA A 1 391 ? 1.655 7.754 -20.079 1.00 36.06 391 ALA A O 1
ATOM 3061 N N . ALA A 1 392 ? 2.941 9.063 -21.355 1.00 37.12 392 ALA A N 1
ATOM 3062 C CA . ALA A 1 392 ? 3.798 7.972 -21.799 1.00 37.12 392 ALA A CA 1
ATOM 3063 C C . ALA A 1 392 ? 4.906 7.833 -20.743 1.00 37.12 392 ALA A C 1
ATOM 3065 O O . ALA A 1 392 ? 5.900 8.574 -20.833 1.00 37.12 392 ALA A O 1
ATOM 3066 N N . PRO A 1 393 ? 4.761 6.969 -19.711 1.00 42.94 393 PRO A N 1
ATOM 3067 C CA . PRO A 1 393 ? 5.911 6.586 -18.919 1.00 42.94 393 PRO A CA 1
ATOM 3068 C C . PRO A 1 393 ? 6.998 6.155 -19.900 1.00 42.94 393 PRO A C 1
ATOM 3070 O O . PRO A 1 393 ? 6.727 5.645 -20.990 1.00 42.94 393 PRO A O 1
ATOM 3073 N N . THR A 1 394 ? 8.249 6.406 -19.536 1.00 51.25 394 THR A N 1
ATOM 3074 C CA . THR A 1 394 ? 9.349 5.582 -20.036 1.00 51.25 394 THR A CA 1
ATOM 3075 C C . THR A 1 394 ? 8.851 4.142 -20.032 1.00 51.25 394 THR A C 1
ATOM 3077 O O . THR A 1 394 ? 8.501 3.648 -18.963 1.00 51.25 394 THR A O 1
ATOM 3080 N N . THR A 1 395 ? 8.672 3.539 -21.214 1.00 54.25 395 THR A N 1
ATOM 3081 C CA . THR A 1 395 ? 7.827 2.347 -21.430 1.00 54.25 395 THR A CA 1
ATOM 3082 C C . THR A 1 395 ? 8.243 1.171 -20.543 1.00 54.25 395 THR A C 1
ATOM 3084 O O . THR A 1 395 ? 7.493 0.221 -20.391 1.00 54.25 395 THR A O 1
ATOM 3087 N N . LEU A 1 396 ? 9.428 1.253 -19.933 1.00 62.09 396 LEU A N 1
ATOM 3088 C CA . LEU A 1 396 ? 10.073 0.237 -19.121 1.00 62.09 396 LEU A CA 1
ATOM 3089 C C . LEU A 1 396 ? 10.314 0.674 -17.668 1.00 62.09 396 LEU A C 1
ATOM 3091 O O . LEU A 1 396 ? 11.139 0.057 -17.001 1.00 62.09 396 LEU A O 1
ATOM 3095 N N . SER A 1 397 ? 9.646 1.713 -17.145 1.00 64.75 397 SER A N 1
ATOM 3096 C CA . SER A 1 397 ? 9.846 2.130 -15.742 1.00 64.75 397 SER A CA 1
ATOM 3097 C C . SER A 1 397 ? 9.570 0.997 -14.754 1.00 64.75 397 SER A C 1
ATOM 3099 O O . SER A 1 397 ? 10.281 0.869 -13.763 1.00 64.75 397 SER A O 1
ATOM 3101 N N . PHE A 1 398 ? 8.609 0.126 -15.072 1.00 63.91 398 PHE A N 1
ATOM 3102 C CA . PHE A 1 398 ? 8.324 -1.083 -14.300 1.00 63.91 398 PHE A CA 1
ATOM 3103 C C . PHE A 1 398 ? 9.496 -2.083 -14.296 1.00 63.91 398 PHE A C 1
ATOM 3105 O O . PHE A 1 398 ? 9.625 -2.864 -13.366 1.00 63.91 398 PHE A O 1
ATOM 3112 N N . LEU A 1 399 ? 10.389 -2.058 -15.297 1.00 71.56 399 LEU A N 1
ATOM 3113 C CA . LEU A 1 399 ? 11.601 -2.888 -15.338 1.00 71.56 399 LEU A CA 1
ATOM 3114 C C . LEU A 1 399 ? 12.779 -2.272 -14.580 1.00 71.56 399 LEU A C 1
ATOM 3116 O O . LEU A 1 399 ? 13.806 -2.935 -14.433 1.00 71.56 399 LEU A O 1
ATOM 3120 N N . TYR A 1 400 ? 12.691 -1.025 -14.109 1.00 81.81 400 TYR A N 1
ATOM 3121 C CA . TYR A 1 400 ? 13.841 -0.357 -13.493 1.00 81.81 400 TYR A CA 1
ATOM 3122 C C . TYR A 1 400 ? 14.340 -1.078 -12.245 1.00 81.81 400 TYR A C 1
ATOM 3124 O O . TYR A 1 400 ? 15.550 -1.107 -12.030 1.00 81.81 400 TYR A O 1
ATOM 3132 N N . GLY A 1 401 ? 13.451 -1.703 -11.468 1.00 74.25 401 GLY A N 1
ATOM 3133 C CA . GLY A 1 401 ? 13.827 -2.599 -10.375 1.00 74.25 401 GLY A CA 1
ATOM 3134 C C . GLY A 1 401 ? 14.714 -3.751 -10.844 1.00 74.25 401 GLY A C 1
ATOM 3135 O O . GLY A 1 401 ? 15.865 -3.860 -10.421 1.00 74.25 401 GLY A O 1
ATOM 3136 N N . ALA A 1 402 ? 14.233 -4.530 -11.817 1.00 77.00 402 ALA A N 1
ATOM 3137 C CA . ALA A 1 402 ? 14.980 -5.640 -12.410 1.00 77.00 402 ALA A CA 1
ATOM 3138 C C . ALA A 1 402 ? 16.331 -5.194 -12.995 1.00 77.00 402 ALA A C 1
ATOM 3140 O O . ALA A 1 402 ? 17.359 -5.826 -12.753 1.00 77.00 402 ALA A O 1
ATOM 3141 N N . ILE A 1 403 ? 16.357 -4.074 -13.722 1.00 84.44 403 ILE A N 1
ATOM 3142 C CA . ILE A 1 403 ? 17.593 -3.520 -14.286 1.00 84.44 403 ILE A CA 1
ATOM 3143 C C . ILE A 1 403 ? 18.540 -3.103 -13.161 1.00 84.44 403 ILE A C 1
ATOM 3145 O O . ILE A 1 403 ? 19.726 -3.420 -13.218 1.00 84.44 403 ILE A O 1
ATOM 3149 N N . ARG A 1 404 ? 18.044 -2.471 -12.094 1.00 86.75 404 ARG A N 1
ATOM 3150 C CA . ARG A 1 404 ? 18.854 -2.121 -10.922 1.00 86.75 404 ARG A CA 1
ATOM 3151 C C . ARG A 1 404 ? 19.508 -3.361 -10.315 1.00 86.75 404 ARG A C 1
ATOM 3153 O O . ARG A 1 404 ? 20.695 -3.300 -10.020 1.00 86.75 404 ARG A O 1
ATOM 3160 N N . THR A 1 405 ? 18.804 -4.487 -10.217 1.00 79.06 405 THR A N 1
ATOM 3161 C CA . THR A 1 405 ? 19.371 -5.768 -9.751 1.00 79.06 405 THR A CA 1
ATOM 3162 C C . THR A 1 405 ? 20.471 -6.306 -10.680 1.00 79.06 405 THR A C 1
ATOM 3164 O O . THR A 1 405 ? 21.401 -6.972 -10.223 1.00 79.06 405 THR A O 1
ATOM 3167 N N . ILE A 1 406 ? 20.433 -5.987 -11.978 1.00 84.69 406 ILE A N 1
ATOM 3168 C CA . ILE A 1 406 ? 21.507 -6.330 -12.926 1.00 84.69 406 ILE A CA 1
ATOM 3169 C C . ILE A 1 406 ? 22.735 -5.436 -12.719 1.00 84.69 406 ILE A C 1
ATOM 3171 O O . ILE A 1 406 ? 23.855 -5.943 -12.711 1.00 84.69 406 ILE A O 1
ATOM 3175 N N . VAL A 1 407 ? 22.546 -4.119 -12.566 1.00 87.69 407 VAL A N 1
ATOM 3176 C CA . VAL A 1 407 ? 23.666 -3.159 -12.583 1.00 87.69 407 VAL A CA 1
ATOM 3177 C C . VAL A 1 407 ? 24.250 -2.866 -11.189 1.00 87.69 407 VAL A C 1
ATOM 3179 O O . VAL A 1 407 ? 25.436 -2.566 -11.065 1.00 87.69 407 VAL A O 1
ATOM 3182 N N . ALA A 1 408 ? 23.464 -2.981 -10.115 1.00 86.75 408 ALA A N 1
ATOM 3183 C CA . ALA A 1 408 ? 23.908 -2.697 -8.744 1.00 86.75 408 ALA A CA 1
ATOM 3184 C C . ALA A 1 408 ? 25.117 -3.532 -8.268 1.00 86.75 408 ALA A C 1
ATOM 3186 O O . ALA A 1 408 ? 25.961 -2.963 -7.577 1.00 86.75 408 ALA A O 1
ATOM 3187 N N . PRO A 1 409 ? 25.256 -4.829 -8.623 1.00 86.31 409 PRO A N 1
ATOM 3188 C CA . PRO A 1 409 ? 26.388 -5.646 -8.179 1.00 86.31 409 PRO A CA 1
ATOM 3189 C C . PRO A 1 409 ? 27.726 -5.328 -8.859 1.00 86.31 409 PRO A C 1
ATOM 3191 O O . PRO A 1 409 ? 28.743 -5.895 -8.461 1.00 86.31 409 PRO A O 1
ATOM 3194 N N . LEU A 1 410 ? 27.746 -4.493 -9.904 1.00 87.25 410 LEU A N 1
ATOM 3195 C CA . LEU A 1 410 ? 28.985 -4.167 -10.610 1.00 87.25 410 LEU A CA 1
ATOM 3196 C C . LEU A 1 410 ? 29.951 -3.412 -9.688 1.00 87.25 410 LEU A C 1
ATOM 3198 O O . LEU A 1 410 ? 29.549 -2.539 -8.916 1.00 87.25 410 LEU A O 1
ATOM 3202 N N . ASP A 1 411 ? 31.242 -3.720 -9.793 1.00 88.06 411 ASP A N 1
ATOM 3203 C CA . ASP A 1 411 ? 32.272 -2.944 -9.108 1.00 88.06 411 ASP A CA 1
ATOM 3204 C C . ASP A 1 411 ? 32.479 -1.573 -9.772 1.00 88.06 411 ASP A C 1
ATOM 3206 O O . ASP A 1 411 ? 32.005 -1.298 -10.877 1.00 88.06 411 ASP A O 1
ATOM 3210 N N . ARG A 1 412 ? 33.199 -0.682 -9.081 1.00 88.75 412 ARG A N 1
ATOM 3211 C CA . ARG A 1 412 ? 33.463 0.684 -9.556 1.00 88.75 412 ARG A CA 1
ATOM 3212 C C . ARG A 1 412 ? 34.080 0.722 -10.959 1.00 88.75 412 ARG A C 1
ATOM 3214 O O . ARG A 1 412 ? 33.731 1.605 -11.736 1.00 88.75 412 ARG A O 1
ATOM 3221 N N . THR A 1 413 ? 34.997 -0.190 -11.274 1.00 90.38 413 THR A N 1
ATOM 3222 C CA . THR A 1 413 ? 35.677 -0.217 -12.577 1.00 90.38 413 THR A CA 1
ATOM 3223 C C . THR A 1 413 ? 34.709 -0.638 -13.678 1.00 90.38 413 THR A C 1
ATOM 3225 O O . THR A 1 413 ? 34.553 0.079 -14.660 1.00 90.38 413 THR A O 1
ATOM 3228 N N . SER A 1 414 ? 33.972 -1.726 -13.460 1.00 90.56 414 SER A N 1
ATOM 3229 C CA . SER A 1 414 ? 32.936 -2.229 -14.365 1.00 90.56 414 SER A CA 1
ATOM 3230 C C . SER A 1 414 ? 31.848 -1.187 -14.621 1.00 90.56 414 SER A C 1
ATOM 3232 O O . SER A 1 414 ? 31.332 -1.093 -15.733 1.00 90.56 414 SER A O 1
ATOM 3234 N N . TRP A 1 415 ? 31.526 -0.384 -13.606 1.00 89.69 415 TRP A N 1
ATOM 3235 C CA . TRP A 1 415 ? 30.609 0.747 -13.707 1.00 89.69 415 TRP A CA 1
ATOM 3236 C C . TRP A 1 415 ? 31.109 1.857 -14.624 1.00 89.69 415 TRP A C 1
ATOM 3238 O O . TRP A 1 415 ? 30.358 2.338 -15.469 1.00 89.69 415 TRP A O 1
ATOM 3248 N N . LEU A 1 416 ? 32.361 2.282 -14.463 1.00 91.56 416 LEU A N 1
ATOM 3249 C CA . LEU A 1 416 ? 32.933 3.328 -15.308 1.00 91.56 416 LEU A CA 1
ATOM 3250 C C . LEU A 1 416 ? 33.059 2.853 -16.759 1.00 91.56 416 LEU A C 1
ATOM 3252 O O . LEU A 1 416 ? 32.669 3.592 -17.661 1.00 91.56 416 LEU A O 1
ATOM 3256 N N . ASP A 1 417 ? 33.478 1.604 -16.972 1.00 92.50 417 ASP A N 1
ATOM 3257 C CA . ASP A 1 417 ? 33.543 0.988 -18.301 1.00 92.50 417 ASP A CA 1
ATOM 3258 C C . ASP A 1 417 ? 32.155 0.905 -18.958 1.00 92.50 417 ASP A C 1
ATOM 3260 O O . ASP A 1 417 ? 32.005 1.149 -20.156 1.00 92.50 417 ASP A O 1
ATOM 3264 N N . LEU A 1 418 ? 31.123 0.568 -18.177 1.00 92.19 418 LEU A N 1
ATOM 3265 C CA . LEU A 1 418 ? 29.733 0.544 -18.631 1.00 92.19 418 LEU A CA 1
ATOM 3266 C C . LEU A 1 418 ? 29.269 1.935 -19.079 1.00 92.19 418 LEU A C 1
ATOM 3268 O O . LEU A 1 418 ? 28.695 2.075 -20.158 1.00 92.19 418 LEU A O 1
ATOM 3272 N N . VAL A 1 419 ? 29.523 2.967 -18.272 1.00 92.56 419 VAL A N 1
ATOM 3273 C CA . VAL A 1 419 ? 29.170 4.349 -18.623 1.00 92.56 419 VAL A CA 1
ATOM 3274 C C . VAL A 1 419 ? 29.925 4.799 -19.871 1.00 92.56 419 VAL A C 1
ATOM 3276 O O . VAL A 1 419 ? 29.318 5.397 -20.755 1.00 92.56 419 VAL A O 1
ATOM 3279 N N . GLU A 1 420 ? 31.215 4.481 -19.985 1.00 94.00 420 GLU A N 1
ATOM 3280 C CA . GLU A 1 420 ? 32.018 4.809 -21.166 1.00 94.00 420 GLU A CA 1
ATOM 3281 C C . GLU A 1 420 ? 31.477 4.118 -22.432 1.00 94.00 420 GLU A C 1
ATOM 3283 O O . GLU A 1 420 ? 31.418 4.723 -23.507 1.00 94.00 420 GLU A O 1
ATOM 3288 N N . ASP A 1 421 ? 31.016 2.870 -22.326 1.00 91.88 421 ASP A N 1
ATOM 3289 C CA . ASP A 1 421 ? 30.353 2.168 -23.427 1.00 91.88 421 ASP A CA 1
ATOM 3290 C C . ASP A 1 421 ? 29.067 2.872 -23.875 1.00 91.88 421 ASP A C 1
ATOM 3292 O O . ASP A 1 421 ? 28.865 3.071 -25.077 1.00 91.88 421 ASP A O 1
ATOM 3296 N N . LEU A 1 422 ? 28.207 3.271 -22.935 1.00 89.56 422 LEU A N 1
ATOM 3297 C CA . LEU A 1 422 ? 26.950 3.968 -23.233 1.00 89.56 422 LEU A CA 1
ATOM 3298 C C . LEU A 1 422 ? 27.203 5.357 -23.827 1.00 89.56 422 LEU A C 1
ATOM 3300 O O . LEU A 1 422 ? 26.602 5.734 -24.836 1.00 89.56 422 LEU A O 1
ATOM 3304 N N . GLU A 1 423 ? 28.164 6.078 -23.257 1.00 91.00 423 GLU A N 1
ATOM 3305 C CA . GLU A 1 423 ? 28.637 7.380 -23.717 1.00 91.00 423 GLU A CA 1
ATOM 3306 C C . GLU A 1 423 ? 29.161 7.334 -25.164 1.00 91.00 423 GLU A C 1
ATOM 3308 O O . GLU A 1 423 ? 28.965 8.279 -25.936 1.00 91.00 423 GLU A O 1
ATOM 3313 N N . ARG A 1 424 ? 29.827 6.243 -25.561 1.00 89.50 424 ARG A N 1
ATOM 3314 C CA . ARG A 1 424 ? 30.290 6.038 -26.945 1.00 89.50 424 ARG A CA 1
ATOM 3315 C C . ARG A 1 424 ? 29.158 5.680 -27.904 1.00 89.50 424 ARG A C 1
ATOM 3317 O O . ARG A 1 424 ? 29.252 6.001 -29.088 1.00 89.50 424 ARG A O 1
ATOM 3324 N N . ARG A 1 425 ? 28.104 5.023 -27.413 1.00 85.75 425 ARG A N 1
ATOM 3325 C CA . ARG A 1 425 ? 26.954 4.583 -28.221 1.00 85.75 425 ARG A CA 1
ATOM 3326 C C . ARG A 1 425 ? 25.953 5.698 -28.504 1.00 85.75 425 ARG A C 1
ATOM 3328 O O . ARG A 1 425 ? 25.286 5.637 -29.533 1.00 85.75 425 ARG A O 1
ATOM 3335 N N . SER A 1 426 ? 25.862 6.716 -27.647 1.00 82.81 426 SER A N 1
ATOM 3336 C CA . SER A 1 426 ? 24.961 7.853 -27.859 1.00 82.81 426 SER A CA 1
ATOM 3337 C C . SER A 1 426 ? 25.663 9.195 -27.701 1.00 82.81 426 SER A C 1
ATOM 3339 O O . SER A 1 426 ? 26.161 9.552 -26.636 1.00 82.81 426 SER A O 1
ATOM 3341 N N . VAL A 1 427 ? 25.598 10.009 -28.755 1.00 78.19 427 VAL A N 1
ATOM 3342 C CA . VAL A 1 427 ? 26.011 11.421 -28.709 1.00 78.19 427 VAL A CA 1
ATOM 3343 C C . VAL A 1 427 ? 25.124 12.268 -27.789 1.00 78.19 427 VAL A C 1
ATOM 3345 O O . VAL A 1 427 ? 25.527 13.359 -27.399 1.00 78.19 427 VAL A O 1
ATOM 3348 N N . PHE A 1 428 ? 23.945 11.762 -27.412 1.00 77.25 428 PHE A N 1
ATOM 3349 C CA . PHE A 1 428 ? 23.012 12.416 -26.493 1.00 77.25 428 PHE A CA 1
ATOM 3350 C C . PHE A 1 428 ? 23.246 12.039 -25.028 1.00 77.25 428 PHE A C 1
ATOM 3352 O O . PHE A 1 428 ? 22.517 12.522 -24.162 1.00 77.25 428 PHE A O 1
ATOM 3359 N N . TRP A 1 429 ? 24.247 11.199 -24.737 1.00 84.44 429 TRP A N 1
ATOM 3360 C CA . TRP A 1 429 ? 24.611 10.890 -23.361 1.00 84.44 429 TRP A CA 1
ATOM 3361 C C . TRP A 1 429 ? 25.013 12.175 -22.612 1.00 84.44 429 TRP A C 1
ATOM 3363 O O . TRP A 1 429 ? 25.861 12.923 -23.124 1.00 84.44 429 TRP A O 1
ATOM 3373 N N . PRO A 1 430 ? 24.434 12.459 -21.429 1.00 85.19 430 PRO A N 1
ATOM 3374 C CA . PRO A 1 430 ? 24.649 13.729 -20.751 1.00 85.19 430 PRO A CA 1
ATOM 3375 C C . PRO A 1 430 ? 26.108 13.943 -20.364 1.00 85.19 430 PRO A C 1
ATOM 3377 O O . PRO A 1 430 ? 26.765 13.038 -19.845 1.00 85.19 430 PRO A O 1
ATOM 3380 N N . VAL A 1 431 ? 26.621 15.157 -20.572 1.00 86.56 431 VAL A N 1
ATOM 3381 C CA . VAL A 1 431 ? 28.022 15.486 -20.255 1.00 86.56 431 VAL A CA 1
ATOM 3382 C C . VAL A 1 431 ? 28.339 15.298 -18.765 1.00 86.56 431 VAL A C 1
ATOM 3384 O O . VAL A 1 431 ? 29.439 14.874 -18.410 1.00 86.56 431 VAL A O 1
ATOM 3387 N N . ASP A 1 432 ? 27.362 15.563 -17.902 1.00 86.12 432 ASP A N 1
ATOM 3388 C CA . ASP A 1 432 ? 27.424 15.422 -16.448 1.00 86.12 432 ASP A CA 1
ATOM 3389 C C . ASP A 1 432 ? 27.332 13.967 -15.960 1.00 86.12 432 ASP A C 1
ATOM 3391 O O . ASP A 1 432 ? 27.674 13.698 -14.813 1.00 86.12 432 ASP A O 1
ATOM 3395 N N . LEU A 1 433 ? 26.958 13.028 -16.835 1.00 88.44 433 LEU A N 1
ATOM 3396 C CA . LEU A 1 433 ? 26.939 11.587 -16.559 1.00 88.44 433 LEU A CA 1
ATOM 3397 C C . LEU A 1 433 ? 28.041 10.825 -17.310 1.00 88.44 433 LEU A C 1
ATOM 3399 O O . LEU A 1 433 ? 27.987 9.604 -17.412 1.00 88.44 433 LEU A O 1
ATOM 3403 N N . THR A 1 434 ? 29.038 11.520 -17.862 1.00 90.94 434 THR A N 1
ATOM 3404 C CA . THR A 1 434 ? 30.195 10.875 -18.510 1.00 90.94 434 THR A CA 1
ATOM 3405 C C . THR A 1 434 ? 31.083 10.171 -17.490 1.00 90.94 434 THR A C 1
ATOM 3407 O O . THR A 1 434 ? 31.205 10.628 -16.349 1.00 90.94 434 THR A O 1
ATOM 3410 N N . ALA A 1 435 ? 31.769 9.100 -17.904 1.00 92.00 435 ALA A N 1
ATOM 3411 C CA . ALA A 1 435 ? 32.619 8.314 -17.001 1.00 92.00 435 ALA A CA 1
ATOM 3412 C C . ALA A 1 435 ? 33.671 9.200 -16.310 1.00 92.00 435 ALA A C 1
ATOM 3414 O O . ALA A 1 435 ? 33.865 9.125 -15.100 1.00 92.00 435 ALA A O 1
ATOM 3415 N N . ARG A 1 436 ? 34.256 10.145 -17.057 1.00 93.06 436 ARG A N 1
ATOM 3416 C CA . ARG A 1 436 ? 35.226 11.129 -16.551 1.00 93.06 436 ARG A CA 1
ATOM 3417 C C . ARG A 1 436 ? 34.660 12.063 -15.474 1.00 93.06 436 ARG A C 1
ATOM 3419 O O . ARG A 1 436 ? 35.393 12.472 -14.580 1.00 93.06 436 ARG A O 1
ATOM 3426 N N . VAL A 1 437 ? 33.393 12.471 -15.587 1.00 89.62 437 VAL A N 1
ATOM 3427 C CA . VAL A 1 437 ? 32.749 13.360 -14.600 1.00 89.62 437 VAL A CA 1
ATOM 3428 C C . VAL A 1 437 ? 32.309 12.573 -13.368 1.00 89.62 437 VAL A C 1
ATOM 3430 O O . VAL A 1 437 ? 32.410 13.078 -12.249 1.00 89.62 437 VAL A O 1
ATOM 3433 N N . LEU A 1 438 ? 31.873 11.329 -13.561 1.00 87.81 438 LEU A N 1
ATOM 3434 C CA . LEU A 1 438 ? 31.456 10.456 -12.472 1.00 87.81 438 LEU A CA 1
ATOM 3435 C C . LEU A 1 438 ? 32.645 9.903 -11.680 1.00 87.81 438 LEU A C 1
ATOM 3437 O O . LEU A 1 438 ? 32.548 9.811 -10.464 1.00 87.81 438 LEU A O 1
ATOM 3441 N N . GLU A 1 439 ? 33.782 9.597 -12.310 1.00 91.75 439 GLU A N 1
ATOM 3442 C CA . GLU A 1 439 ? 34.937 8.949 -11.667 1.00 91.75 439 GLU A CA 1
ATOM 3443 C C . GLU A 1 439 ? 35.354 9.568 -10.315 1.00 91.75 439 GLU A C 1
ATOM 3445 O O . GLU A 1 439 ? 35.528 8.798 -9.367 1.00 91.75 439 GLU A O 1
ATOM 3450 N N . PRO A 1 440 ? 35.471 10.903 -10.145 1.00 88.19 440 PRO A N 1
ATOM 3451 C CA . PRO A 1 440 ? 35.864 11.505 -8.868 1.00 88.19 440 PRO A CA 1
ATOM 3452 C C . PRO A 1 440 ? 34.766 11.468 -7.796 1.00 88.19 440 PRO A C 1
ATOM 3454 O O . PRO A 1 440 ? 35.066 11.587 -6.610 1.00 88.19 440 PRO A O 1
ATOM 3457 N N . THR A 1 441 ? 33.500 11.362 -8.207 1.00 82.62 441 THR A N 1
ATOM 3458 C CA . THR A 1 441 ? 32.322 11.436 -7.325 1.00 82.62 441 THR A CA 1
ATOM 3459 C C . THR A 1 441 ? 31.717 10.067 -7.028 1.00 82.62 441 THR A C 1
ATOM 3461 O O . THR A 1 441 ? 30.991 9.922 -6.041 1.00 82.62 441 THR A O 1
ATOM 3464 N N . LEU A 1 442 ? 32.059 9.055 -7.833 1.00 81.12 442 LEU A N 1
ATOM 3465 C CA . LEU A 1 442 ? 31.601 7.688 -7.667 1.00 81.12 442 LEU A CA 1
ATOM 3466 C C . LEU A 1 442 ? 32.128 7.141 -6.339 1.00 81.12 442 LEU A C 1
ATOM 3468 O O . LEU A 1 442 ? 33.331 6.932 -6.142 1.00 81.12 442 LEU A O 1
ATOM 3472 N N . ARG A 1 443 ? 31.205 6.907 -5.409 1.00 78.31 443 ARG A N 1
ATOM 3473 C CA . ARG A 1 443 ? 31.493 6.177 -4.175 1.00 78.31 443 ARG A CA 1
ATOM 3474 C C . ARG A 1 443 ? 31.848 4.725 -4.514 1.00 78.31 443 ARG A C 1
ATOM 3476 O O . ARG A 1 443 ? 31.604 4.257 -5.623 1.00 78.31 443 ARG A O 1
ATOM 3483 N N . ALA A 1 444 ? 32.407 4.000 -3.542 1.00 71.19 444 ALA A N 1
ATOM 3484 C CA . ALA A 1 444 ? 32.674 2.565 -3.695 1.00 71.19 444 ALA A CA 1
ATOM 3485 C C . ALA A 1 444 ? 31.407 1.768 -4.071 1.00 71.19 444 ALA A C 1
ATOM 3487 O O . ALA A 1 444 ? 31.505 0.756 -4.753 1.00 71.19 444 ALA A O 1
ATOM 3488 N N . THR A 1 445 ? 30.236 2.266 -3.667 1.00 70.31 445 THR A N 1
ATOM 3489 C CA . THR A 1 445 ? 28.910 1.771 -4.040 1.00 70.31 445 THR A CA 1
ATOM 3490 C C . THR A 1 445 ? 28.015 2.942 -4.441 1.00 70.31 445 THR A C 1
ATOM 3492 O O . THR A 1 445 ? 27.943 3.950 -3.733 1.00 70.31 445 THR A O 1
ATOM 3495 N N . LEU A 1 446 ? 27.340 2.818 -5.585 1.00 78.56 446 LEU A N 1
ATOM 3496 C CA . LEU A 1 446 ? 26.344 3.791 -6.033 1.00 78.56 446 LEU A CA 1
ATOM 3497 C C . LEU A 1 446 ? 25.106 3.756 -5.139 1.00 78.56 446 LEU A C 1
ATOM 3499 O O . LEU A 1 446 ? 24.704 2.696 -4.656 1.00 78.56 446 LEU A O 1
ATOM 3503 N N . THR A 1 447 ? 24.485 4.915 -4.924 1.00 81.38 447 THR A N 1
ATOM 3504 C CA . THR A 1 447 ? 23.204 4.956 -4.215 1.00 81.38 447 THR A CA 1
ATOM 3505 C C . THR A 1 447 ? 22.073 4.489 -5.141 1.00 81.38 447 THR A C 1
ATOM 3507 O O . THR A 1 447 ? 22.177 4.637 -6.362 1.00 81.38 447 THR A O 1
ATOM 3510 N N . PRO A 1 448 ? 20.946 3.982 -4.606 1.00 77.00 448 PRO A N 1
ATOM 3511 C CA . PRO A 1 448 ? 19.776 3.640 -5.422 1.00 77.00 448 PRO A CA 1
ATOM 3512 C C . PRO A 1 448 ? 19.269 4.798 -6.300 1.00 77.00 448 PRO A C 1
ATOM 3514 O O . PRO A 1 448 ? 18.754 4.568 -7.397 1.00 77.00 448 PRO A O 1
ATOM 3517 N N . SER A 1 449 ? 19.452 6.042 -5.843 1.00 75.31 449 SER 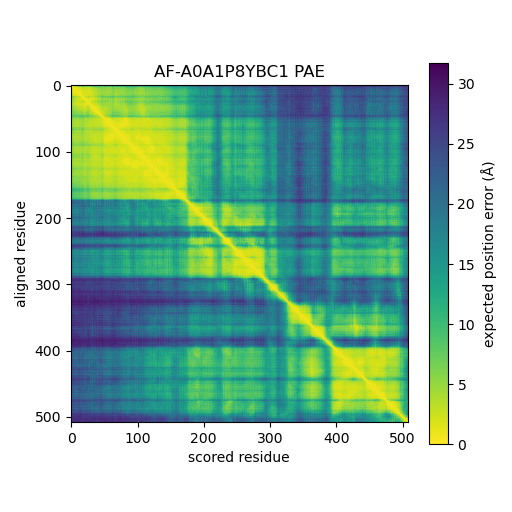A N 1
ATOM 3518 C CA . SER A 1 449 ? 19.110 7.246 -6.604 1.00 75.31 449 SER A CA 1
ATOM 3519 C C . SER A 1 449 ? 20.016 7.430 -7.823 1.00 75.31 449 SER A C 1
ATOM 3521 O O . SER A 1 449 ? 19.516 7.734 -8.904 1.00 75.31 449 SER A O 1
ATOM 3523 N N . ASP A 1 450 ? 21.326 7.211 -7.675 1.00 81.50 450 ASP A N 1
ATOM 3524 C CA . ASP A 1 450 ? 22.288 7.322 -8.783 1.00 81.50 450 ASP A CA 1
ATOM 3525 C C . ASP A 1 450 ? 21.994 6.271 -9.862 1.00 81.50 450 ASP A C 1
ATOM 3527 O O . ASP A 1 450 ? 21.959 6.578 -11.054 1.00 81.50 450 ASP A O 1
ATOM 3531 N N . LEU A 1 451 ? 21.702 5.038 -9.430 1.00 85.75 451 LEU A N 1
ATOM 3532 C CA . LEU A 1 451 ? 21.313 3.938 -10.314 1.00 85.75 451 LEU A CA 1
ATOM 3533 C C . LEU A 1 451 ? 20.049 4.271 -11.103 1.00 85.75 451 LEU A C 1
ATOM 3535 O O . LEU A 1 451 ? 20.008 4.087 -12.315 1.00 85.75 451 LEU A O 1
ATOM 3539 N N . THR A 1 452 ? 19.028 4.787 -10.421 1.00 82.75 452 THR A N 1
ATOM 3540 C CA . THR A 1 452 ? 17.749 5.136 -11.051 1.00 82.75 452 THR A CA 1
ATOM 3541 C C . THR A 1 452 ? 17.930 6.254 -12.073 1.00 82.75 452 THR A C 1
ATOM 3543 O O . THR A 1 452 ? 17.460 6.128 -13.200 1.00 82.75 452 THR A O 1
ATOM 3546 N N . ALA A 1 453 ? 18.688 7.302 -11.736 1.00 81.31 453 ALA A N 1
ATOM 3547 C CA . ALA A 1 453 ? 18.971 8.398 -12.659 1.00 81.31 453 ALA A CA 1
ATOM 3548 C C . ALA A 1 453 ? 19.708 7.924 -13.924 1.00 81.31 453 ALA A C 1
ATOM 3550 O O . ALA A 1 453 ? 19.416 8.387 -15.030 1.00 81.31 453 ALA A O 1
ATOM 3551 N N . LEU A 1 454 ? 20.639 6.978 -13.781 1.00 86.19 454 LEU A N 1
ATOM 3552 C CA . LEU A 1 454 ? 21.351 6.406 -14.917 1.00 86.19 454 LEU A CA 1
ATOM 3553 C C . LEU A 1 454 ? 20.453 5.510 -15.775 1.00 86.19 454 LEU A C 1
ATOM 3555 O O . LEU A 1 454 ? 20.458 5.659 -16.993 1.00 86.19 454 LEU A O 1
ATOM 3559 N N . ILE A 1 455 ? 19.678 4.611 -15.163 1.00 87.75 455 ILE A N 1
ATOM 3560 C CA . ILE A 1 455 ? 18.736 3.739 -15.880 1.00 87.75 455 ILE A CA 1
ATOM 3561 C C . ILE A 1 455 ? 17.736 4.595 -16.660 1.00 87.75 455 ILE A C 1
ATOM 3563 O O . ILE A 1 455 ? 17.550 4.386 -17.855 1.00 87.75 455 ILE A O 1
ATOM 3567 N N . GLU A 1 456 ? 17.176 5.625 -16.023 1.00 82.62 456 GLU A N 1
ATOM 3568 C CA . GLU A 1 456 ? 16.308 6.592 -16.690 1.00 82.62 456 GLU A CA 1
ATOM 3569 C C . GLU A 1 456 ? 17.005 7.298 -17.850 1.00 82.62 456 GLU A C 1
ATOM 3571 O O . GLU A 1 456 ? 16.400 7.515 -18.896 1.00 82.62 456 GLU A O 1
ATOM 3576 N N . THR A 1 457 ? 18.268 7.684 -17.683 1.00 84.25 457 THR A N 1
ATOM 3577 C CA . THR A 1 457 ? 19.042 8.338 -18.744 1.00 84.25 457 THR A CA 1
ATOM 3578 C C . THR A 1 457 ? 19.297 7.393 -19.912 1.00 84.25 457 THR A C 1
ATOM 3580 O O . THR A 1 457 ? 19.120 7.791 -21.064 1.00 84.25 457 THR A O 1
ATOM 3583 N N . ALA A 1 458 ? 19.675 6.146 -19.632 1.00 85.75 458 ALA A N 1
ATOM 3584 C CA . ALA A 1 458 ? 19.867 5.117 -20.640 1.00 85.75 458 ALA A CA 1
ATOM 3585 C C . ALA A 1 458 ? 18.562 4.849 -21.390 1.00 85.75 458 ALA A C 1
ATOM 3587 O O . ALA A 1 458 ? 18.577 4.846 -22.618 1.00 85.75 458 ALA A O 1
ATOM 3588 N N . ASP A 1 459 ? 17.435 4.727 -20.687 1.00 81.12 459 ASP A N 1
ATOM 3589 C CA . ASP A 1 459 ? 16.127 4.555 -21.317 1.00 81.12 459 ASP A CA 1
ATOM 3590 C C . ASP A 1 459 ? 15.756 5.746 -22.208 1.00 81.12 459 ASP A C 1
ATOM 3592 O O . ASP A 1 459 ? 15.388 5.571 -23.366 1.00 81.12 459 ASP A O 1
ATOM 3596 N N . ARG A 1 460 ? 15.977 6.980 -21.738 1.00 72.62 460 ARG A N 1
ATOM 3597 C CA . ARG A 1 460 ? 15.753 8.205 -22.535 1.00 72.62 460 ARG A CA 1
ATOM 3598 C C . ARG A 1 460 ? 16.653 8.284 -23.773 1.00 72.62 460 ARG A C 1
ATOM 3600 O O . ARG A 1 460 ? 16.257 8.819 -24.810 1.00 72.62 460 ARG A O 1
ATOM 3607 N N . CYS A 1 461 ? 17.861 7.734 -23.684 1.00 73.38 461 CYS A N 1
ATOM 3608 C CA . CYS A 1 461 ? 18.767 7.603 -24.821 1.00 73.38 461 CYS A CA 1
ATOM 3609 C C . CYS A 1 461 ? 18.420 6.407 -25.727 1.00 73.38 461 CYS A C 1
ATOM 3611 O O . CYS A 1 461 ? 19.058 6.252 -26.766 1.00 73.38 461 CYS A O 1
ATOM 3613 N N . GLY A 1 462 ? 17.437 5.575 -25.359 1.00 74.31 462 GLY A N 1
ATOM 3614 C CA . GLY A 1 462 ? 17.126 4.288 -25.990 1.00 74.31 462 GLY A CA 1
ATOM 3615 C C . GLY A 1 462 ? 18.291 3.297 -25.957 1.00 74.31 462 GLY A C 1
ATOM 3616 O O . GLY A 1 462 ? 18.454 2.481 -26.857 1.00 74.31 462 GLY A O 1
ATOM 3617 N N . LEU A 1 463 ? 19.115 3.389 -24.916 1.00 82.75 463 LEU A N 1
ATOM 3618 C CA . LEU A 1 463 ? 20.247 2.513 -24.627 1.00 82.75 463 LEU A CA 1
ATOM 3619 C C . LEU A 1 463 ? 19.923 1.505 -23.518 1.00 82.75 463 LEU A C 1
ATOM 3621 O O . LEU A 1 463 ? 20.835 0.942 -22.927 1.00 82.75 463 LEU A O 1
ATOM 3625 N N . ILE A 1 464 ? 18.651 1.285 -23.186 1.00 82.06 464 ILE A N 1
ATOM 3626 C CA . ILE A 1 464 ? 18.268 0.402 -22.075 1.00 82.06 464 ILE A CA 1
ATOM 3627 C C . ILE A 1 464 ? 18.742 -1.043 -22.296 1.00 82.06 464 ILE A C 1
ATOM 3629 O O . ILE A 1 464 ? 19.280 -1.673 -21.392 1.00 82.06 464 ILE A O 1
ATOM 3633 N N . VAL A 1 465 ? 18.645 -1.529 -23.534 1.00 80.50 465 VAL A N 1
ATOM 3634 C CA . VAL A 1 465 ? 19.127 -2.852 -23.947 1.00 80.50 465 VAL A CA 1
ATOM 3635 C C . VAL A 1 465 ? 20.649 -2.881 -23.940 1.00 80.50 465 VAL A C 1
ATOM 3637 O O . VAL A 1 465 ? 21.248 -3.812 -23.419 1.00 80.50 465 VAL A O 1
ATOM 3640 N N . ASP A 1 466 ? 21.290 -1.828 -24.452 1.00 85.12 466 ASP A N 1
ATOM 3641 C CA . ASP A 1 466 ? 22.745 -1.688 -24.412 1.00 85.12 466 ASP A CA 1
ATOM 3642 C C . ASP A 1 466 ? 23.284 -1.670 -22.973 1.00 85.12 466 ASP A C 1
ATOM 3644 O O . ASP A 1 466 ? 24.319 -2.278 -22.706 1.00 85.12 466 ASP A O 1
ATOM 3648 N N . LEU A 1 467 ? 22.567 -1.025 -22.046 1.00 88.56 467 LEU A N 1
ATOM 3649 C CA . LEU A 1 467 ? 22.860 -1.010 -20.615 1.00 88.56 467 LEU A CA 1
ATOM 3650 C C . LEU A 1 467 ? 22.757 -2.421 -20.037 1.00 88.56 467 LEU A C 1
ATOM 3652 O O . LEU A 1 467 ? 23.687 -2.864 -19.370 1.00 88.56 467 LEU A O 1
ATOM 3656 N N . ILE A 1 468 ? 21.664 -3.136 -20.311 1.00 85.94 468 ILE A N 1
ATOM 3657 C CA . ILE A 1 468 ? 21.458 -4.511 -19.837 1.00 85.94 468 ILE A CA 1
ATOM 3658 C C . ILE A 1 468 ? 22.528 -5.450 -20.402 1.00 85.94 468 ILE A C 1
ATOM 3660 O O . ILE A 1 468 ? 23.095 -6.252 -19.663 1.00 85.94 468 ILE A O 1
ATOM 3664 N N . ASP A 1 469 ? 22.854 -5.338 -21.686 1.00 84.62 469 ASP A N 1
ATOM 3665 C CA . ASP 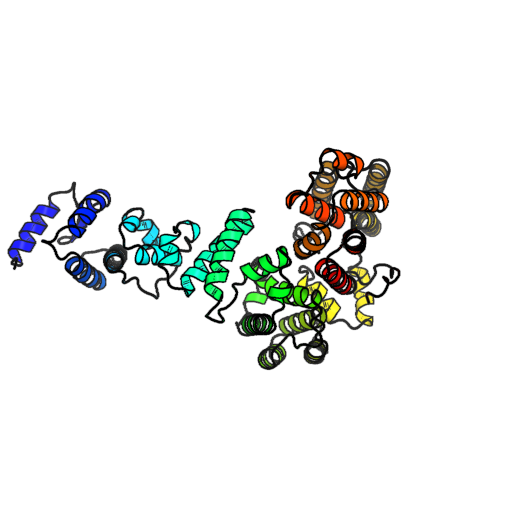A 1 469 ? 23.861 -6.155 -22.366 1.00 84.62 469 ASP A CA 1
ATOM 3666 C C . ASP A 1 469 ? 25.250 -5.942 -21.777 1.00 84.62 469 ASP A C 1
ATOM 3668 O O . ASP A 1 469 ? 25.947 -6.892 -21.419 1.00 84.62 469 ASP A O 1
ATOM 3672 N N . ALA A 1 470 ? 25.643 -4.679 -21.651 1.00 86.00 470 ALA A N 1
ATOM 3673 C CA . ALA A 1 470 ? 26.943 -4.315 -21.128 1.00 86.00 470 ALA A CA 1
ATOM 3674 C C . ALA A 1 470 ? 27.054 -4.626 -19.625 1.00 86.00 470 ALA A C 1
ATOM 3676 O O . ALA A 1 470 ? 28.117 -5.056 -19.172 1.00 86.00 470 ALA A O 1
ATOM 3677 N N . ALA A 1 471 ? 25.978 -4.459 -18.853 1.00 87.19 471 ALA A N 1
ATOM 3678 C CA . ALA A 1 471 ? 25.958 -4.822 -17.442 1.00 87.19 471 ALA A CA 1
ATOM 3679 C C . ALA A 1 471 ? 25.990 -6.345 -17.255 1.00 87.19 471 ALA A C 1
ATOM 3681 O O . ALA A 1 471 ? 26.792 -6.846 -16.477 1.00 87.19 471 ALA A O 1
ATOM 3682 N N . SER A 1 472 ? 25.193 -7.099 -18.013 1.00 84.62 472 SER A N 1
ATOM 3683 C CA . SER A 1 472 ? 25.133 -8.563 -17.916 1.00 84.62 472 SER A CA 1
ATOM 3684 C C . SER A 1 472 ? 26.424 -9.249 -18.355 1.00 84.62 472 SER A C 1
ATOM 3686 O O . SER A 1 472 ? 26.842 -10.199 -17.702 1.00 84.62 472 SER A O 1
ATOM 3688 N N . SER A 1 473 ? 27.131 -8.730 -19.367 1.00 85.88 473 SER A N 1
ATOM 3689 C CA . SER A 1 473 ? 28.456 -9.251 -19.744 1.00 85.88 473 SER A CA 1
ATOM 3690 C C . SER A 1 473 ? 29.516 -9.072 -18.652 1.00 85.88 473 SER A C 1
ATOM 3692 O O . SER A 1 473 ? 30.572 -9.697 -18.709 1.00 85.88 473 SER A O 1
ATOM 3694 N N . ARG A 1 474 ? 29.255 -8.179 -17.691 1.00 84.69 474 ARG A N 1
ATOM 3695 C CA . ARG A 1 474 ? 30.119 -7.864 -16.545 1.00 84.69 474 ARG A CA 1
ATOM 3696 C C . ARG A 1 474 ? 29.565 -8.415 -15.230 1.00 84.69 474 ARG A C 1
ATOM 3698 O O . ARG A 1 474 ? 30.251 -8.377 -14.212 1.00 84.69 474 ARG A O 1
ATOM 3705 N N . ALA A 1 475 ? 28.331 -8.911 -15.238 1.00 76.56 475 ALA A N 1
ATOM 3706 C CA . ALA A 1 475 ? 27.663 -9.380 -14.045 1.00 76.56 475 ALA A CA 1
ATOM 3707 C C . ALA A 1 475 ? 28.256 -10.713 -13.592 1.00 76.56 475 ALA A C 1
ATOM 3709 O O . ALA A 1 475 ? 28.471 -11.635 -14.376 1.00 76.56 475 ALA A O 1
ATOM 3710 N N . THR A 1 476 ? 28.491 -10.819 -12.290 1.00 71.12 476 THR A N 1
ATOM 3711 C CA . THR A 1 476 ? 29.068 -12.012 -11.661 1.00 71.12 476 THR A CA 1
ATOM 3712 C C . THR A 1 476 ? 28.006 -12.932 -11.065 1.00 71.12 476 THR A C 1
ATOM 3714 O O . THR A 1 476 ? 28.313 -14.066 -10.699 1.00 71.12 476 THR A O 1
ATOM 3717 N N . THR A 1 477 ? 26.754 -12.469 -10.968 1.00 76.19 477 THR A N 1
ATOM 3718 C CA . THR A 1 477 ? 25.666 -13.231 -10.348 1.00 76.19 477 THR A CA 1
ATOM 3719 C C . THR A 1 477 ? 24.802 -13.931 -11.395 1.00 76.19 477 THR A C 1
ATOM 3721 O O . THR A 1 477 ? 24.479 -13.373 -12.447 1.00 76.19 477 THR A O 1
ATOM 3724 N N . ARG A 1 478 ? 24.382 -15.164 -11.082 1.00 74.81 478 ARG A N 1
ATOM 3725 C CA . ARG A 1 478 ? 23.437 -15.934 -11.906 1.00 74.81 478 ARG A CA 1
ATOM 3726 C C . ARG A 1 478 ? 22.121 -15.178 -12.107 1.00 74.81 478 ARG A C 1
ATOM 3728 O O . ARG A 1 478 ? 21.594 -15.177 -13.215 1.00 74.81 478 ARG A O 1
ATOM 3735 N N . LEU A 1 479 ? 21.635 -14.514 -11.058 1.00 68.94 479 LEU A N 1
ATOM 3736 C CA . LEU A 1 479 ? 20.387 -13.756 -11.078 1.00 68.94 479 LEU A CA 1
ATOM 3737 C C . LEU A 1 479 ? 20.434 -12.619 -12.105 1.00 68.94 479 LEU A C 1
ATOM 3739 O O . LEU A 1 479 ? 19.538 -12.505 -12.934 1.00 68.94 479 LEU A O 1
ATOM 3743 N N . SER A 1 480 ? 21.509 -11.825 -12.125 1.00 72.12 480 SER A N 1
ATOM 3744 C CA . SER A 1 480 ? 21.676 -10.735 -13.096 1.00 72.12 480 SER A CA 1
ATOM 3745 C C . SER A 1 480 ? 21.692 -11.240 -14.548 1.00 72.12 480 SER A C 1
ATOM 3747 O O . SER A 1 480 ? 21.124 -10.596 -15.429 1.00 72.12 480 SER A O 1
ATOM 3749 N N . LEU A 1 481 ? 22.302 -12.403 -14.811 1.00 74.62 481 LEU A N 1
ATOM 3750 C CA . LEU A 1 481 ? 22.298 -13.029 -16.140 1.00 74.62 481 LEU A CA 1
ATOM 3751 C C . LEU A 1 481 ? 20.901 -13.520 -16.540 1.00 74.62 481 LEU A C 1
ATOM 3753 O O . LEU A 1 481 ? 20.464 -13.284 -17.666 1.00 74.62 481 LEU A O 1
ATOM 3757 N N . GLN A 1 482 ? 20.189 -14.174 -15.623 1.00 69.62 482 GLN A N 1
ATOM 3758 C CA . GLN A 1 482 ? 18.823 -14.644 -15.856 1.00 69.62 482 GLN A CA 1
ATOM 3759 C C . GLN A 1 482 ? 17.861 -13.476 -16.108 1.00 69.62 482 GLN A C 1
ATOM 3761 O O . GLN A 1 482 ? 17.069 -13.523 -17.048 1.00 69.62 482 GLN A O 1
ATOM 3766 N N . LEU A 1 483 ? 18.011 -12.383 -15.358 1.00 68.88 483 LEU A N 1
ATOM 3767 C CA . LEU A 1 483 ? 17.245 -11.159 -15.562 1.00 68.88 483 LEU A CA 1
ATOM 3768 C C . LEU A 1 483 ? 17.510 -10.520 -16.917 1.00 68.88 483 LEU A C 1
ATOM 3770 O O . LEU A 1 483 ? 16.568 -10.156 -17.614 1.00 68.88 483 LEU A O 1
ATOM 3774 N N . ALA A 1 484 ? 18.774 -10.428 -17.325 1.00 75.44 484 ALA A N 1
ATOM 3775 C CA . ALA A 1 484 ? 19.126 -9.901 -18.636 1.00 75.44 484 ALA A CA 1
ATOM 3776 C C . ALA A 1 484 ? 18.525 -10.743 -19.772 1.00 75.44 484 ALA A C 1
ATOM 3778 O O . ALA A 1 484 ? 18.002 -10.195 -20.742 1.00 75.44 484 ALA A O 1
ATOM 3779 N N . LEU A 1 485 ? 18.537 -12.074 -19.637 1.00 73.81 485 LEU A N 1
ATOM 3780 C CA . LEU A 1 485 ? 17.889 -12.981 -20.588 1.00 73.81 485 LEU A CA 1
ATOM 3781 C C . LEU A 1 485 ? 16.365 -12.816 -20.598 1.00 73.81 485 LEU A C 1
ATOM 3783 O O . LEU A 1 485 ? 15.773 -12.783 -21.677 1.00 73.81 485 LEU A O 1
ATOM 3787 N N . GLY A 1 486 ? 15.737 -12.684 -19.427 1.00 67.75 486 GLY A N 1
ATOM 3788 C CA . GLY A 1 486 ? 14.306 -12.414 -19.294 1.00 67.75 486 GLY A CA 1
ATOM 3789 C C . GLY A 1 486 ? 13.920 -11.107 -19.982 1.00 67.75 486 GLY A C 1
ATOM 3790 O O . GLY A 1 486 ? 13.061 -11.106 -20.863 1.00 67.75 486 GLY A O 1
ATOM 3791 N N . ILE A 1 487 ? 14.628 -10.013 -19.679 1.00 71.75 487 ILE A N 1
ATOM 3792 C CA . ILE A 1 487 ? 14.376 -8.713 -20.311 1.00 71.75 487 ILE A CA 1
ATOM 3793 C C . ILE A 1 487 ? 14.606 -8.782 -21.822 1.00 71.75 487 ILE A C 1
ATOM 3795 O O . ILE A 1 487 ? 13.798 -8.228 -22.550 1.00 71.75 487 ILE A O 1
ATOM 3799 N N . ARG A 1 488 ? 15.612 -9.508 -22.329 1.00 72.31 488 ARG A N 1
ATOM 3800 C CA . ARG A 1 488 ? 15.800 -9.714 -23.782 1.00 72.31 488 ARG A CA 1
ATOM 3801 C C . ARG A 1 488 ? 14.661 -10.495 -24.441 1.00 72.31 488 ARG A C 1
ATOM 3803 O O . ARG A 1 488 ? 14.282 -10.198 -25.572 1.00 72.31 488 ARG A O 1
ATOM 3810 N N . ARG A 1 489 ? 14.097 -11.500 -23.763 1.00 68.12 489 ARG A N 1
ATOM 3811 C CA . ARG A 1 489 ? 12.909 -12.215 -24.270 1.00 68.12 489 ARG A CA 1
ATOM 3812 C C . ARG A 1 489 ? 11.723 -11.266 -24.386 1.00 68.12 489 ARG A C 1
ATOM 3814 O O . ARG A 1 489 ? 11.029 -11.283 -25.397 1.00 68.12 489 ARG A O 1
ATOM 3821 N N . ILE A 1 490 ? 11.543 -10.418 -23.377 1.00 64.00 490 ILE A N 1
ATOM 3822 C CA . ILE A 1 490 ? 10.509 -9.385 -23.363 1.00 64.00 490 ILE A CA 1
ATOM 3823 C C . ILE A 1 490 ? 10.824 -8.290 -24.392 1.00 64.00 490 ILE A C 1
ATOM 3825 O O . ILE A 1 490 ? 9.917 -7.810 -25.050 1.00 64.00 490 ILE A O 1
ATOM 3829 N N . GLU A 1 491 ? 12.088 -7.932 -24.615 1.00 67.06 491 GLU A N 1
ATOM 3830 C CA . GLU A 1 491 ? 12.519 -6.962 -25.628 1.00 67.06 491 GLU A CA 1
ATOM 3831 C C . GLU A 1 491 ? 12.108 -7.415 -27.028 1.00 67.06 491 GLU A C 1
ATOM 3833 O O . GLU A 1 491 ? 11.575 -6.617 -27.785 1.00 67.06 491 GLU A O 1
ATOM 3838 N N . GLY A 1 492 ? 12.284 -8.696 -27.365 1.00 60.72 492 GLY A N 1
ATOM 3839 C CA . GLY A 1 492 ? 11.802 -9.235 -28.640 1.00 60.72 492 GLY A CA 1
ATOM 3840 C C . GLY A 1 492 ? 10.285 -9.098 -28.817 1.00 60.72 492 GLY A C 1
ATOM 3841 O O . GLY A 1 492 ? 9.813 -8.980 -29.948 1.00 60.72 492 GLY A O 1
ATOM 3842 N N . LEU A 1 493 ? 9.536 -9.074 -27.710 1.00 56.19 493 LEU A N 1
ATOM 3843 C CA . LEU A 1 493 ? 8.100 -8.798 -27.704 1.00 56.19 493 LEU A CA 1
ATOM 3844 C C . LEU A 1 493 ? 7.830 -7.289 -27.822 1.00 56.19 493 LEU A C 1
ATOM 3846 O O . LEU A 1 493 ? 7.058 -6.891 -28.684 1.00 56.19 493 LEU A O 1
ATOM 3850 N N . LEU A 1 494 ? 8.513 -6.454 -27.033 1.00 53.97 494 LEU A N 1
ATOM 3851 C CA . LEU A 1 494 ? 8.300 -5.003 -26.955 1.00 53.97 494 LEU A CA 1
ATOM 3852 C C . LEU A 1 494 ? 8.851 -4.226 -28.167 1.00 53.97 494 LEU A C 1
ATOM 3854 O O . LEU A 1 494 ? 8.291 -3.199 -28.547 1.00 53.97 494 LEU A O 1
ATOM 3858 N N . PHE A 1 495 ? 9.927 -4.711 -28.790 1.00 56.47 495 PHE A N 1
ATOM 3859 C CA . PHE A 1 495 ? 10.691 -4.047 -29.853 1.00 56.47 495 PHE A CA 1
ATOM 3860 C C . PHE A 1 495 ? 11.025 -5.001 -31.024 1.00 56.47 495 PHE A C 1
ATOM 3862 O O . PHE A 1 495 ? 12.197 -5.191 -31.365 1.00 56.47 495 PHE A O 1
ATOM 3869 N N . PRO A 1 496 ? 10.024 -5.568 -31.725 1.00 44.25 496 PRO A N 1
ATOM 3870 C CA . PRO A 1 496 ? 10.224 -6.606 -32.748 1.00 44.25 496 PRO A CA 1
ATOM 3871 C C . PRO A 1 496 ? 11.052 -6.176 -33.980 1.00 44.25 496 PRO A C 1
ATOM 3873 O O . PRO A 1 496 ? 11.410 -7.016 -34.804 1.00 44.25 496 PRO A O 1
ATOM 3876 N N . PHE A 1 497 ? 11.377 -4.884 -34.116 1.00 44.28 497 PHE A N 1
ATOM 3877 C CA . PHE A 1 497 ? 12.143 -4.315 -35.236 1.00 44.28 497 PHE A CA 1
ATOM 3878 C C . PHE A 1 497 ? 13.554 -3.849 -34.859 1.00 44.28 497 PHE A C 1
ATOM 3880 O O . PHE A 1 497 ? 14.249 -3.266 -35.699 1.00 44.28 497 PHE A O 1
ATOM 3887 N N . ALA A 1 498 ? 14.008 -4.098 -33.626 1.00 47.66 498 ALA A N 1
ATOM 3888 C CA . ALA A 1 498 ? 15.423 -3.953 -33.311 1.00 47.66 498 ALA A CA 1
ATOM 3889 C C . ALA A 1 498 ? 16.221 -4.869 -34.256 1.00 47.66 498 ALA A C 1
ATOM 3891 O O . ALA A 1 498 ? 15.899 -6.048 -34.416 1.00 47.66 498 ALA A O 1
ATOM 3892 N N . LYS A 1 499 ? 17.234 -4.323 -34.951 1.00 44.75 499 LYS A N 1
ATOM 3893 C CA . LYS A 1 499 ? 18.085 -5.123 -35.850 1.00 44.75 499 LYS A CA 1
ATOM 3894 C C . LYS A 1 499 ? 18.563 -6.366 -35.088 1.00 44.75 499 LYS A C 1
ATOM 3896 O O . LYS A 1 499 ? 19.122 -6.175 -34.008 1.00 44.75 499 LYS A O 1
ATOM 3901 N N . PRO A 1 500 ? 18.413 -7.589 -35.632 1.00 44.75 500 PRO A N 1
ATOM 3902 C CA . PRO A 1 500 ? 18.888 -8.792 -34.962 1.00 44.75 500 PRO A CA 1
ATOM 3903 C C . PRO A 1 500 ? 20.380 -8.633 -34.654 1.00 44.75 500 PRO A C 1
ATOM 3905 O O . PRO A 1 500 ? 21.208 -8.503 -35.560 1.00 44.75 500 PRO A O 1
ATOM 3908 N N . ARG A 1 501 ? 20.706 -8.542 -33.361 1.00 52.66 501 ARG A N 1
ATOM 3909 C CA . ARG A 1 501 ? 22.082 -8.453 -32.865 1.00 52.66 501 ARG A CA 1
ATOM 3910 C C . ARG A 1 501 ? 22.656 -9.867 -32.741 1.00 52.66 501 ARG A C 1
ATOM 3912 O O . ARG A 1 501 ? 21.912 -10.830 -32.588 1.00 52.66 501 ARG A O 1
ATOM 3919 N N . ALA A 1 502 ? 23.979 -9.988 -32.850 1.00 45.88 502 ALA A N 1
ATOM 3920 C CA . ALA A 1 502 ? 24.676 -11.269 -32.758 1.00 45.88 502 ALA A CA 1
ATOM 3921 C C . ALA A 1 502 ? 24.349 -11.995 -31.435 1.00 45.88 502 ALA A C 1
ATOM 3923 O O . ALA A 1 502 ? 24.321 -11.366 -30.376 1.00 45.88 502 ALA A O 1
ATOM 3924 N N . GLU A 1 503 ? 24.095 -13.305 -31.510 1.00 43.62 503 GLU A N 1
ATOM 3925 C CA . GLU A 1 503 ? 23.783 -14.152 -30.353 1.00 43.62 503 GLU A CA 1
ATOM 3926 C C . GLU A 1 503 ? 24.922 -14.122 -29.316 1.00 43.62 503 GLU A C 1
ATOM 3928 O O . GLU A 1 503 ? 26.104 -14.149 -29.666 1.00 43.62 503 GLU A O 1
ATOM 3933 N N . LEU A 1 504 ? 24.566 -14.059 -28.026 1.00 43.19 504 LEU A N 1
ATOM 3934 C CA . LEU A 1 504 ? 25.526 -14.227 -26.930 1.00 43.19 504 LEU A CA 1
ATOM 3935 C C . LEU A 1 504 ? 26.075 -15.667 -26.923 1.00 43.19 504 LEU A C 1
ATOM 3937 O O . LEU A 1 504 ? 25.367 -16.593 -27.325 1.00 43.19 504 LEU A O 1
ATOM 3941 N N . PRO A 1 505 ? 27.302 -15.895 -26.420 1.00 40.22 505 PRO A N 1
ATOM 3942 C CA . PRO A 1 505 ? 27.801 -17.247 -26.198 1.00 40.22 505 PRO A CA 1
ATOM 3943 C C . PRO A 1 505 ? 26.875 -18.006 -25.234 1.00 40.22 505 PRO A C 1
ATOM 3945 O O . PRO A 1 505 ? 26.494 -17.484 -24.188 1.00 40.22 505 PRO A O 1
ATOM 3948 N N . SER A 1 506 ? 26.516 -19.244 -25.590 1.00 38.78 506 SER A N 1
ATOM 3949 C CA . SER A 1 506 ? 25.671 -20.111 -24.761 1.00 38.78 506 SER A CA 1
ATOM 3950 C C . SER A 1 506 ? 26.282 -20.286 -23.367 1.00 38.78 506 SER A C 1
ATOM 3952 O O . SER A 1 506 ? 27.421 -20.753 -23.258 1.00 38.78 506 SER A O 1
ATOM 3954 N N . ILE A 1 507 ? 25.523 -19.963 -22.320 1.00 39.09 507 ILE A N 1
ATOM 3955 C CA . ILE A 1 507 ? 25.879 -20.289 -20.935 1.00 39.09 507 ILE A CA 1
ATOM 3956 C C . ILE A 1 507 ? 25.857 -21.822 -20.815 1.00 39.09 507 ILE A C 1
ATOM 3958 O O . ILE A 1 507 ? 24.854 -22.447 -21.158 1.00 39.09 507 ILE A O 1
ATOM 3962 N N . ARG A 1 508 ? 26.979 -22.424 -20.409 1.00 38.06 508 ARG A N 1
ATOM 3963 C CA . ARG A 1 508 ? 27.082 -23.852 -20.074 1.00 38.06 508 ARG A CA 1
ATOM 3964 C C . ARG A 1 508 ? 27.105 -24.044 -18.573 1.00 38.06 508 ARG A C 1
ATOM 3966 O O . ARG A 1 508 ? 27.759 -23.210 -17.909 1.00 38.06 508 ARG A O 1
#

Secondary structure (DSSP, 8-state):
---HHHHHHHHHHHHH-TTTEEEEETTEEEE-HHHHHHHHHHHHT-SSS-HHHHHHHHHHHHHT--TTS-HHHHHHHHHHHHHHTT---TT--HHHHHHHHHHHGGGGGGS-HHHHHHHHHHTT-GGG--HHHHHHS-HHHHHHHHHHHHHHHHHTT-HHHHHHHHHHHHHHHTTT-PPPPHHHHHHHHHHT-HHHHT-HHHHHHHHHHHTTS-THHHHT-----GGGSHHHHHHHHHHHS---S--SS-HHHHHHHHHS-HHHHHHHHHHHHHHT-HHHHHHHHHHHTT---S---TTSHHHHHHHHHHS-HHHHHHHHHHH---S-HHHHHHHHHHHHHHTT-HHHHHHHHHHHHHHHHSPPPHHHHHHHHHHHHHHHTTTS-TTTTTS---TTGGGHHHHHHHHTT--HHHHHHHHHHHHHH-TTS-GGGSHHHHTTT--SS--HHHHHHHHHHHHHTT-HHHHHHHHHTT--SHHHHHHHHHHHHHHHHH-TTS--PPPPPPP-

Solvent-accessible surface area (backbone atoms only — not comparable to full-atom values): 28550 Å² total; per-residue (Å²): 134,80,49,75,65,57,52,50,52,51,47,52,58,52,66,68,39,64,91,50,29,44,79,68,32,98,93,38,70,42,68,37,71,76,49,44,68,62,46,51,66,56,45,74,72,37,91,89,49,67,55,67,59,52,30,50,55,49,21,55,51,27,70,69,50,48,91,58,46,60,64,72,55,25,51,49,51,18,51,52,29,23,26,68,67,62,54,64,69,89,82,59,46,43,72,57,24,37,49,48,54,62,73,48,45,74,62,46,75,75,32,49,56,41,31,38,28,49,39,36,50,44,34,70,40,41,82,77,52,50,71,68,21,44,71,50,40,55,72,71,55,32,48,53,35,37,50,53,41,27,49,52,25,55,76,67,66,38,60,70,65,23,55,51,36,46,56,54,47,52,72,68,47,79,83,63,85,62,80,80,56,66,70,53,47,57,50,36,40,45,68,46,45,32,72,74,56,54,34,69,70,58,40,31,53,51,51,42,48,62,70,62,48,84,48,76,65,59,75,74,48,95,72,89,63,79,82,74,49,46,68,53,48,46,21,51,30,34,36,26,40,96,69,71,100,54,79,66,63,48,71,70,41,49,56,44,39,71,72,47,54,72,67,57,25,40,49,54,20,27,39,21,51,57,40,63,23,52,71,59,17,53,63,42,45,66,74,46,69,86,71,76,73,96,71,80,79,74,85,42,72,66,50,50,50,24,49,54,67,68,44,57,79,80,54,47,65,68,48,46,78,76,60,81,76,84,52,25,54,67,56,48,43,56,45,50,23,48,49,25,48,73,72,68,37,53,71,58,17,51,51,42,50,52,52,49,51,57,34,65,76,39,54,38,41,64,67,52,54,52,52,48,49,58,46,49,53,60,58,47,49,76,76,54,70,70,62,64,73,80,61,53,63,67,92,54,62,86,45,46,23,47,50,44,50,28,50,66,80,48,50,61,66,60,46,39,54,42,37,44,52,50,46,73,74,31,62,75,42,32,53,72,67,30,33,82,58,36,58,87,71,59,51,88,66,78,51,74,66,56,52,48,55,48,53,52,48,29,37,48,60,48,33,46,64,60,50,42,52,52,30,36,79,65,41,88,47,72,65,24,43,35,39,42,52,22,52,51,58,48,39,54,64,79,44,74,78,62,74,89,68,84,81,76,84,80,88,126

Foldseek 3Di:
DQDPVNVVVVQVVQPVPVVQWDDQFPRDTDGDLVNCVVVVVVQVPDPVDPLLVVLVVQLVVLVVVDPRHDVVRSLLSNQLSCQQVLNHDPPQALVNLLVNCVVNPCVLVPGDLQSSLVSCLRVVVLVPRDVSSLVSYDLVSNLSSLLSVLLVCVVVVVVVSNVVSVVVNVVSCPPDLDQDDLSVLLVCLLQLVLVVLPDQSNLQVVLCVVLVPPCVVVVPDPDDDPSVCNLVSSLLSLLLDPPDQDDSYDPVSLVSLLVDDLLSLLLQLLSCVLNVVVVSNVSSLVSSVPVDDPDDPPLDLSSQSSCLSNDDPVVVVVCCVVQQDDFAPVSVLCVQLVVCVVVVVNVSNVVSVVVVVVLLVPQAAPVRVVVVLVVCLVVVCVVDDNCRSVPPPLSCPSCLSLLCVLQQPFFLVLVLVLQCQLVVVASNQHPCSHSVNCVVVDDRGDDPVRSSVVCSSCRHNVNNLVSLVSSLVRGPDPSSVSSNSSVVVVCCSSPVPDDDDDDDPDDD